Protein AF-A0A934BXV6-F1 (afdb_monomer)

Nearest PDB structures (foldseek):
  1or7-assembly3_A  TM=4.862E-01  e=5.075E-05  Escherichia coli
  6dvb-assembly1_F  TM=3.847E-01  e=1.844E-05  Mycobacterium tuberculosis H37Rv
  3hug-assembly6_K  TM=8.991E-01  e=4.196E-02  Mycobacterium tuberculosis H37Rv
  3hug-assembly6_A  TM=9.413E-01  e=1.006E-01  Mycobacterium tuberculosis H37Rv
  3hug-assembly1_C  TM=9.347E-01  e=1.155E-01  Mycobacterium tuberculosis H37Rv

pLDDT: mean 71.25, std 17.4, range [27.03, 94.31]

Sequence (533 aa):
MSEDLQLLRRYAARGPDAEAAFAALVHRHVDLVYAVARRTVGSPAQAEEVTQSVFLDLARQAGGLSPETPLVAWLHLVSRRTAVDAVRREKRRQARETAAAELAAGDERNESRAGWSAIEPLLDEAVESLPPADRTAILLRFFQNKSLREVGAALGTSDDAAQKRVSRALENLRTFLTRRGITVTAAGLAADLSAAALPTAPVALASGIAASVAATTATIGQAVAGAASATAAGLLPNSLAALAAAGVLGVAAYESNLWQLREAELDVTRRELAVRTAELHRLGTEQEAVATALRQARDRQATLTRLTGDDPAVAAAIEAWLQRRERLRQVVATRPEFDLPELAVLTEDDWFEAARELAHDDEAKLAEAMRTLQTKARNTLAGQVGRTLMRHVDAHGGALPATLADLARAAERGLTAELLGLFELRRQGSLHAFAADDWLLAEPVARAHRLGSRMYVARRGAGTEDLSEISDAEMRRAVRAFAAAHDGRLPVAAADLLDHLTTPPLPATREALLAKPAADFRPERLRPLLSGP

Radius of gyration: 39.85 Å; Cα contacts (8 Å, |Δi|>4): 481; chains: 1; bounding box: 115×77×95 Å

Solvent-accessible surface area (backbone atoms only — not comparable to full-atom values): 29990 Å² total; per-residue (Å²): 132,58,70,67,60,53,29,39,46,42,31,51,66,67,47,96,59,12,65,61,29,44,36,52,52,38,60,74,43,42,45,61,28,28,38,45,8,47,75,61,23,97,42,72,69,57,8,51,54,31,35,45,50,41,53,52,50,46,65,74,41,38,80,75,65,59,92,86,60,58,65,70,61,52,45,50,53,48,19,44,53,47,15,51,52,47,45,52,51,48,53,56,46,50,55,50,52,48,60,62,52,56,77,72,64,83,89,85,86,91,88,88,89,87,74,73,80,80,54,61,70,55,53,55,53,34,53,67,68,42,56,72,70,38,37,49,40,45,45,37,38,46,75,65,66,38,51,48,58,55,40,4,62,76,71,78,42,53,39,71,58,31,46,56,40,38,55,49,41,41,50,51,37,34,52,52,38,42,78,71,77,41,89,64,52,58,68,56,57,56,52,61,57,62,65,73,80,86,68,84,57,69,77,69,55,41,59,53,47,41,53,56,51,55,60,55,52,60,63,64,56,58,76,75,65,75,85,78,76,93,77,83,85,87,83,90,89,90,81,68,78,74,66,55,60,63,57,54,53,54,51,51,54,52,50,50,52,54,47,52,56,51,48,55,55,49,51,52,52,50,51,52,50,51,52,53,50,52,50,52,50,51,55,48,52,51,50,52,51,51,55,48,52,52,50,52,50,50,52,48,49,54,47,47,51,64,73,55,46,96,38,66,67,54,53,49,49,52,50,52,50,52,51,28,31,49,50,54,51,52,49,35,75,73,34,75,93,59,62,50,81,52,56,75,71,53,52,74,66,56,49,43,63,36,24,68,77,43,55,90,89,41,66,68,42,47,53,51,24,49,51,49,44,51,55,51,14,46,33,51,47,22,40,53,52,34,54,39,50,52,53,49,18,65,76,51,79,40,34,47,64,95,45,71,70,59,48,47,78,65,40,58,94,84,57,46,63,69,66,55,63,54,46,39,82,68,55,77,52,52,57,85,81,51,60,57,81,43,58,40,30,31,39,49,65,75,58,20,62,75,67,48,34,34,42,30,22,31,76,78,48,42,27,67,44,64,32,76,53,85,47,73,67,55,49,30,49,11,52,45,49,43,14,69,74,50,84,69,45,73,59,70,35,65,53,68,38,59,88,35,39,94,63,82,57,36,70,68,47,46,50,55,39,63,68,50,57,49,89,76,47,61,52,74,78,50,55,63,53,70,68,70,137

Secondary structure (DSSP, 8-state):
--HHHHHHHHHHTT-TTHHHHHHHHHHHHHHHHHHHHHHHSSSHHHHHHHHHHHHHHHHHHTTT--TTS-HHHHHHHHHHHHHHHHHHHHHHHHHHHHHHHTTS----------SSTTTHHHHHHHHHTS-HHHHHHHIIIIIS---HHHHHHHHTS-HHHHHHHHHHHHHHHHHHHHTTT----HHHHHHHHH--PPPPPPTHHHHHHHHHHHHHHHHHHHHHHTTS----------SSTTTHHHHHHHHHHHHHHHHHHHHHHHHHHHHHHHHHHHHHHHHHHHHHHHHHHHHHHHHHHHHHHHHHTT-HHHHHHHHHHHHHHHHHHHHHHH-GGG--GGGGG--HHHHHHHHTT--TT-HHHHHHHHHHHHHHHHHHHHHHHHHHHHHHHHHTTTBPPSSHHHHHHTPPTT--HHHHTT-EE---SBGGGS-TT-EEEE--HHHHHHHTEEEEEETTEEEEEESSS--HHHHHHHHHHHHHHTTTPPPSSGGGGGGG-SSPPPHHHHHHHHTS-GGG--GGGGGGGGS--

Structure (mmCIF, N/CA/C/O backbone):
data_AF-A0A934BXV6-F1
#
_entry.id   AF-A0A934BXV6-F1
#
loop_
_atom_site.group_PDB
_atom_site.id
_atom_site.type_symbol
_atom_site.label_atom_id
_atom_site.label_alt_id
_atom_site.label_comp_id
_atom_site.label_asym_id
_atom_site.label_entity_id
_atom_site.label_seq_id
_atom_site.pdbx_PDB_ins_code
_atom_site.Cartn_x
_atom_site.Cartn_y
_atom_site.Cartn_z
_atom_site.occupancy
_atom_site.B_iso_or_equiv
_atom_site.auth_seq_id
_atom_site.auth_comp_id
_atom_site.auth_asym_id
_atom_site.auth_atom_id
_atom_site.pdbx_PDB_model_num
ATOM 1 N N . MET A 1 1 ? -40.618 -10.038 43.760 1.00 50.47 1 MET A N 1
ATOM 2 C CA . MET A 1 1 ? -40.919 -10.998 42.671 1.00 50.47 1 MET A CA 1
ATOM 3 C C . MET A 1 1 ? -40.630 -10.305 41.354 1.00 50.47 1 MET A C 1
ATOM 5 O O . MET A 1 1 ? -41.255 -9.281 41.113 1.00 50.47 1 MET A O 1
ATOM 9 N N . SER A 1 2 ? -39.669 -10.785 40.560 1.00 69.94 2 SER A N 1
ATOM 10 C CA . SER A 1 2 ? -39.378 -10.177 39.255 1.00 69.94 2 SER A CA 1
ATOM 11 C C . SER A 1 2 ? -40.571 -10.333 38.306 1.00 69.94 2 SER A C 1
ATOM 13 O O . SER A 1 2 ? -41.308 -11.317 38.380 1.00 69.94 2 SER A O 1
ATOM 15 N N . GLU A 1 3 ? -40.762 -9.350 37.431 1.00 78.06 3 GLU A N 1
ATOM 16 C CA . GLU A 1 3 ? -41.798 -9.327 36.388 1.00 78.06 3 GLU A CA 1
ATOM 17 C C . GLU A 1 3 ? -41.774 -10.601 35.523 1.00 78.06 3 GLU A C 1
ATOM 19 O O . GLU A 1 3 ? -42.807 -11.214 35.268 1.00 78.06 3 GLU A O 1
ATOM 24 N N . ASP A 1 4 ? -40.579 -11.091 35.202 1.00 78.56 4 ASP A N 1
ATOM 25 C CA . ASP A 1 4 ? -40.370 -12.326 34.444 1.00 78.56 4 ASP A CA 1
ATOM 26 C C . ASP A 1 4 ? -40.894 -13.583 35.154 1.00 78.56 4 ASP A C 1
ATOM 28 O O . ASP A 1 4 ? -41.485 -14.464 34.532 1.00 78.56 4 ASP A O 1
ATOM 32 N N . LEU A 1 5 ? -40.738 -13.667 36.479 1.00 76.62 5 LEU A N 1
ATOM 33 C CA . LEU A 1 5 ? -41.302 -14.773 37.256 1.00 76.62 5 LEU A CA 1
ATOM 34 C C . LEU A 1 5 ? -42.831 -14.690 37.330 1.00 76.62 5 LEU A C 1
ATOM 36 O O . LEU A 1 5 ? -43.493 -15.722 37.428 1.00 76.62 5 LEU A O 1
ATOM 40 N N . GLN A 1 6 ? -43.410 -13.485 37.275 1.00 81.44 6 GLN A N 1
ATOM 41 C CA . GLN A 1 6 ? -44.864 -13.320 37.208 1.00 81.44 6 GLN A CA 1
ATOM 42 C C . GLN A 1 6 ? -45.413 -13.799 35.863 1.00 81.44 6 GLN A C 1
ATOM 44 O O . GLN A 1 6 ? -46.400 -14.533 35.845 1.00 81.44 6 GLN A O 1
ATOM 49 N N . LEU A 1 7 ? -44.750 -13.449 34.756 1.00 84.12 7 LEU A N 1
ATOM 50 C CA . LEU A 1 7 ? -45.104 -13.931 33.419 1.00 84.12 7 LEU A CA 1
ATOM 51 C C . LEU A 1 7 ? -44.966 -15.458 33.315 1.00 84.12 7 LEU A C 1
ATOM 53 O O . LEU A 1 7 ? -45.867 -16.125 32.810 1.00 84.12 7 LEU A O 1
ATOM 57 N N . LEU A 1 8 ? -43.904 -16.031 33.890 1.00 82.31 8 LEU A N 1
ATOM 58 C CA . LEU A 1 8 ? -43.680 -17.478 33.868 1.00 82.31 8 LEU A CA 1
ATOM 59 C C . LEU A 1 8 ? -44.722 -18.235 34.704 1.00 82.31 8 LEU A C 1
ATOM 61 O O . LEU A 1 8 ? -45.194 -19.292 34.293 1.00 82.31 8 LEU A O 1
ATOM 65 N N . ARG A 1 9 ? -45.140 -17.675 35.848 1.00 81.31 9 ARG A 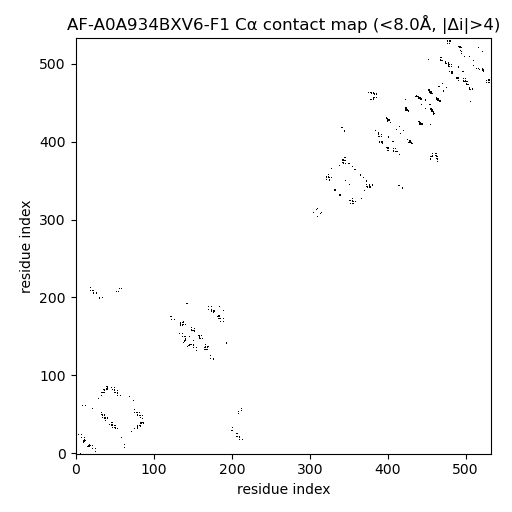N 1
ATOM 66 C CA . ARG A 1 9 ? -46.228 -18.236 36.666 1.00 81.31 9 ARG A CA 1
ATOM 67 C C . ARG A 1 9 ? -47.586 -18.145 35.980 1.00 81.31 9 ARG A C 1
ATOM 69 O O . ARG A 1 9 ? -48.362 -19.089 36.084 1.00 81.31 9 ARG A O 1
ATOM 76 N N . ARG A 1 10 ? -47.875 -17.044 35.278 1.00 82.69 10 ARG A N 1
ATOM 77 C CA . ARG A 1 10 ? -49.101 -16.915 34.470 1.00 82.69 10 ARG A CA 1
ATOM 78 C C . ARG A 1 10 ? -49.145 -17.963 33.362 1.00 82.69 10 ARG A C 1
ATOM 80 O O . ARG A 1 10 ? -50.188 -18.580 33.165 1.00 82.69 10 ARG A O 1
ATOM 87 N N . TYR A 1 11 ? -48.008 -18.226 32.718 1.00 81.19 11 TYR A N 1
ATOM 88 C CA . TYR A 1 11 ? -47.885 -19.328 31.768 1.00 81.19 11 TYR A CA 1
ATOM 89 C C . TYR A 1 11 ? -48.092 -20.702 32.437 1.00 81.19 11 TYR A C 1
ATOM 91 O O . TYR A 1 11 ? -48.901 -21.502 31.971 1.00 81.19 11 TYR A O 1
ATOM 99 N N . ALA A 1 12 ? -47.444 -20.960 33.579 1.00 82.81 12 ALA A N 1
ATOM 100 C CA . ALA A 1 12 ? -47.567 -22.226 34.310 1.00 82.81 12 ALA A CA 1
ATOM 101 C C . ALA A 1 12 ? -48.990 -22.504 34.837 1.00 82.81 12 ALA A C 1
ATOM 103 O O . ALA A 1 12 ? -49.395 -23.662 34.919 1.00 82.81 12 ALA A O 1
ATOM 104 N N . ALA A 1 13 ? -49.756 -21.456 35.159 1.00 80.31 13 ALA A N 1
ATOM 105 C CA . ALA A 1 13 ? -51.145 -21.551 35.609 1.00 80.31 13 ALA A CA 1
ATOM 106 C C . ALA A 1 13 ? -52.135 -21.950 34.496 1.00 80.31 13 ALA A C 1
ATOM 108 O O . ALA A 1 13 ? -53.289 -22.240 34.803 1.00 80.31 13 ALA A O 1
ATOM 109 N N . ARG A 1 14 ? -51.699 -21.976 33.223 1.00 77.75 14 ARG A N 1
ATOM 110 C CA . ARG A 1 14 ? -52.502 -22.363 32.044 1.00 77.75 14 ARG A CA 1
ATOM 111 C C . ARG A 1 14 ? -53.839 -21.610 31.912 1.00 77.75 14 ARG A C 1
ATOM 113 O O . ARG A 1 14 ? -54.841 -22.183 31.497 1.00 77.75 14 ARG A O 1
ATOM 120 N N . GLY A 1 15 ? -53.851 -20.328 32.280 1.00 73.62 15 GLY A N 1
ATOM 121 C CA . GLY A 1 15 ? -55.001 -19.438 32.085 1.00 73.62 15 GLY A CA 1
ATOM 122 C C . GLY A 1 15 ? -55.129 -18.917 30.642 1.00 73.62 15 GLY A C 1
ATOM 123 O O . GLY A 1 15 ? -54.240 -19.161 29.827 1.00 73.62 15 GLY A O 1
ATOM 124 N N . PRO A 1 16 ? -56.189 -18.150 30.324 1.00 72.06 16 PRO A N 1
ATOM 125 C CA . PRO A 1 16 ? -56.423 -17.601 28.980 1.00 72.06 16 PRO A CA 1
ATOM 126 C C . PRO A 1 16 ? -55.282 -16.701 28.470 1.00 72.06 16 PRO A C 1
ATOM 128 O O . PRO A 1 16 ? -55.032 -16.657 27.271 1.00 72.06 16 PRO A O 1
ATOM 131 N N . ASP A 1 17 ? -54.527 -16.064 29.372 1.00 78.62 17 ASP A N 1
ATOM 132 C CA . ASP A 1 17 ? -53.388 -15.197 29.029 1.00 78.62 17 ASP A CA 1
ATOM 133 C C . ASP A 1 17 ? -52.028 -15.925 29.050 1.00 78.62 17 ASP A C 1
ATOM 135 O O . ASP A 1 17 ? -50.975 -15.284 28.972 1.00 78.62 17 ASP A O 1
ATOM 139 N N . ALA A 1 18 ? -52.009 -17.255 29.205 1.00 73.69 18 ALA A N 1
ATOM 140 C CA . ALA A 1 18 ? -50.772 -18.023 29.353 1.00 73.69 18 ALA A CA 1
ATOM 141 C C . ALA A 1 18 ? -49.851 -17.870 28.132 1.00 73.69 18 ALA A C 1
ATOM 143 O O . ALA A 1 18 ? -48.663 -17.585 28.286 1.00 73.69 18 ALA A O 1
ATOM 144 N N . GLU A 1 19 ? -50.398 -18.001 26.923 1.00 75.06 19 GLU A N 1
ATOM 145 C CA . GLU A 1 19 ? -49.631 -17.898 25.675 1.00 75.06 19 GLU A CA 1
ATOM 146 C C . GLU A 1 19 ? -49.056 -16.491 25.473 1.00 75.06 19 GLU A C 1
ATOM 148 O O . GLU A 1 19 ? -47.878 -16.345 25.147 1.00 75.06 19 GLU A O 1
ATOM 153 N N . ALA A 1 20 ? -49.843 -15.451 25.767 1.00 77.88 20 ALA A N 1
ATOM 154 C CA . ALA A 1 20 ? -49.391 -14.063 25.705 1.00 77.88 20 ALA A CA 1
ATOM 155 C C . ALA A 1 20 ? -48.275 -13.775 26.726 1.00 77.88 20 ALA A C 1
ATOM 157 O O . ALA A 1 20 ? -47.288 -13.107 26.406 1.00 77.88 20 ALA A O 1
ATOM 158 N N . ALA A 1 21 ? -48.384 -14.324 27.941 1.00 80.69 21 ALA A N 1
ATOM 159 C CA . ALA A 1 21 ? -47.359 -14.184 28.972 1.00 80.69 21 ALA A CA 1
ATOM 160 C C . ALA A 1 21 ? -46.037 -14.867 28.580 1.00 80.69 21 ALA A C 1
ATOM 162 O O . ALA A 1 21 ? -44.959 -14.328 28.840 1.00 80.69 21 ALA A O 1
ATOM 163 N N . PHE A 1 22 ? -46.101 -16.022 27.915 1.00 81.06 22 PHE A N 1
ATOM 164 C CA . PHE A 1 22 ? -44.914 -16.715 27.417 1.00 81.06 22 PHE A CA 1
ATOM 165 C C . PHE A 1 22 ? -44.296 -16.020 26.200 1.00 81.06 22 PHE A C 1
ATOM 167 O O . PHE A 1 22 ? -43.079 -15.866 26.140 1.00 81.06 22 PHE A O 1
ATOM 174 N N . ALA A 1 23 ? -45.110 -15.525 25.266 1.00 78.06 23 ALA A N 1
ATOM 175 C CA . ALA A 1 23 ? -44.630 -14.759 24.117 1.00 78.06 23 ALA A CA 1
ATOM 176 C C . ALA A 1 23 ? -43.857 -13.497 24.544 1.00 78.06 23 ALA A C 1
ATOM 178 O O . ALA A 1 23 ? -42.816 -13.184 23.959 1.00 78.06 23 ALA A O 1
ATOM 179 N N . ALA A 1 24 ? -44.318 -12.819 25.602 1.00 81.50 24 ALA A N 1
ATOM 180 C CA . ALA A 1 24 ? -43.617 -11.686 26.202 1.00 81.50 24 ALA A CA 1
ATOM 181 C C . ALA A 1 24 ? -42.256 -12.088 26.805 1.00 81.50 24 ALA A C 1
ATOM 183 O O . ALA A 1 24 ? -41.269 -11.374 26.627 1.00 81.50 24 ALA A O 1
ATOM 184 N N . LEU A 1 25 ? -42.173 -13.252 27.464 1.00 84.19 25 LEU A N 1
ATOM 185 C CA . LEU A 1 25 ? -40.904 -13.792 27.971 1.00 84.19 25 LEU A CA 1
ATOM 186 C C . LEU A 1 25 ? -39.921 -14.123 26.849 1.00 84.19 25 LEU A C 1
ATOM 188 O O . LEU A 1 25 ? -38.737 -13.811 26.964 1.00 84.19 25 LEU A O 1
ATOM 192 N N . VAL A 1 26 ? -40.407 -14.736 25.768 1.00 82.50 26 VAL A N 1
ATOM 193 C CA . VAL A 1 26 ? -39.589 -15.050 24.593 1.00 82.50 26 VAL A CA 1
ATOM 194 C C . VAL A 1 26 ? -39.049 -13.761 23.980 1.00 82.50 26 VAL A C 1
ATOM 196 O O . VAL A 1 26 ? -37.840 -13.631 23.847 1.00 82.50 26 VAL A O 1
ATOM 199 N N . HIS A 1 27 ? -39.902 -12.773 23.695 1.00 81.94 27 HIS A N 1
ATOM 200 C CA . HIS A 1 27 ? -39.464 -11.495 23.117 1.00 81.94 27 HIS A CA 1
ATOM 201 C C . HIS A 1 27 ? -38.407 -10.785 23.964 1.00 81.94 27 HIS A C 1
ATOM 203 O O . HIS A 1 27 ? -37.473 -10.206 23.421 1.00 81.94 27 HIS A O 1
ATOM 209 N N . ARG A 1 28 ? -38.527 -10.847 25.293 1.00 84.00 28 ARG A N 1
ATOM 210 C CA . ARG A 1 28 ? -37.591 -10.177 26.201 1.00 84.00 28 ARG A CA 1
ATOM 211 C C . ARG A 1 28 ? -36.212 -10.838 26.248 1.00 84.00 28 ARG A C 1
ATOM 213 O O . ARG A 1 28 ? -35.227 -10.148 26.493 1.00 84.00 28 ARG A O 1
ATOM 220 N N . HIS A 1 29 ? -36.137 -12.157 26.054 1.00 81.56 29 HIS A N 1
ATOM 221 C CA . HIS A 1 29 ? -34.920 -12.935 26.325 1.00 81.56 29 HIS A CA 1
ATOM 222 C C . HIS A 1 29 ? -34.355 -13.686 25.116 1.00 81.56 29 HIS A C 1
ATOM 224 O O . HIS A 1 29 ? -33.301 -14.312 25.231 1.00 81.56 29 HIS A O 1
ATOM 230 N N . VAL A 1 30 ? -35.019 -13.640 23.959 1.00 80.75 30 VAL A N 1
ATOM 231 C CA . VAL A 1 30 ? -34.589 -14.348 22.742 1.00 80.75 30 VAL A CA 1
ATOM 232 C C . VAL A 1 30 ? -33.213 -13.900 22.264 1.00 80.75 30 VAL A C 1
ATOM 234 O O . VAL A 1 30 ? -32.390 -14.750 21.933 1.00 80.75 30 VAL A O 1
ATOM 237 N N . ASP A 1 31 ? -32.920 -12.601 22.332 1.00 73.75 31 ASP A N 1
ATOM 238 C CA . ASP A 1 31 ? -31.628 -12.051 21.919 1.00 73.75 31 ASP A CA 1
ATOM 239 C C . ASP A 1 31 ? -30.482 -12.594 22.776 1.00 73.75 31 ASP A C 1
ATOM 241 O O . ASP A 1 31 ? -29.429 -12.963 22.259 1.00 73.75 31 ASP A O 1
ATOM 245 N N . LEU A 1 32 ? -30.709 -12.710 24.088 1.00 76.38 32 LEU A N 1
ATOM 246 C CA . LEU A 1 32 ? -29.743 -13.270 25.029 1.00 76.38 32 LEU A CA 1
ATOM 247 C C . LEU A 1 32 ? -29.468 -14.745 24.721 1.00 76.38 32 LEU A C 1
ATOM 249 O O . LEU A 1 32 ? -28.314 -15.157 24.622 1.00 76.38 32 LEU A O 1
ATOM 253 N N . VAL A 1 33 ? -30.528 -15.540 24.581 1.00 77.50 33 VAL A N 1
ATOM 254 C CA . VAL A 1 33 ? -30.433 -16.983 24.327 1.00 77.50 33 VAL A CA 1
ATOM 255 C C . VAL A 1 33 ? -29.746 -17.249 22.985 1.00 77.50 33 VAL A C 1
ATOM 257 O O . VAL A 1 33 ? -28.828 -18.067 22.913 1.00 77.50 33 VAL A O 1
ATOM 260 N N . TYR A 1 34 ? -30.122 -16.505 21.944 1.00 72.44 34 TYR A N 1
ATOM 261 C CA . TYR A 1 34 ? -29.532 -16.623 20.616 1.00 72.44 34 TYR A CA 1
ATOM 262 C C . TYR A 1 34 ? -28.069 -16.183 20.586 1.00 72.44 34 TYR A C 1
ATOM 264 O O . TYR A 1 34 ? -27.241 -16.871 19.992 1.00 72.44 34 TYR A O 1
ATOM 272 N N . ALA A 1 35 ? -27.713 -15.089 21.266 1.00 67.81 35 ALA A N 1
ATOM 273 C CA . ALA A 1 35 ? -26.323 -14.652 21.370 1.00 67.81 35 ALA A CA 1
ATOM 274 C C . ALA A 1 35 ? -25.448 -15.700 22.076 1.00 67.81 35 ALA A C 1
ATOM 276 O O . ALA A 1 35 ? -24.327 -15.963 21.636 1.00 67.81 35 ALA A O 1
ATOM 277 N N . VAL A 1 36 ? -25.962 -16.342 23.132 1.00 71.12 36 VAL A N 1
ATOM 278 C CA . VAL A 1 36 ? -25.268 -17.447 23.812 1.00 71.12 36 VAL A CA 1
ATOM 279 C C . VAL A 1 36 ? -25.120 -18.649 22.880 1.00 71.12 36 VAL A C 1
ATOM 281 O O . VAL A 1 36 ? -24.028 -19.200 22.767 1.00 71.12 36 VAL A O 1
ATOM 284 N N . ALA A 1 37 ? -26.178 -19.025 22.160 1.00 74.25 37 ALA A N 1
ATOM 285 C CA . ALA A 1 37 ? -26.139 -20.137 21.219 1.00 74.25 37 ALA A CA 1
ATOM 286 C C . ALA A 1 37 ? -25.143 -19.889 20.075 1.00 74.25 37 ALA A C 1
ATOM 288 O O . ALA A 1 37 ? -24.281 -20.732 19.840 1.00 74.25 37 ALA A O 1
ATOM 289 N N . ARG A 1 38 ? -25.190 -18.717 19.421 1.00 77.25 38 ARG A N 1
ATOM 290 C CA . ARG A 1 38 ? -24.304 -18.318 18.306 1.00 77.25 38 ARG A CA 1
ATOM 291 C C . ARG A 1 38 ? -22.826 -18.291 18.664 1.00 77.25 38 ARG A C 1
ATOM 293 O O . ARG A 1 38 ? -21.999 -18.495 17.786 1.00 77.25 38 ARG A O 1
ATOM 300 N N . ARG A 1 39 ? -22.494 -18.011 19.925 1.00 62.62 39 ARG A N 1
ATOM 301 C CA . ARG A 1 39 ? -21.107 -18.031 20.411 1.00 62.62 39 ARG A CA 1
ATOM 302 C C . ARG A 1 39 ? -20.557 -19.445 20.544 1.00 62.62 39 ARG A C 1
ATOM 304 O O . ARG A 1 39 ? -19.353 -19.627 20.487 1.00 62.62 39 ARG A O 1
ATOM 311 N N . THR A 1 40 ? -21.428 -20.429 20.738 1.00 61.06 40 THR A N 1
ATOM 312 C CA . THR A 1 40 ? -21.030 -21.822 20.946 1.00 61.06 40 THR A CA 1
ATOM 313 C C . THR A 1 40 ? -21.187 -22.661 19.678 1.00 61.06 40 THR A C 1
ATOM 315 O O . THR A 1 40 ? -20.376 -23.549 19.439 1.00 61.06 40 THR A O 1
ATOM 318 N N . VAL A 1 41 ? -22.202 -22.402 18.849 1.00 67.44 41 VAL A N 1
ATOM 319 C CA . VAL A 1 41 ? -22.439 -23.136 17.596 1.00 67.44 41 VAL A CA 1
ATOM 320 C C . VAL A 1 41 ? -21.976 -22.326 16.385 1.00 67.44 41 VAL A C 1
ATOM 322 O O . VAL A 1 41 ? -22.286 -21.146 16.242 1.00 67.44 41 VAL A O 1
ATOM 325 N N . GLY A 1 42 ? -21.252 -22.974 15.472 1.00 56.34 42 GLY A N 1
ATOM 326 C CA . GLY A 1 42 ? -20.620 -22.299 14.333 1.00 56.34 42 GLY A CA 1
ATOM 327 C C . GLY A 1 42 ? -21.582 -21.807 13.245 1.00 56.34 42 GLY A C 1
ATOM 328 O O . GLY A 1 42 ? -21.184 -20.997 12.411 1.00 56.34 42 GLY A O 1
ATOM 329 N N . SER A 1 43 ? -22.848 -22.247 13.235 1.00 70.44 43 SER A N 1
ATOM 330 C CA . SER A 1 43 ? -23.816 -21.899 12.180 1.00 70.44 43 SER A CA 1
ATOM 331 C C . SER A 1 43 ? -25.050 -21.147 12.709 1.00 70.44 43 SER A C 1
ATOM 333 O O . SER A 1 43 ? -25.490 -21.406 13.831 1.00 70.44 43 SER A O 1
ATOM 335 N N . PRO A 1 44 ? -25.622 -20.196 11.938 1.00 71.81 44 PRO A N 1
ATOM 336 C CA . PRO A 1 44 ? -26.837 -19.486 12.343 1.00 71.81 44 PRO A CA 1
ATOM 337 C C . PRO A 1 44 ? -28.010 -20.440 12.580 1.00 71.81 44 PRO A C 1
ATOM 339 O O . PRO A 1 44 ? -28.635 -20.374 13.630 1.00 71.81 44 PRO A O 1
ATOM 342 N N . ALA A 1 45 ? -28.216 -21.403 11.678 1.00 70.19 45 ALA A N 1
ATOM 343 C CA . ALA A 1 45 ? -29.293 -22.388 11.772 1.00 70.19 45 ALA A CA 1
ATOM 344 C C . ALA A 1 45 ? -29.241 -23.216 13.071 1.00 70.19 45 ALA A C 1
ATOM 346 O O . ALA A 1 45 ? -30.257 -23.396 13.736 1.00 70.19 45 ALA A O 1
ATOM 347 N N . GLN A 1 46 ? -28.051 -23.657 13.496 1.00 69.38 46 GLN A N 1
ATOM 348 C CA . GLN A 1 46 ? -27.907 -24.380 14.766 1.00 69.38 46 GLN A CA 1
ATOM 349 C C . GLN A 1 46 ? -28.189 -23.488 15.976 1.00 69.38 46 GLN A C 1
ATOM 351 O O . GLN A 1 46 ? -28.670 -23.970 16.999 1.00 69.38 46 GLN A O 1
ATOM 356 N N . ALA A 1 47 ? -27.892 -22.191 15.889 1.00 73.94 47 ALA A N 1
ATOM 357 C CA . ALA A 1 47 ? -28.187 -21.276 16.983 1.00 73.94 47 ALA A CA 1
ATOM 358 C C . ALA A 1 47 ? -29.687 -21.015 17.104 1.00 73.94 47 ALA A C 1
ATOM 360 O O . ALA A 1 47 ? -30.196 -20.928 18.221 1.00 73.94 47 ALA A O 1
ATOM 361 N N . GLU A 1 48 ? -30.397 -20.940 15.980 1.00 76.12 48 GLU A N 1
ATOM 362 C CA . GLU A 1 48 ? -31.857 -20.866 15.952 1.00 76.12 48 GLU A CA 1
ATOM 363 C C . GLU A 1 48 ? -32.484 -22.118 16.582 1.00 76.12 48 GLU A C 1
ATOM 365 O O . GLU A 1 48 ? -33.328 -21.997 17.471 1.00 76.12 48 GLU A O 1
ATOM 370 N N . GLU A 1 49 ? -32.005 -23.311 16.220 1.00 76.75 49 GLU A N 1
ATOM 371 C CA . GLU A 1 49 ? -32.473 -24.593 16.770 1.00 76.75 49 GLU A CA 1
ATOM 372 C C . GLU A 1 49 ? -32.216 -24.716 18.284 1.00 76.75 49 GLU A C 1
ATOM 374 O O . GLU A 1 49 ? -33.085 -25.136 19.058 1.00 76.75 49 GLU A O 1
ATOM 379 N N . VAL A 1 50 ? -31.030 -24.306 18.741 1.00 76.19 50 VAL A N 1
ATOM 380 C CA . VAL A 1 50 ? -30.692 -24.258 20.170 1.00 76.19 50 VAL A CA 1
ATOM 381 C C . VAL A 1 50 ? -31.597 -23.272 20.900 1.00 76.19 50 VAL A C 1
ATOM 383 O O . VAL A 1 50 ? -32.104 -23.591 21.973 1.00 76.19 50 VAL A O 1
ATOM 386 N N . THR A 1 51 ? -31.838 -22.099 20.316 1.00 79.12 51 THR A N 1
ATOM 387 C CA . THR A 1 51 ? -32.690 -21.067 20.918 1.00 79.12 51 THR A CA 1
ATOM 388 C C . THR A 1 51 ? -34.128 -21.554 21.059 1.00 79.12 51 THR A C 1
ATOM 390 O O . THR A 1 51 ? -34.711 -21.436 22.136 1.00 79.12 51 THR A O 1
ATOM 393 N N . GLN A 1 52 ? -34.671 -22.202 20.025 1.00 75.75 52 GLN A N 1
ATOM 394 C CA . GLN A 1 52 ? -35.974 -22.869 20.085 1.00 75.75 52 GLN A CA 1
ATOM 395 C C . GLN A 1 52 ? -36.018 -23.932 21.192 1.00 75.75 52 GLN A C 1
ATOM 397 O O . GLN A 1 52 ? -36.946 -23.946 22.000 1.00 75.75 52 GLN A O 1
ATOM 402 N N . SER A 1 53 ? -34.991 -24.779 21.280 1.00 73.12 53 SER A N 1
ATOM 403 C CA . SER A 1 53 ? -34.910 -25.852 22.279 1.00 73.12 53 SER A CA 1
ATOM 404 C C . SER A 1 53 ? -34.910 -25.323 23.718 1.00 73.12 53 SER A C 1
ATOM 406 O O . SER A 1 53 ? -35.602 -25.866 24.575 1.00 73.12 53 SER A O 1
ATOM 408 N N . VAL A 1 54 ? -34.193 -24.228 23.987 1.00 78.19 54 VAL A N 1
ATOM 409 C CA . VAL A 1 54 ? -34.121 -23.603 25.320 1.00 78.19 54 VAL A CA 1
ATOM 410 C C . VAL A 1 54 ? -35.480 -23.076 25.772 1.00 78.19 54 VAL A C 1
ATOM 412 O O . VAL A 1 54 ? -35.874 -23.290 26.919 1.00 78.19 54 VAL A O 1
ATOM 415 N N . PHE A 1 55 ? -36.219 -22.405 24.886 1.00 81.88 55 PHE A N 1
ATOM 416 C CA . PHE A 1 55 ? -37.555 -21.917 25.225 1.00 81.88 55 PHE A CA 1
ATOM 417 C C . PHE A 1 55 ? -38.580 -23.053 25.325 1.00 81.88 55 PHE A C 1
ATOM 419 O O . PHE A 1 55 ? -39.457 -22.997 26.185 1.00 81.88 55 PHE A O 1
ATOM 426 N N . LEU A 1 56 ? -38.443 -24.129 24.546 1.00 74.75 56 LEU A N 1
ATOM 427 C CA . LEU A 1 56 ? -39.253 -25.339 24.729 1.00 74.75 56 LEU A CA 1
ATOM 428 C C . LEU A 1 56 ? -38.999 -25.998 26.094 1.00 74.75 56 LEU A C 1
ATOM 430 O O . LEU A 1 56 ? -39.938 -26.435 26.760 1.00 74.75 56 LEU A O 1
ATOM 434 N N . ASP A 1 57 ? -37.749 -26.031 26.549 1.00 71.38 57 ASP A N 1
ATOM 435 C CA . ASP A 1 57 ? -37.410 -26.543 27.876 1.00 71.38 57 ASP A CA 1
ATOM 436 C C . ASP A 1 57 ? -37.907 -25.615 28.992 1.00 71.38 57 ASP A C 1
ATOM 438 O O . ASP A 1 57 ? -38.393 -26.102 30.016 1.00 71.38 57 ASP A O 1
ATOM 442 N N . LEU A 1 58 ? -37.891 -24.292 28.774 1.00 80.44 58 LEU A N 1
ATOM 443 C CA . LEU A 1 58 ? -38.509 -23.328 29.688 1.00 80.44 58 LEU A CA 1
ATOM 444 C C . LEU A 1 58 ? -40.011 -23.591 29.823 1.00 80.44 58 LEU A C 1
ATOM 446 O O . LEU A 1 58 ? -40.533 -23.636 30.936 1.00 80.44 58 LEU A O 1
ATOM 450 N N . ALA A 1 59 ? -40.695 -23.793 28.697 1.00 74.25 59 ALA A N 1
ATOM 451 C CA . ALA A 1 59 ? -42.119 -24.085 28.661 1.00 74.25 59 ALA A CA 1
ATOM 452 C C . ALA A 1 59 ? -42.457 -25.364 29.450 1.00 74.25 59 ALA A C 1
ATOM 454 O O . ALA A 1 59 ? -43.397 -25.390 30.245 1.00 74.25 59 ALA A O 1
ATOM 455 N N . ARG A 1 60 ? -41.644 -26.417 29.304 1.00 72.69 60 ARG A N 1
ATOM 456 C CA . ARG A 1 60 ? -41.817 -27.685 30.035 1.00 72.69 60 ARG A CA 1
ATOM 457 C C . ARG A 1 60 ? -41.568 -27.553 31.537 1.00 72.69 60 ARG A C 1
ATOM 459 O O . ARG A 1 60 ? -42.234 -28.224 32.321 1.00 72.69 60 ARG A O 1
ATOM 466 N N . GLN A 1 61 ? -40.617 -26.714 31.944 1.00 70.94 61 GLN A N 1
ATOM 467 C CA . GLN A 1 61 ? -40.178 -26.586 33.340 1.00 70.94 61 GLN A CA 1
ATOM 468 C C . GLN A 1 61 ? -40.814 -25.406 34.090 1.00 70.94 61 GLN A C 1
ATOM 470 O O . GLN A 1 61 ? -40.533 -25.211 35.273 1.00 70.94 61 GLN A O 1
ATOM 475 N N . ALA A 1 62 ? -41.710 -24.654 33.445 1.00 73.94 62 ALA A N 1
ATOM 476 C CA . ALA A 1 62 ? -42.319 -23.441 33.989 1.00 73.94 62 ALA A CA 1
ATOM 477 C C . ALA A 1 62 ? -42.979 -23.623 35.372 1.00 73.94 62 ALA A C 1
ATOM 479 O O . ALA A 1 62 ? -42.961 -22.700 36.183 1.00 73.94 62 ALA A O 1
ATOM 480 N N . GLY A 1 63 ? -43.528 -24.810 35.666 1.00 69.75 63 GLY A N 1
ATOM 481 C CA . GLY A 1 63 ? -44.154 -25.128 36.957 1.00 69.75 63 GLY A CA 1
ATOM 482 C C . GLY A 1 63 ? -43.196 -25.583 38.070 1.00 69.75 63 GLY A C 1
ATOM 483 O O . GLY A 1 63 ? -43.609 -25.640 39.223 1.00 69.75 63 GLY A O 1
ATOM 484 N N . GLY A 1 64 ? -41.940 -25.915 37.747 1.00 62.12 64 GLY A N 1
ATOM 485 C CA . GLY A 1 64 ? -40.958 -26.479 38.688 1.00 62.12 64 GLY A CA 1
ATOM 486 C C . GLY A 1 64 ? -39.816 -25.535 39.079 1.00 62.12 64 GLY A C 1
ATOM 487 O O . GLY A 1 64 ? -38.952 -25.911 39.869 1.00 62.12 64 GLY A O 1
ATOM 488 N N . LEU A 1 65 ? -39.780 -24.320 38.525 1.00 69.31 65 LEU A N 1
ATOM 489 C CA . LEU A 1 65 ? -38.708 -23.354 38.766 1.00 69.31 65 LEU A CA 1
ATOM 490 C C . LEU A 1 65 ? -38.872 -22.647 40.121 1.00 69.31 65 LEU A C 1
ATOM 492 O O . LEU A 1 65 ? -39.900 -22.025 40.397 1.00 69.31 65 LEU A O 1
ATOM 496 N N . SER A 1 66 ? -37.835 -22.731 40.966 1.00 61.94 66 SER A N 1
ATOM 497 C CA . SER A 1 66 ? -37.830 -22.110 42.297 1.00 61.94 66 SER A CA 1
ATOM 498 C C . SER A 1 66 ? -37.945 -20.577 42.202 1.00 61.94 66 SER A C 1
ATOM 500 O O . SER A 1 66 ? -37.243 -19.968 41.388 1.00 61.94 66 SER A O 1
ATOM 502 N N . PRO A 1 67 ? -38.752 -19.920 43.062 1.00 59.06 67 PRO A N 1
ATOM 503 C CA . PRO A 1 67 ? -38.931 -18.463 43.070 1.00 59.06 67 PRO A CA 1
ATOM 504 C C . PRO A 1 67 ? -37.651 -17.647 43.296 1.00 59.06 67 PRO A C 1
ATOM 506 O O . PRO A 1 67 ? -37.637 -16.452 43.008 1.00 59.06 67 PRO A O 1
ATOM 509 N N . GLU A 1 68 ? -36.603 -18.271 43.836 1.00 57.44 68 GLU A N 1
ATOM 510 C CA . GLU A 1 68 ? -35.314 -17.635 44.127 1.00 57.44 68 GLU A CA 1
ATOM 511 C C . GLU A 1 68 ? -34.347 -17.667 42.932 1.00 57.44 68 GLU A C 1
ATOM 513 O O . GLU A 1 68 ? -33.308 -17.012 42.960 1.00 57.44 68 GLU A O 1
ATOM 518 N N . THR A 1 69 ? -34.677 -18.402 41.861 1.00 60.03 69 THR A N 1
ATOM 519 C CA . THR A 1 69 ? -33.806 -18.534 40.684 1.00 60.03 69 THR A CA 1
ATOM 520 C C . THR A 1 69 ? -34.053 -17.386 39.698 1.00 60.03 69 THR A C 1
ATOM 522 O O . THR A 1 69 ? -35.165 -17.256 39.181 1.00 60.03 69 THR A O 1
ATOM 525 N N . PRO A 1 70 ? -33.043 -16.558 39.366 1.00 70.06 70 PRO A N 1
ATOM 526 C CA . PRO A 1 70 ? -33.190 -15.540 38.331 1.00 70.06 70 PRO A CA 1
ATOM 527 C C . PRO A 1 70 ? -33.400 -16.202 36.962 1.00 70.06 70 PRO A C 1
ATOM 529 O O . PRO A 1 70 ? -32.525 -16.928 36.488 1.00 70.06 70 PRO A O 1
ATOM 532 N N . LEU A 1 71 ? -34.531 -15.929 36.302 1.00 73.12 71 LEU A N 1
ATOM 533 C CA . LEU A 1 71 ? -34.885 -16.544 35.012 1.00 73.12 71 LEU A CA 1
ATOM 534 C C . LEU A 1 71 ? -33.796 -16.349 33.946 1.00 73.12 71 LEU A C 1
ATOM 536 O O . LEU A 1 71 ? -33.445 -17.281 33.234 1.00 73.12 71 LEU A O 1
ATOM 540 N N . VAL A 1 72 ? -33.203 -15.157 33.898 1.00 69.88 72 VAL A N 1
ATOM 541 C CA . VAL A 1 72 ? -32.083 -14.819 33.007 1.00 69.88 72 VAL A CA 1
ATOM 542 C C . VAL A 1 72 ? -30.871 -15.732 33.235 1.00 69.88 72 VAL A C 1
ATOM 544 O O . VAL A 1 72 ? -30.244 -16.185 32.279 1.00 69.88 72 VAL A O 1
ATOM 547 N N . ALA A 1 73 ? -30.548 -16.041 34.495 1.00 60.25 73 ALA A N 1
ATOM 548 C CA . ALA A 1 73 ? -29.426 -16.916 34.835 1.00 60.25 73 ALA A CA 1
ATOM 549 C C . ALA A 1 73 ? -29.706 -18.369 34.428 1.00 60.25 73 ALA A C 1
ATOM 551 O O . ALA A 1 73 ? -28.817 -19.052 33.918 1.00 60.25 73 ALA A O 1
ATOM 552 N N . TRP A 1 74 ? -30.951 -18.818 34.605 1.00 76.69 74 TRP A N 1
ATOM 553 C CA . TRP A 1 74 ? -31.395 -20.127 34.139 1.00 76.69 74 TRP A CA 1
ATOM 554 C C . TRP A 1 74 ? -31.338 -20.224 32.608 1.00 76.69 74 TRP A C 1
ATOM 556 O O . TRP A 1 74 ? -30.732 -21.155 32.081 1.00 76.69 74 TRP A O 1
ATOM 566 N N . LEU A 1 75 ? -31.864 -19.222 31.894 1.00 74.44 75 LEU A N 1
ATOM 567 C CA . LEU A 1 75 ? -31.857 -19.173 30.431 1.00 74.44 75 LEU A CA 1
ATOM 568 C C . LEU A 1 75 ? -30.439 -19.197 29.875 1.00 74.44 75 LEU A C 1
ATOM 570 O O . LEU A 1 75 ? -30.153 -19.996 28.991 1.00 74.44 75 LEU A O 1
ATOM 574 N N . HIS A 1 76 ? -29.525 -18.402 30.426 1.00 65.25 76 HIS A N 1
ATOM 575 C CA . HIS A 1 76 ? -28.126 -18.411 30.006 1.00 65.25 76 HIS A CA 1
ATOM 576 C C . HIS A 1 76 ? -27.461 -19.787 30.214 1.00 65.25 76 HIS A C 1
ATOM 578 O O . HIS A 1 76 ? -26.776 -20.291 29.321 1.00 65.25 76 HIS A O 1
ATOM 584 N N . LEU A 1 77 ? -27.675 -20.420 31.375 1.00 58.50 77 LEU A N 1
ATOM 585 C CA . LEU A 1 77 ? -27.099 -21.730 31.696 1.00 58.50 77 LEU A CA 1
ATOM 586 C C . LEU A 1 77 ? -27.617 -22.829 30.758 1.00 58.50 77 LEU A C 1
ATOM 588 O O . LEU A 1 77 ? -26.826 -23.612 30.226 1.00 58.50 77 LEU A O 1
ATOM 592 N N . VAL A 1 78 ? -28.933 -22.875 30.548 1.00 66.94 78 VAL A N 1
ATOM 593 C CA . VAL A 1 78 ? -29.575 -23.857 29.668 1.00 66.94 78 VAL A CA 1
ATOM 594 C C . VAL A 1 78 ? -29.186 -23.603 28.214 1.00 66.94 78 VAL A C 1
ATOM 596 O O . VAL A 1 78 ? -28.839 -24.551 27.521 1.00 66.94 78 VAL A O 1
ATOM 599 N N . SER A 1 79 ? -29.094 -22.342 27.780 1.00 69.25 79 SER A N 1
ATOM 600 C CA . SER A 1 79 ? -28.622 -21.979 26.434 1.00 69.25 79 SER A CA 1
ATOM 601 C C . SER A 1 79 ? -27.225 -22.496 26.146 1.00 69.25 79 SER A C 1
ATOM 603 O O . SER A 1 79 ? -27.023 -23.174 25.141 1.00 69.25 79 SER A O 1
ATOM 605 N N . ARG A 1 80 ? -26.264 -22.251 27.047 1.00 67.12 80 ARG A N 1
ATOM 606 C CA . ARG A 1 80 ? -24.891 -22.740 26.872 1.00 67.12 80 ARG A CA 1
ATOM 607 C C . ARG A 1 80 ? -24.845 -24.267 26.851 1.00 67.12 80 ARG A C 1
ATOM 609 O O . ARG A 1 80 ? -24.201 -24.841 25.980 1.00 67.12 80 ARG A O 1
ATOM 616 N N . ARG A 1 81 ? -25.543 -24.938 27.773 1.00 56.06 81 ARG A N 1
ATOM 617 C CA . ARG A 1 81 ? -25.580 -26.409 27.825 1.00 56.06 81 ARG A CA 1
ATOM 618 C C . ARG A 1 81 ? -26.164 -27.006 26.542 1.00 56.06 81 ARG A C 1
ATOM 620 O O . ARG A 1 81 ? -25.548 -27.886 25.948 1.00 56.06 81 ARG A O 1
ATOM 627 N N . THR A 1 82 ? -27.308 -26.496 26.094 1.00 63.97 82 THR A N 1
ATOM 628 C CA . THR A 1 82 ? -27.994 -26.970 24.887 1.00 63.97 82 THR A CA 1
ATOM 629 C C . THR A 1 82 ? -27.169 -26.701 23.628 1.00 63.97 82 THR A C 1
ATOM 631 O O . THR A 1 82 ? -27.107 -27.564 22.751 1.00 63.97 82 THR A O 1
ATOM 634 N N . ALA A 1 83 ? -26.464 -25.566 23.566 1.00 65.56 83 ALA A N 1
ATOM 635 C CA . ALA A 1 83 ? -25.538 -25.244 22.485 1.00 65.56 83 ALA A CA 1
ATOM 636 C C . ALA A 1 83 ? -24.335 -26.200 22.439 1.00 65.56 83 ALA A C 1
ATOM 638 O O . ALA A 1 83 ? -24.025 -26.758 21.388 1.00 65.56 83 ALA A O 1
ATOM 639 N N . VAL A 1 84 ? -23.697 -26.462 23.584 1.00 55.50 84 VAL A N 1
ATOM 640 C CA . VAL A 1 84 ? -22.581 -27.418 23.690 1.00 55.50 84 VAL A CA 1
ATOM 641 C C . VAL A 1 84 ? -23.028 -28.827 23.295 1.00 55.50 84 VAL A C 1
ATOM 643 O O . VAL A 1 84 ? -22.328 -29.524 22.556 1.00 55.50 84 VAL A O 1
ATOM 646 N N . ASP A 1 85 ? -24.210 -29.256 23.737 1.00 55.12 85 ASP A N 1
ATOM 647 C CA . ASP A 1 85 ? -24.753 -30.560 23.368 1.00 55.12 85 ASP A CA 1
ATOM 648 C C . ASP A 1 85 ? -25.076 -30.646 21.866 1.00 55.12 85 ASP A C 1
ATOM 650 O O . ASP A 1 85 ? -24.869 -31.705 21.267 1.00 55.12 85 ASP A O 1
ATOM 654 N N . ALA A 1 86 ? -25.500 -29.545 21.233 1.00 65.56 86 ALA A N 1
ATOM 655 C CA . ALA A 1 86 ? -25.678 -29.455 19.783 1.00 65.56 86 ALA A CA 1
ATOM 656 C C . ALA A 1 86 ? -24.345 -29.594 19.027 1.00 65.56 86 ALA A C 1
ATOM 658 O O . ALA A 1 86 ? -24.247 -30.438 18.136 1.00 65.56 86 ALA A O 1
ATOM 659 N N . VAL A 1 87 ? -23.287 -28.884 19.443 1.00 64.94 87 VAL A N 1
ATOM 660 C CA . VAL A 1 87 ? -21.934 -29.040 18.866 1.00 64.94 87 VAL A CA 1
ATOM 661 C C . VAL A 1 87 ? -21.434 -30.476 19.005 1.00 64.94 87 VAL A C 1
ATOM 663 O O . VAL A 1 87 ? -20.879 -31.045 18.067 1.00 64.94 87 VAL A O 1
ATOM 666 N N . ARG A 1 88 ? -21.645 -31.105 20.166 1.00 57.66 88 ARG A N 1
ATOM 667 C CA . ARG A 1 88 ? -21.255 -32.503 20.401 1.00 57.66 88 ARG A CA 1
ATOM 668 C C . ARG A 1 88 ? -22.031 -33.474 19.511 1.00 57.66 88 ARG A C 1
ATOM 670 O O . ARG A 1 88 ? -21.444 -34.434 19.013 1.00 57.66 88 ARG A O 1
ATOM 677 N N . ARG A 1 89 ? -23.339 -33.264 19.322 1.00 62.94 89 ARG A N 1
ATOM 678 C CA . ARG A 1 89 ? -24.169 -34.069 18.407 1.00 62.94 89 ARG A CA 1
ATOM 679 C C . ARG A 1 89 ? -23.680 -33.940 16.970 1.00 62.94 89 ARG A C 1
ATOM 681 O O . ARG A 1 89 ? -23.530 -34.965 16.311 1.00 62.94 89 ARG A O 1
ATOM 688 N N . GLU A 1 90 ? -23.369 -32.722 16.545 1.00 65.69 90 GLU A N 1
ATOM 689 C CA . GLU A 1 90 ? -22.868 -32.424 15.208 1.00 65.69 90 GLU A CA 1
ATOM 690 C C . GLU A 1 90 ? -21.489 -33.041 14.962 1.00 65.69 90 GLU A C 1
ATOM 692 O O . GLU A 1 90 ? -21.307 -33.748 13.979 1.00 65.69 90 GLU A O 1
ATOM 697 N N . LYS A 1 91 ? -20.545 -32.905 15.900 1.00 61.41 91 LYS A N 1
ATOM 698 C CA . LYS A 1 91 ? -19.236 -33.575 15.807 1.00 61.41 91 LYS A CA 1
ATOM 699 C C . LYS A 1 91 ? -19.370 -35.097 15.723 1.00 61.41 91 LYS A C 1
ATOM 701 O O . LYS A 1 91 ? -18.672 -35.732 14.944 1.00 61.41 91 LYS A O 1
ATOM 706 N N . ARG A 1 92 ? -20.296 -35.702 16.480 1.00 61.56 92 ARG A N 1
ATOM 707 C CA . ARG A 1 92 ? -20.597 -37.143 16.367 1.00 61.56 92 ARG A CA 1
ATOM 708 C C . ARG A 1 92 ? -21.281 -37.513 15.052 1.00 61.56 92 ARG A C 1
ATOM 710 O O . ARG A 1 92 ? -21.209 -38.672 14.659 1.00 61.56 92 ARG A O 1
ATOM 717 N N . ARG A 1 93 ? -22.031 -36.599 14.435 1.00 65.69 93 ARG A N 1
ATOM 718 C CA . ARG A 1 93 ? -22.662 -36.797 13.125 1.00 65.69 93 ARG A CA 1
ATOM 719 C C . ARG A 1 93 ? -21.596 -36.761 12.035 1.00 65.69 93 ARG A C 1
ATOM 721 O O . ARG A 1 93 ? -21.456 -37.744 11.324 1.00 65.69 93 ARG A O 1
ATOM 728 N N . GLN A 1 94 ? -20.759 -35.730 12.038 1.00 64.25 94 GLN A N 1
ATOM 729 C CA . GLN A 1 94 ? -19.622 -35.583 11.132 1.00 64.25 94 GLN A CA 1
ATOM 730 C C . GLN A 1 94 ? -18.636 -36.746 11.256 1.00 64.25 94 GLN A C 1
ATOM 732 O O . GLN A 1 94 ? -18.266 -37.308 10.243 1.00 64.25 94 GLN A O 1
ATOM 737 N N . ALA A 1 95 ? -18.296 -37.194 12.471 1.00 57.03 95 ALA A N 1
ATOM 738 C CA . ALA A 1 95 ? -17.435 -38.366 12.670 1.00 57.03 95 ALA A CA 1
ATOM 739 C C . ALA A 1 95 ? -18.038 -39.672 12.112 1.00 57.03 95 ALA A C 1
ATOM 741 O O . ALA A 1 95 ? -17.308 -40.567 11.697 1.00 57.03 95 ALA A O 1
ATOM 742 N N . ARG A 1 96 ? -19.373 -39.800 12.102 1.00 57.94 96 ARG A N 1
ATOM 743 C CA . ARG A 1 96 ? -20.077 -40.938 11.487 1.00 57.94 96 ARG A CA 1
ATOM 744 C C . ARG A 1 96 ? -20.144 -40.808 9.966 1.00 57.94 96 ARG A C 1
ATOM 746 O O . ARG A 1 96 ? -20.054 -41.817 9.280 1.00 57.94 96 ARG A O 1
ATOM 753 N N . GLU A 1 97 ? -20.271 -39.588 9.455 1.00 58.19 97 GLU A N 1
ATOM 754 C CA . GLU A 1 97 ? -20.253 -39.273 8.023 1.00 58.19 97 GLU A CA 1
ATOM 755 C C . GLU A 1 97 ? -18.844 -39.445 7.427 1.00 58.19 97 GLU A C 1
ATOM 757 O O . GLU A 1 97 ? -18.711 -40.027 6.356 1.00 58.19 97 GLU A O 1
ATOM 762 N N . THR A 1 98 ? -17.783 -39.056 8.144 1.00 53.34 98 THR A N 1
ATOM 763 C CA . THR A 1 98 ? -16.388 -39.306 7.748 1.00 53.34 98 THR A CA 1
ATOM 764 C C . THR A 1 98 ? -16.021 -40.779 7.866 1.00 53.34 98 THR A C 1
ATOM 766 O O . THR A 1 98 ? -15.433 -41.304 6.937 1.00 53.34 98 THR A O 1
ATOM 769 N N . ALA A 1 99 ? -16.446 -41.492 8.916 1.00 51.00 99 ALA A N 1
ATOM 770 C CA . ALA A 1 99 ? -16.240 -42.943 9.005 1.00 51.00 99 ALA A CA 1
ATOM 771 C C . ALA A 1 99 ? -17.007 -43.727 7.917 1.00 51.00 99 ALA A C 1
ATOM 773 O O . ALA A 1 99 ? -16.565 -44.792 7.492 1.00 51.00 99 ALA A O 1
ATOM 774 N N . ALA A 1 100 ? -18.144 -43.205 7.441 1.00 49.06 100 ALA A N 1
ATOM 775 C CA . ALA A 1 100 ? -18.866 -43.757 6.294 1.00 49.06 100 ALA A CA 1
ATOM 776 C C . ALA A 1 100 ? -18.195 -43.411 4.949 1.00 49.06 100 ALA A C 1
ATOM 778 O O . ALA A 1 100 ? -18.256 -44.211 4.019 1.00 49.06 100 ALA A O 1
ATOM 779 N N . ALA A 1 101 ? -17.533 -42.252 4.850 1.00 47.16 101 ALA A N 1
ATOM 780 C CA . ALA A 1 101 ? -16.765 -41.833 3.677 1.00 47.16 101 ALA A CA 1
ATOM 781 C C . ALA A 1 101 ? -15.378 -42.511 3.583 1.00 47.16 101 ALA A C 1
ATOM 783 O O . ALA A 1 101 ? -14.910 -42.802 2.486 1.00 47.16 101 ALA A O 1
ATOM 784 N N . GLU A 1 102 ? -14.744 -42.829 4.714 1.00 45.06 102 GLU A N 1
ATOM 785 C CA . GLU A 1 102 ? -13.440 -43.509 4.813 1.00 45.06 102 GLU A CA 1
ATOM 786 C C . GLU A 1 102 ? -13.502 -45.008 4.463 1.00 45.06 102 GLU A C 1
ATOM 788 O O . GLU A 1 102 ? -12.472 -45.626 4.210 1.00 45.06 102 GLU A O 1
ATOM 793 N N . LEU A 1 103 ? -14.699 -45.595 4.338 1.00 47.44 103 LEU A N 1
ATOM 794 C CA . LEU A 1 103 ? -14.874 -46.939 3.771 1.00 47.44 103 LEU A CA 1
ATOM 795 C C . LEU A 1 103 ? -14.748 -46.971 2.229 1.00 47.44 103 LEU A C 1
ATOM 797 O O . LEU A 1 103 ? -14.871 -48.044 1.640 1.00 47.44 103 LEU A O 1
ATOM 801 N N . ALA A 1 104 ? -14.518 -45.821 1.573 1.00 44.12 104 ALA A N 1
ATOM 802 C CA . ALA A 1 104 ? -14.523 -45.685 0.112 1.00 44.12 104 ALA A CA 1
ATOM 803 C C . ALA A 1 104 ? -13.181 -45.286 -0.546 1.00 44.12 104 ALA A C 1
ATOM 805 O O . ALA A 1 104 ? -13.097 -45.373 -1.769 1.00 44.12 104 ALA A O 1
ATOM 806 N N . ALA A 1 105 ? -12.126 -44.899 0.182 1.00 32.44 105 ALA A N 1
ATOM 807 C CA . ALA A 1 105 ? -10.790 -44.694 -0.407 1.00 32.44 105 ALA A CA 1
ATOM 808 C C . ALA A 1 105 ? -9.695 -44.601 0.671 1.00 32.44 105 ALA A C 1
ATOM 810 O O . ALA A 1 105 ? -9.857 -43.877 1.650 1.00 32.44 105 ALA A O 1
ATOM 811 N N . GLY A 1 106 ? -8.587 -45.324 0.476 1.00 29.97 106 GLY A N 1
ATOM 812 C CA . GLY A 1 106 ? -7.434 -45.354 1.382 1.00 29.97 106 GLY A CA 1
ATOM 813 C C . GLY A 1 106 ? -6.281 -44.417 0.985 1.00 29.97 106 GLY A C 1
ATOM 814 O O . GLY A 1 106 ? -6.074 -44.195 -0.205 1.00 29.97 106 GLY A O 1
ATOM 815 N N . ASP A 1 107 ? -5.557 -43.972 2.030 1.00 30.52 107 ASP A N 1
ATOM 816 C CA . ASP A 1 107 ? -4.139 -43.535 2.142 1.00 30.52 107 ASP A CA 1
ATOM 817 C C . ASP A 1 107 ? -3.642 -42.340 1.278 1.00 30.52 107 ASP A C 1
ATOM 819 O O . ASP A 1 107 ? -3.874 -42.294 0.079 1.00 30.52 107 ASP A O 1
ATOM 823 N N . GLU A 1 108 ? -2.950 -41.286 1.761 1.00 30.56 108 GLU A N 1
ATOM 824 C CA . GLU A 1 108 ? -2.102 -41.032 2.950 1.00 30.56 108 GLU A CA 1
ATOM 825 C C . GLU A 1 108 ? -2.116 -39.526 3.399 1.00 30.56 108 GLU A C 1
ATOM 827 O O . GLU A 1 108 ? -2.612 -38.644 2.701 1.00 30.56 108 GLU A O 1
ATOM 832 N N . ARG A 1 109 ? -1.569 -39.260 4.604 1.00 31.03 109 ARG A N 1
ATOM 833 C CA . ARG A 1 109 ? -1.714 -38.126 5.576 1.00 31.03 109 ARG A CA 1
ATOM 834 C C . ARG A 1 109 ? -0.959 -36.812 5.230 1.00 31.03 109 ARG A C 1
ATOM 836 O O . ARG A 1 109 ? 0.112 -36.874 4.645 1.00 31.03 109 ARG A O 1
ATOM 843 N N . ASN A 1 110 ? -1.526 -35.603 5.430 1.00 30.92 110 ASN A N 1
ATOM 844 C CA . ASN A 1 110 ? -1.532 -34.651 6.592 1.00 30.92 110 ASN A CA 1
ATOM 845 C C . ASN A 1 110 ? -0.137 -34.288 7.178 1.00 30.92 110 ASN A C 1
ATOM 847 O O . ASN A 1 110 ? 0.646 -35.189 7.432 1.00 30.92 110 ASN A O 1
ATOM 851 N N . GLU A 1 111 ? 0.282 -33.021 7.364 1.00 27.36 111 GLU A N 1
ATOM 852 C CA . GLU A 1 111 ? -0.110 -32.031 8.405 1.00 27.36 111 GLU A CA 1
ATOM 853 C C . GLU A 1 111 ? 0.304 -30.593 7.975 1.00 27.36 111 GLU A C 1
ATOM 855 O O . GLU A 1 111 ? 1.371 -30.398 7.401 1.00 27.36 111 GLU A O 1
ATOM 860 N N . SER A 1 112 ? -0.451 -29.510 8.212 1.00 27.03 112 SER A N 1
ATOM 861 C CA . SER A 1 112 ? -0.381 -28.713 9.453 1.00 27.03 112 SER A CA 1
ATOM 862 C C . SER A 1 112 ? -1.414 -27.569 9.432 1.00 27.03 112 SER A C 1
ATOM 864 O O . SER A 1 112 ? -1.312 -26.647 8.621 1.00 27.03 112 SER A O 1
ATOM 866 N N . ARG A 1 113 ? -2.376 -27.561 10.364 1.00 28.83 113 ARG A N 1
ATOM 867 C CA . ARG A 1 113 ? -3.128 -26.352 10.760 1.00 28.83 113 ARG A CA 1
ATOM 868 C C . ARG A 1 113 ? -3.621 -26.503 12.201 1.00 28.83 113 ARG A C 1
ATOM 870 O O . ARG A 1 113 ? -4.771 -26.848 12.442 1.00 28.83 113 ARG A O 1
ATOM 877 N N . ALA A 1 114 ? -2.736 -26.250 13.162 1.00 35.59 114 ALA A N 1
ATOM 878 C CA . ALA A 1 114 ? -3.087 -26.153 14.575 1.00 35.59 114 ALA A CA 1
ATOM 879 C C . ALA A 1 114 ? -2.712 -24.762 15.096 1.00 35.59 114 ALA A C 1
ATOM 881 O O . ALA A 1 114 ? -1.552 -24.457 15.348 1.00 35.59 114 ALA A O 1
ATOM 882 N N . GLY A 1 115 ? -3.726 -23.914 15.234 1.00 35.50 115 GLY A N 1
ATOM 883 C CA . GLY A 1 115 ? -3.653 -22.605 15.866 1.00 35.50 115 GLY A CA 1
ATOM 884 C C . GLY A 1 115 ? -5.068 -22.196 16.260 1.00 35.50 115 GLY A C 1
ATOM 885 O O . GLY A 1 115 ? -5.974 -22.239 15.433 1.00 35.50 115 GLY A O 1
ATOM 886 N N . TRP A 1 116 ? -5.270 -21.871 17.536 1.00 38.22 116 TRP A N 1
ATOM 887 C CA . TRP A 1 116 ? -6.520 -21.391 18.150 1.00 38.22 116 TRP A CA 1
ATOM 888 C C . TRP A 1 116 ? -7.673 -22.399 18.379 1.00 38.22 116 TRP A C 1
ATOM 890 O O . TRP A 1 116 ? -8.222 -22.428 19.477 1.00 38.22 116 TRP A O 1
ATOM 900 N N . SER A 1 117 ? -7.992 -23.311 17.450 1.00 43.41 117 SER A N 1
ATOM 901 C CA . SER A 1 117 ? -9.123 -24.267 17.608 1.00 43.41 117 SER A CA 1
ATOM 902 C C . SER A 1 117 ? -8.924 -25.362 18.680 1.00 43.41 117 SER A C 1
ATOM 904 O O . SER A 1 117 ? -9.874 -26.072 19.018 1.00 43.41 117 SER A O 1
ATOM 906 N N . ALA A 1 118 ? -7.709 -25.532 19.209 1.00 45.88 118 ALA A N 1
ATOM 907 C CA . ALA A 1 118 ? -7.390 -26.527 20.241 1.00 45.88 118 ALA A CA 1
ATOM 908 C C . ALA A 1 118 ? -7.514 -25.985 21.682 1.00 45.88 118 ALA A C 1
ATOM 910 O O . ALA A 1 118 ? -7.482 -26.761 22.634 1.00 45.88 118 ALA A O 1
ATOM 911 N N . ILE A 1 119 ? -7.653 -24.664 21.848 1.00 43.91 119 ILE A N 1
ATOM 912 C CA . ILE A 1 119 ? -7.628 -23.980 23.155 1.00 43.91 119 ILE A CA 1
ATOM 913 C C . ILE A 1 119 ? -9.050 -23.773 23.713 1.00 43.91 119 ILE A C 1
ATOM 915 O O . ILE A 1 119 ? -9.254 -23.788 24.925 1.00 43.91 119 ILE A O 1
ATOM 919 N N . GLU A 1 120 ? -10.052 -23.665 22.839 1.00 48.88 120 GLU A N 1
ATOM 920 C CA . GLU A 1 120 ? -11.457 -23.392 23.183 1.00 48.88 120 GLU A CA 1
ATOM 921 C C . GLU A 1 120 ? -12.125 -24.457 24.090 1.00 48.88 120 GLU A C 1
ATOM 923 O O . GLU A 1 120 ? -12.752 -24.076 25.079 1.00 48.88 120 GLU A O 1
ATOM 928 N N . PRO A 1 121 ? -11.931 -25.781 23.885 1.00 50.59 121 PRO A N 1
ATOM 929 C CA . PRO A 1 121 ? -12.516 -26.800 24.768 1.00 50.59 121 PRO A CA 1
ATOM 930 C C . PRO A 1 121 ? -11.925 -26.786 26.186 1.00 50.59 121 PRO A C 1
ATOM 932 O O . PRO A 1 121 ? -12.577 -27.186 27.148 1.00 50.59 121 PRO A O 1
ATOM 935 N N . LEU A 1 122 ? -10.679 -26.326 26.324 1.00 47.44 122 LEU A N 1
ATOM 936 C CA . LEU A 1 122 ? -9.923 -26.367 27.575 1.00 47.44 122 LEU A CA 1
ATOM 937 C C . LEU A 1 122 ? -10.264 -25.197 28.505 1.00 47.44 122 LEU A C 1
ATOM 939 O O . LEU A 1 122 ? -10.092 -25.315 29.719 1.00 47.44 122 LEU A O 1
ATOM 943 N N . LEU A 1 123 ? -10.780 -24.095 27.955 1.00 52.19 123 LEU A N 1
ATOM 944 C CA . LEU A 1 123 ? -11.246 -22.933 28.712 1.00 52.19 123 LEU A CA 1
ATOM 945 C C . LEU A 1 123 ? -12.551 -23.236 29.468 1.00 52.19 123 LEU A C 1
ATOM 947 O O . LEU A 1 123 ? -12.710 -22.859 30.629 1.00 52.19 123 LEU A O 1
ATOM 951 N N . ASP A 1 124 ? -13.455 -23.977 28.827 1.00 51.09 124 ASP A N 1
ATOM 952 C CA . ASP A 1 124 ? -14.739 -24.383 29.396 1.00 51.09 124 ASP A CA 1
ATOM 953 C C . ASP A 1 124 ? -14.568 -25.401 30.528 1.00 51.09 124 ASP A C 1
ATOM 955 O O . ASP A 1 124 ? -15.173 -25.247 31.591 1.00 51.09 124 ASP A O 1
ATOM 959 N N . GLU A 1 125 ? -13.679 -26.384 30.356 1.00 53.88 125 GLU A N 1
ATOM 960 C CA . GLU A 1 125 ? -13.299 -27.302 31.436 1.00 53.88 125 GLU A CA 1
ATOM 961 C C . GLU A 1 125 ? -12.611 -26.565 32.597 1.00 53.88 125 GLU A C 1
ATOM 963 O O . GLU A 1 125 ? -12.832 -26.899 33.764 1.00 53.88 125 GLU A O 1
ATOM 968 N N . ALA A 1 126 ? -11.809 -25.534 32.304 1.00 58.31 126 ALA A N 1
ATOM 969 C CA . ALA A 1 126 ? -11.140 -24.735 33.326 1.00 58.31 126 ALA A CA 1
ATOM 970 C C . ALA A 1 126 ? -12.155 -23.975 34.191 1.00 58.31 126 ALA A C 1
ATOM 972 O O . ALA A 1 126 ? -12.085 -24.035 35.420 1.00 58.31 126 ALA A O 1
ATOM 973 N N . VAL A 1 127 ? -13.135 -23.308 33.574 1.00 59.88 127 VAL A N 1
ATOM 974 C CA . VAL A 1 127 ? -14.194 -22.566 34.282 1.00 59.88 127 VAL A CA 1
ATOM 975 C C . VAL A 1 127 ? -15.158 -23.512 35.003 1.00 59.88 127 VAL A C 1
ATOM 977 O O . VAL A 1 127 ? -15.609 -23.206 36.111 1.00 59.88 127 VAL A O 1
ATOM 980 N N . GLU A 1 128 ? -15.436 -24.690 34.439 1.00 61.94 128 GLU A N 1
ATOM 981 C CA . GLU A 1 128 ? -16.251 -25.720 35.091 1.00 61.94 128 GLU A CA 1
ATOM 982 C C . GLU A 1 128 ? -15.544 -26.414 36.262 1.00 61.94 128 GLU A C 1
ATOM 984 O O . GLU A 1 128 ? -16.223 -26.891 37.174 1.00 61.94 128 GLU A O 1
ATOM 989 N N . SER A 1 129 ? -14.211 -26.397 36.302 1.00 66.62 129 SER A N 1
ATOM 990 C CA . SER A 1 129 ? -13.431 -26.881 37.447 1.00 66.62 129 SER A CA 1
ATOM 991 C C . SER A 1 129 ? -13.433 -25.924 38.649 1.00 66.62 129 SER A C 1
ATOM 993 O O . SER A 1 129 ? -13.059 -26.321 39.754 1.00 66.62 129 SER A O 1
ATOM 995 N N . LEU A 1 130 ? -13.878 -24.671 38.472 1.00 73.06 130 LEU A N 1
ATOM 996 C CA . LEU A 1 130 ? -13.930 -23.692 39.559 1.00 73.06 130 LEU A CA 1
ATOM 997 C C . LEU A 1 130 ? -15.094 -23.965 40.529 1.00 73.06 130 LEU A C 1
ATOM 999 O O . LEU A 1 130 ? -16.207 -24.283 40.085 1.00 73.06 130 LEU A O 1
ATOM 1003 N N . PRO A 1 131 ? -14.905 -23.723 41.841 1.00 74.50 131 PRO A N 1
ATOM 1004 C CA . PRO A 1 131 ? -15.995 -23.729 42.813 1.00 74.50 131 PRO A CA 1
ATOM 1005 C C . PRO A 1 131 ? -17.146 -22.785 42.408 1.00 74.50 131 PRO A C 1
ATOM 1007 O O . PRO A 1 131 ? -16.881 -21.720 41.842 1.00 74.50 131 PRO A O 1
ATOM 1010 N N . PRO A 1 132 ? -18.419 -23.104 42.725 1.00 67.12 132 PRO A N 1
ATOM 1011 C CA . PRO A 1 132 ? -19.582 -22.338 42.254 1.00 67.12 132 PRO A CA 1
ATOM 1012 C C . PRO A 1 132 ? -19.523 -20.829 42.546 1.00 67.12 132 PRO A C 1
ATOM 1014 O O . PRO A 1 132 ? -19.865 -20.015 41.687 1.00 67.12 132 PRO A O 1
ATOM 1017 N N . ALA A 1 133 ? -19.030 -20.436 43.724 1.00 65.56 133 ALA A N 1
ATOM 1018 C CA . ALA A 1 133 ? -18.889 -19.031 44.114 1.00 65.56 133 ALA A CA 1
ATOM 1019 C C . ALA A 1 133 ? -17.767 -18.294 43.354 1.00 65.56 133 ALA A C 1
ATOM 1021 O O . ALA A 1 133 ? -17.919 -17.125 43.003 1.00 65.56 133 ALA A O 1
ATOM 1022 N N . ASP A 1 134 ? -16.660 -18.979 43.062 1.00 71.50 134 ASP A N 1
ATOM 1023 C CA . ASP A 1 134 ? -15.515 -18.429 42.328 1.00 71.50 134 ASP A CA 1
ATOM 1024 C C . ASP A 1 134 ? -15.849 -18.302 40.828 1.00 71.50 134 ASP A C 1
ATOM 1026 O O . ASP A 1 134 ? -15.551 -17.288 40.197 1.00 71.50 134 ASP A O 1
ATOM 1030 N N . ARG A 1 135 ? -16.584 -19.278 40.281 1.00 71.06 135 ARG A N 1
ATOM 1031 C CA . ARG A 1 135 ? -17.148 -19.234 38.924 1.00 71.06 135 ARG A CA 1
ATOM 1032 C C . ARG A 1 135 ? -18.114 -18.066 38.754 1.00 71.06 135 ARG A C 1
ATOM 1034 O O . ARG A 1 135 ? -18.015 -17.315 37.790 1.00 71.06 135 ARG A O 1
ATOM 1041 N N . THR A 1 136 ? -19.016 -17.883 39.716 1.00 64.06 136 THR A N 1
ATOM 1042 C CA . THR A 1 136 ? -19.982 -16.776 39.706 1.00 64.06 136 THR A CA 1
ATOM 1043 C C . THR A 1 136 ? -19.269 -15.422 39.765 1.00 64.06 136 THR A C 1
ATOM 1045 O O . THR A 1 136 ? -19.649 -14.505 39.044 1.00 64.06 136 THR A O 1
ATOM 1048 N N . ALA A 1 137 ? -18.186 -15.300 40.542 1.00 69.31 137 ALA A N 1
ATOM 1049 C CA . ALA A 1 137 ? -17.382 -14.078 40.602 1.00 69.31 137 ALA A CA 1
ATOM 1050 C C . ALA A 1 137 ? -16.727 -13.724 39.251 1.00 69.31 137 ALA A C 1
ATOM 1052 O O . ALA A 1 137 ? -16.789 -12.569 38.833 1.00 69.31 137 ALA A O 1
ATOM 1053 N N . ILE A 1 138 ? -16.153 -14.709 38.547 1.00 66.69 138 ILE A N 1
ATOM 1054 C CA . ILE A 1 138 ? -15.570 -14.526 37.203 1.00 66.69 138 ILE A CA 1
ATOM 1055 C C . ILE A 1 138 ? -16.639 -14.126 36.182 1.00 66.69 138 ILE A C 1
ATOM 1057 O O . ILE A 1 138 ? -16.439 -13.183 35.415 1.00 66.69 138 ILE A O 1
ATOM 1061 N N . LEU A 1 139 ? -17.794 -14.795 36.209 1.00 59.66 139 LEU A N 1
ATOM 1062 C CA . LEU A 1 139 ? -18.907 -14.511 35.303 1.00 59.66 139 LEU A CA 1
ATOM 1063 C C . LEU A 1 139 ? -19.468 -13.097 35.509 1.00 59.66 139 LEU A C 1
ATOM 1065 O O . LEU A 1 139 ? -19.647 -12.353 34.549 1.00 59.66 139 LEU A O 1
ATOM 1069 N N . LEU A 1 140 ? -19.695 -12.682 36.756 1.00 60.47 140 LEU A N 1
ATOM 1070 C CA . LEU A 1 140 ? -20.184 -11.334 37.051 1.00 60.47 140 LEU A CA 1
ATOM 1071 C C . LEU A 1 140 ? -19.157 -10.260 36.661 1.00 60.47 140 LEU A C 1
ATOM 1073 O O . LEU A 1 140 ? -19.527 -9.249 36.065 1.00 60.47 140 LEU A O 1
ATOM 1077 N N . ARG A 1 141 ? -17.871 -10.480 36.967 1.00 61.09 141 ARG A N 1
ATOM 1078 C CA . ARG A 1 141 ? -16.814 -9.492 36.728 1.00 61.09 141 ARG A CA 1
ATOM 1079 C C . ARG A 1 141 ? -16.529 -9.276 35.245 1.00 61.09 141 ARG A C 1
ATOM 1081 O O . ARG A 1 141 ? -16.441 -8.129 34.822 1.00 61.09 141 ARG A O 1
ATOM 1088 N N . PHE A 1 142 ? -16.361 -10.358 34.486 1.00 51.00 142 PHE A N 1
ATOM 1089 C CA . PHE A 1 142 ? -15.834 -10.293 33.119 1.00 51.00 142 PHE A CA 1
ATOM 1090 C C . PHE A 1 142 ? -16.905 -10.466 32.040 1.00 51.00 142 PHE A C 1
ATOM 1092 O O . PHE A 1 142 ? -16.785 -9.863 30.983 1.00 51.00 142 PHE A O 1
ATOM 1099 N N . PHE A 1 143 ? -17.990 -11.203 32.306 1.00 49.31 143 PHE A N 1
ATOM 1100 C CA . PHE A 1 143 ? -19.047 -11.431 31.308 1.00 49.31 143 PHE A CA 1
ATOM 1101 C C . PHE A 1 143 ? -20.247 -10.488 31.462 1.00 49.31 143 PHE A C 1
ATOM 1103 O O . PHE A 1 143 ? -20.973 -10.265 30.500 1.00 49.31 143 PHE A O 1
ATOM 1110 N N . GLN A 1 144 ? -20.455 -9.915 32.652 1.00 44.91 144 GLN A N 1
ATOM 1111 C CA . GLN A 1 144 ? -21.476 -8.882 32.900 1.00 44.91 144 GLN A CA 1
ATOM 1112 C C . GLN A 1 144 ? -20.874 -7.489 33.145 1.00 44.91 144 GLN A C 1
ATOM 1114 O O . GLN A 1 144 ? -21.609 -6.567 33.486 1.00 44.91 144 GLN A O 1
ATOM 1119 N N . ASN A 1 145 ? -19.549 -7.343 33.004 1.00 49.28 145 ASN A N 1
ATOM 1120 C CA . ASN A 1 145 ? -18.787 -6.108 33.224 1.00 49.28 145 ASN A CA 1
ATOM 1121 C C . ASN A 1 145 ? -19.084 -5.396 34.562 1.00 49.28 145 ASN A C 1
ATOM 1123 O O . ASN A 1 145 ? -19.026 -4.170 34.656 1.00 49.28 145 ASN A O 1
ATOM 1127 N N . LYS A 1 146 ? -19.422 -6.153 35.614 1.00 55.38 146 LYS A N 1
ATOM 1128 C CA . LYS A 1 146 ? -19.733 -5.574 36.926 1.00 55.38 146 LYS A CA 1
ATOM 1129 C C . LYS A 1 146 ? -18.466 -5.112 37.636 1.00 55.38 146 LYS A C 1
ATOM 1131 O O . LYS A 1 146 ? -17.404 -5.733 37.525 1.00 55.38 146 LYS A O 1
ATOM 1136 N N . SER A 1 147 ? -18.577 -4.031 38.399 1.00 66.88 147 SER A N 1
ATOM 1137 C CA . SER A 1 147 ? -17.526 -3.581 39.314 1.00 66.88 147 SER A CA 1
ATOM 1138 C C . SER A 1 147 ? -17.336 -4.582 40.460 1.00 66.88 147 SER A C 1
ATOM 1140 O O . SER A 1 147 ? -18.247 -5.335 40.805 1.00 66.88 147 SER A O 1
ATOM 1142 N N . LEU A 1 148 ? -16.155 -4.602 41.085 1.00 67.50 148 LEU A N 1
ATOM 1143 C CA . LEU A 1 148 ? -15.870 -5.508 42.210 1.00 67.50 148 LEU A CA 1
ATOM 1144 C C . LEU A 1 148 ? -16.844 -5.300 43.385 1.00 67.50 148 LEU A C 1
ATOM 1146 O O . LEU A 1 148 ? -17.296 -6.273 43.992 1.00 67.50 148 LEU A O 1
ATOM 1150 N N . ARG A 1 149 ? -17.299 -4.059 43.588 1.00 67.25 149 ARG A N 1
ATOM 1151 C CA . ARG A 1 149 ? -18.356 -3.699 44.536 1.00 67.25 149 ARG A CA 1
ATOM 1152 C C . ARG A 1 149 ? -19.692 -4.381 44.223 1.00 67.25 149 ARG A C 1
ATOM 1154 O O . ARG A 1 149 ? -20.337 -4.907 45.126 1.00 67.25 149 ARG A O 1
ATOM 1161 N N . GLU A 1 150 ? -20.107 -4.401 42.958 1.00 57.16 150 GLU A N 1
ATOM 1162 C CA . GLU A 1 150 ? -21.343 -5.065 42.516 1.00 57.16 150 GLU A CA 1
ATOM 1163 C C . GLU A 1 150 ? -21.223 -6.594 42.540 1.00 57.16 150 GLU A C 1
ATOM 1165 O O . GLU A 1 150 ? -22.198 -7.286 42.832 1.00 57.16 150 GLU A O 1
ATOM 1170 N N . VAL A 1 151 ? -20.025 -7.131 42.285 1.00 64.62 151 VAL A N 1
ATOM 1171 C CA . VAL A 1 151 ? -19.721 -8.561 42.452 1.00 64.62 151 VAL A CA 1
ATOM 1172 C C . VAL A 1 151 ? -19.813 -8.953 43.929 1.00 64.62 151 VAL A C 1
ATOM 1174 O O . VAL A 1 151 ? -20.420 -9.972 44.252 1.00 64.62 151 VAL A O 1
ATOM 1177 N N . GLY A 1 152 ? -19.271 -8.134 44.835 1.00 65.44 152 GLY A N 1
ATOM 1178 C CA . GLY A 1 152 ? -19.396 -8.323 46.281 1.00 65.44 152 GLY A CA 1
ATOM 1179 C C . GLY A 1 152 ? -20.852 -8.305 46.737 1.00 65.44 152 GLY A C 1
ATOM 1180 O O . GLY A 1 152 ? -21.297 -9.249 47.387 1.00 65.44 152 GLY A O 1
ATOM 1181 N N . ALA A 1 153 ? -21.625 -7.305 46.305 1.00 69.94 153 ALA A N 1
ATOM 1182 C CA . ALA A 1 153 ? -23.051 -7.209 46.614 1.00 69.94 153 ALA A CA 1
ATOM 1183 C C . ALA A 1 153 ? -23.850 -8.430 46.118 1.00 69.94 153 ALA A C 1
ATOM 1185 O O . ALA A 1 153 ? -24.679 -8.960 46.852 1.00 69.94 153 ALA A O 1
ATOM 1186 N N . ALA A 1 154 ? -23.565 -8.921 44.908 1.00 63.91 154 ALA A N 1
ATOM 1187 C CA . ALA A 1 154 ? -24.231 -10.094 44.338 1.00 63.91 154 ALA A CA 1
ATOM 1188 C C . ALA A 1 154 ? -23.849 -11.420 45.023 1.00 63.91 154 ALA A C 1
ATOM 1190 O O . ALA A 1 154 ? -24.629 -12.368 44.993 1.00 63.91 154 ALA A O 1
ATOM 1191 N N . LEU A 1 155 ? -22.661 -11.498 45.632 1.00 73.25 155 LEU A N 1
ATOM 1192 C CA . LEU A 1 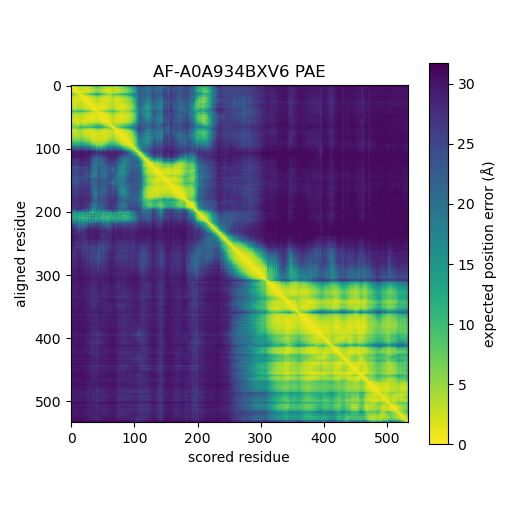155 ? -22.171 -12.680 46.350 1.00 73.25 155 LEU A CA 1
ATOM 1193 C C . LEU A 1 155 ? -22.372 -12.597 47.871 1.00 73.25 155 LEU A C 1
ATOM 1195 O O . LEU A 1 155 ? -21.958 -13.513 48.582 1.00 73.25 155 LEU A O 1
ATOM 1199 N N . GLY A 1 156 ? -22.960 -11.509 48.379 1.00 74.56 156 GLY A N 1
ATOM 1200 C CA . GLY A 1 156 ? -23.114 -11.267 49.815 1.00 74.56 156 GLY A CA 1
ATOM 1201 C C . GLY A 1 156 ? -21.785 -11.063 50.555 1.00 74.56 156 GLY A C 1
ATOM 1202 O O . GLY A 1 156 ? -21.675 -11.415 51.726 1.00 74.56 156 GLY A O 1
ATOM 1203 N N . THR A 1 157 ? -20.752 -10.537 49.886 1.00 82.81 157 THR A N 1
ATOM 1204 C CA . THR A 1 157 ? -19.411 -10.311 50.458 1.00 82.81 157 THR A CA 1
ATOM 1205 C C . THR A 1 157 ? -18.928 -8.869 50.283 1.00 82.81 157 THR A C 1
ATOM 1207 O O . THR A 1 157 ? -19.471 -8.116 49.479 1.00 82.81 157 THR A O 1
ATOM 1210 N N . SER A 1 158 ? -17.877 -8.469 51.008 1.00 80.69 158 SER A N 1
ATOM 1211 C CA . SER A 1 158 ? -17.246 -7.154 50.815 1.00 80.69 158 SER A CA 1
ATOM 1212 C C . SER A 1 158 ? -16.540 -7.041 49.455 1.00 80.69 158 SER A C 1
ATOM 1214 O O . SER A 1 158 ? -16.207 -8.049 48.828 1.00 80.69 158 SER A O 1
ATOM 1216 N N . ASP A 1 159 ? -16.292 -5.806 49.015 1.00 77.81 159 ASP A N 1
ATOM 1217 C CA . ASP A 1 159 ? -15.575 -5.488 47.770 1.00 77.81 159 ASP A CA 1
ATOM 1218 C C . ASP A 1 159 ? -14.159 -6.103 47.748 1.00 77.81 159 ASP A C 1
ATOM 1220 O O . ASP A 1 159 ? -13.805 -6.853 46.841 1.00 77.81 159 ASP A O 1
ATOM 1224 N N . ASP A 1 160 ? -13.395 -5.928 48.833 1.00 66.44 160 ASP A N 1
ATOM 1225 C CA . ASP A 1 160 ? -12.059 -6.526 48.991 1.00 66.44 160 ASP A CA 1
ATOM 1226 C C . ASP A 1 160 ? -12.097 -8.071 48.960 1.00 66.44 160 ASP A C 1
ATOM 1228 O O . ASP A 1 160 ? -11.233 -8.726 48.368 1.00 66.44 160 ASP A O 1
ATOM 1232 N N . ALA A 1 161 ? -13.145 -8.682 49.528 1.00 67.81 161 ALA A N 1
ATOM 1233 C CA . ALA A 1 161 ? -13.345 -10.128 49.451 1.00 67.81 161 ALA A CA 1
ATOM 1234 C C . ALA A 1 161 ? -13.699 -10.592 48.027 1.00 67.81 161 ALA A C 1
ATOM 1236 O O . ALA A 1 161 ? -13.253 -11.663 47.607 1.00 67.81 161 ALA A O 1
ATOM 1237 N N . ALA A 1 162 ? -14.454 -9.795 47.266 1.00 70.38 162 ALA A N 1
ATOM 1238 C CA . ALA A 1 162 ? -14.752 -10.055 45.861 1.00 70.38 162 ALA A CA 1
ATOM 1239 C C . ALA A 1 162 ? -13.499 -9.922 44.981 1.00 70.38 162 ALA A C 1
ATOM 1241 O O . ALA A 1 162 ? -13.255 -10.793 44.147 1.00 70.38 162 ALA A O 1
ATOM 1242 N N . GLN A 1 163 ? -12.654 -8.914 45.219 1.00 74.06 163 GLN A N 1
ATOM 1243 C CA . GLN A 1 163 ? -11.371 -8.742 44.532 1.00 74.06 163 GLN A CA 1
ATOM 1244 C C . GLN A 1 163 ? -10.445 -9.939 44.748 1.00 74.06 163 GLN A C 1
ATOM 1246 O O . GLN A 1 163 ? -9.982 -10.550 43.783 1.00 74.06 163 GLN A O 1
ATOM 1251 N N . LYS A 1 164 ? -10.224 -10.333 46.008 1.00 73.44 164 LYS A N 1
ATOM 1252 C CA . LYS A 1 164 ? -9.402 -11.506 46.348 1.00 73.44 164 LYS A CA 1
ATOM 1253 C C . LYS A 1 164 ? -9.959 -12.788 45.729 1.00 73.44 164 LYS A C 1
ATOM 1255 O O . LYS A 1 164 ? -9.193 -13.636 45.272 1.00 73.44 164 LYS A O 1
ATOM 1260 N N . ARG A 1 165 ? -11.289 -12.924 45.677 1.00 80.19 165 ARG A N 1
ATOM 1261 C CA . ARG A 1 165 ? -11.973 -14.069 45.062 1.00 80.19 165 ARG A CA 1
ATOM 1262 C C . ARG A 1 165 ? -11.773 -14.120 43.544 1.00 80.19 165 ARG A C 1
ATOM 1264 O O . ARG A 1 165 ? -11.440 -15.182 43.027 1.00 80.19 165 ARG A O 1
ATOM 1271 N N . VAL A 1 166 ? -11.919 -12.994 42.848 1.00 68.88 166 VAL A N 1
ATOM 1272 C CA . VAL A 1 166 ? -11.696 -12.887 41.397 1.00 68.88 166 VAL A CA 1
ATOM 1273 C C . VAL A 1 166 ? -10.240 -13.196 41.042 1.00 68.88 166 VAL A C 1
ATOM 1275 O O . VAL A 1 166 ? -9.992 -14.012 40.156 1.00 68.88 166 VAL A O 1
ATOM 1278 N N . SER A 1 167 ? -9.277 -12.621 41.767 1.00 71.44 167 SER A N 1
ATOM 1279 C CA . SER A 1 167 ? -7.851 -12.883 41.538 1.00 71.44 167 SER A CA 1
ATOM 1280 C C . SER A 1 167 ? -7.492 -14.356 41.753 1.00 71.44 167 SER A C 1
ATOM 1282 O O . SER A 1 167 ? -6.793 -14.948 40.935 1.00 71.44 167 SER A O 1
ATOM 1284 N N . ARG A 1 168 ? -8.023 -14.984 42.812 1.00 76.19 168 ARG A N 1
ATOM 1285 C CA . ARG A 1 168 ? -7.827 -16.419 43.073 1.00 76.19 168 ARG A CA 1
ATOM 1286 C C . ARG A 1 168 ? -8.433 -17.295 41.976 1.00 76.19 168 ARG A C 1
ATOM 1288 O O . ARG A 1 168 ? -7.819 -18.276 41.567 1.00 76.19 168 ARG A O 1
ATOM 1295 N N . ALA A 1 169 ? -9.623 -16.953 41.491 1.00 72.38 169 ALA A N 1
ATOM 1296 C CA . ALA A 1 169 ? -10.283 -17.701 40.430 1.00 72.38 169 ALA A CA 1
ATOM 1297 C C . ALA A 1 169 ? -9.510 -17.623 39.098 1.00 72.38 169 ALA A C 1
ATOM 1299 O O . ALA A 1 169 ? -9.350 -18.646 38.437 1.00 72.38 169 ALA A O 1
ATOM 1300 N N . LEU A 1 170 ? -8.948 -16.459 38.745 1.00 70.31 170 LEU A N 1
ATOM 1301 C CA . LEU A 1 170 ? -8.067 -16.307 37.577 1.00 70.31 170 LEU A CA 1
ATOM 1302 C C . LEU A 1 170 ? -6.776 -17.126 37.702 1.00 70.31 170 LEU A C 1
ATOM 1304 O O . LEU A 1 170 ? -6.339 -17.743 36.732 1.00 70.31 170 LEU A O 1
ATOM 1308 N N . GLU A 1 171 ? -6.188 -17.183 38.895 1.00 72.44 171 GLU A N 1
ATOM 1309 C CA . GLU A 1 171 ? -4.968 -17.957 39.139 1.00 72.44 171 GLU A CA 1
ATOM 1310 C C . GLU A 1 171 ? -5.210 -19.476 39.073 1.00 72.44 171 GLU A C 1
ATOM 1312 O O . GLU A 1 171 ? -4.383 -20.235 38.555 1.00 72.44 171 GLU A O 1
ATOM 1317 N N . ASN A 1 172 ? -6.389 -19.927 39.509 1.00 71.62 172 ASN A N 1
ATOM 1318 C CA . ASN A 1 172 ? -6.823 -21.315 39.353 1.00 71.62 172 ASN A CA 1
ATOM 1319 C C . ASN A 1 172 ? -7.027 -21.687 37.875 1.00 71.62 172 ASN A C 1
ATOM 1321 O O . ASN A 1 172 ? -6.578 -22.753 37.450 1.00 71.62 172 ASN A O 1
ATOM 1325 N N . LEU A 1 173 ? -7.627 -20.795 37.076 1.00 64.50 173 LEU A N 1
ATOM 1326 C CA . LEU A 1 173 ? -7.758 -20.976 35.624 1.00 64.50 173 LEU A CA 1
ATOM 1327 C C . LEU A 1 173 ? -6.385 -21.043 34.944 1.00 64.50 173 LEU A C 1
ATOM 1329 O O . LEU A 1 173 ? -6.126 -21.944 34.146 1.00 64.50 173 LEU A O 1
ATOM 1333 N N . ARG A 1 174 ? -5.467 -20.147 35.319 1.00 70.44 174 ARG A N 1
ATOM 1334 C CA . ARG A 1 174 ? -4.087 -20.132 34.820 1.00 70.44 174 ARG A CA 1
ATOM 1335 C C . ARG A 1 174 ? -3.359 -21.443 35.118 1.00 70.44 174 ARG A C 1
ATOM 1337 O O . ARG A 1 174 ? -2.718 -22.020 34.239 1.00 70.44 174 ARG A O 1
ATOM 1344 N N . THR A 1 175 ? -3.476 -21.936 36.350 1.00 69.25 175 THR A N 1
ATOM 1345 C CA . THR A 1 175 ? -2.859 -23.196 36.789 1.00 69.25 175 THR A CA 1
ATOM 1346 C C . THR A 1 175 ? -3.434 -24.394 36.030 1.00 69.25 175 THR A C 1
ATOM 1348 O O . THR A 1 175 ? -2.685 -25.286 35.629 1.00 69.25 175 THR A O 1
ATOM 1351 N N . PHE A 1 176 ? -4.747 -24.405 35.785 1.00 68.19 176 PHE A N 1
ATOM 1352 C CA . PHE A 1 176 ? -5.421 -25.450 35.015 1.00 68.19 176 PHE A CA 1
ATOM 1353 C C . PHE A 1 176 ? -4.926 -25.519 33.563 1.00 68.19 176 PHE A C 1
ATOM 1355 O O . PHE A 1 176 ? -4.651 -26.613 33.065 1.00 68.19 176 PHE A O 1
ATOM 1362 N N . LEU A 1 177 ? -4.761 -24.363 32.912 1.00 61.31 177 LEU A N 1
ATOM 1363 C CA . LEU A 1 177 ? -4.252 -24.255 31.540 1.00 61.31 177 LEU A CA 1
ATOM 1364 C C . LEU A 1 177 ? -2.759 -24.618 31.454 1.00 61.31 177 LEU A C 1
ATOM 1366 O O . LEU A 1 177 ? -2.352 -25.368 30.566 1.00 61.31 177 LEU A O 1
ATOM 1370 N N . THR A 1 178 ? -1.963 -24.198 32.444 1.00 66.94 178 THR A N 1
ATOM 1371 C CA . THR A 1 178 ? -0.520 -24.500 32.508 1.00 66.94 178 THR A CA 1
ATOM 1372 C C . T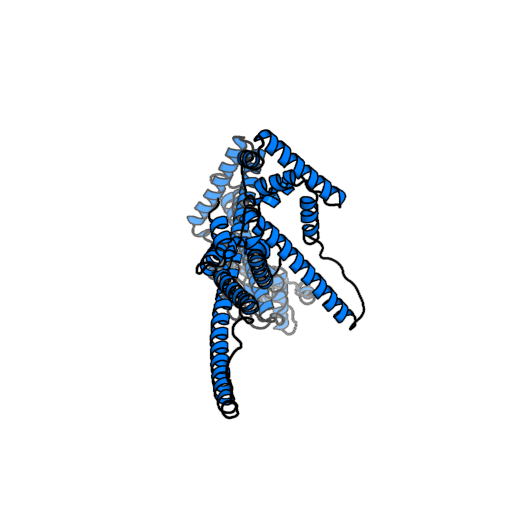HR A 1 178 ? -0.261 -26.007 32.622 1.00 66.94 178 THR A C 1
ATOM 1374 O O . THR A 1 178 ? 0.615 -26.539 31.946 1.00 66.94 178 THR A O 1
ATOM 1377 N N . ARG A 1 179 ? -1.061 -26.733 33.419 1.00 63.28 179 ARG A N 1
ATOM 1378 C CA . ARG A 1 179 ? -0.960 -28.202 33.563 1.00 63.28 179 ARG A CA 1
ATOM 1379 C C . ARG A 1 179 ? -1.272 -28.980 32.281 1.00 63.28 179 ARG A C 1
ATOM 1381 O O . ARG A 1 179 ? -0.942 -30.156 32.201 1.00 63.28 179 ARG A O 1
ATOM 1388 N N . ARG A 1 180 ? -1.907 -28.339 31.298 1.00 57.69 180 ARG A N 1
ATOM 1389 C CA . ARG A 1 180 ? -2.267 -28.917 29.996 1.00 57.69 180 ARG A CA 1
ATOM 1390 C C . ARG A 1 180 ? -1.398 -28.380 28.851 1.00 57.69 180 ARG A C 1
ATOM 1392 O O . ARG A 1 180 ? -1.750 -28.545 27.691 1.00 57.69 180 ARG A O 1
ATOM 1399 N N . GLY A 1 181 ? -0.262 -27.756 29.180 1.00 44.06 181 GLY A N 1
ATOM 1400 C CA . GLY A 1 181 ? 0.735 -27.307 28.205 1.00 44.06 181 GLY A CA 1
ATOM 1401 C C . GLY A 1 181 ? 0.476 -25.926 27.599 1.00 44.06 181 GLY A C 1
ATOM 1402 O O . GLY A 1 181 ? 1.160 -25.560 26.649 1.00 44.06 181 GLY A O 1
ATOM 1403 N N . ILE A 1 182 ? -0.474 -25.147 28.134 1.00 56.06 182 ILE A N 1
ATOM 1404 C CA . ILE A 1 182 ? -0.810 -23.808 27.627 1.00 56.06 182 ILE A CA 1
ATOM 1405 C C . ILE A 1 182 ? -0.299 -22.747 28.608 1.00 56.06 182 ILE A C 1
ATOM 1407 O O . ILE A 1 182 ? -0.797 -22.619 29.728 1.00 56.06 182 ILE A O 1
ATOM 1411 N N . THR A 1 183 ? 0.695 -21.965 28.190 1.00 51.00 183 THR A N 1
ATOM 1412 C CA . THR A 1 183 ? 1.272 -20.874 28.984 1.00 51.00 183 THR A CA 1
ATOM 1413 C C . THR A 1 183 ? 0.525 -19.563 28.725 1.00 51.00 183 THR A C 1
ATOM 1415 O O . THR A 1 183 ? 0.719 -18.903 27.710 1.00 51.00 183 THR A O 1
ATOM 1418 N N . VAL A 1 184 ? -0.334 -19.159 29.665 1.00 54.78 184 VAL A N 1
ATOM 1419 C CA . VAL A 1 184 ? -1.048 -17.867 29.635 1.00 54.78 184 VAL A CA 1
ATOM 1420 C C . VAL A 1 184 ? -0.796 -17.128 30.948 1.00 54.78 184 VAL A C 1
ATOM 1422 O O . VAL A 1 184 ? -0.689 -17.751 32.007 1.00 54.78 184 VAL A O 1
ATOM 1425 N N . THR A 1 185 ? -0.681 -15.800 30.910 1.00 50.03 185 THR A N 1
ATOM 1426 C CA . THR A 1 185 ? -0.607 -14.971 32.123 1.00 50.03 185 THR A CA 1
ATOM 1427 C C . THR A 1 185 ? -2.017 -14.661 32.635 1.00 50.03 185 THR A C 1
ATOM 1429 O O . THR A 1 185 ? -2.949 -14.509 31.847 1.00 50.03 185 THR A O 1
ATOM 1432 N N . ALA A 1 186 ? -2.206 -14.531 33.954 1.00 47.97 186 ALA A N 1
ATOM 1433 C CA . ALA A 1 186 ? -3.522 -14.198 34.521 1.00 47.97 186 ALA A CA 1
ATOM 1434 C C . ALA A 1 186 ? -4.078 -12.861 33.979 1.00 47.97 186 ALA A C 1
ATOM 1436 O O . ALA A 1 186 ? -5.286 -12.710 33.814 1.00 47.97 186 ALA A O 1
ATOM 1437 N N . ALA A 1 187 ? -3.188 -11.916 33.651 1.00 47.06 187 ALA A N 1
ATOM 1438 C CA . ALA A 1 187 ? -3.537 -10.643 33.026 1.00 47.06 187 ALA A CA 1
ATOM 1439 C C . ALA A 1 187 ? -3.972 -10.794 31.555 1.00 47.06 187 ALA A C 1
ATOM 1441 O O . ALA A 1 187 ? -4.935 -10.149 31.150 1.00 47.06 187 ALA A O 1
ATOM 1442 N N . GLY A 1 188 ? -3.319 -11.669 30.776 1.00 46.16 188 GLY A N 1
ATOM 1443 C CA . GLY A 1 188 ? -3.704 -11.959 29.388 1.00 46.16 188 GLY A CA 1
ATOM 1444 C C . GLY A 1 188 ? -5.080 -12.619 29.295 1.00 46.16 188 GLY A C 1
ATOM 1445 O O . GLY A 1 188 ? -5.925 -12.182 28.523 1.00 46.16 188 GLY A O 1
ATOM 1446 N N . LEU A 1 189 ? -5.360 -13.573 30.189 1.00 51.44 189 LEU A N 1
ATOM 1447 C CA . LEU A 1 189 ? -6.670 -14.223 30.272 1.00 51.44 189 LEU A CA 1
ATOM 1448 C C . LEU A 1 189 ? -7.801 -13.234 30.622 1.00 51.44 189 LEU A C 1
ATOM 1450 O O . LEU A 1 189 ? -8.902 -13.332 30.089 1.00 51.44 189 LEU A O 1
ATOM 1454 N N . ALA A 1 190 ? -7.538 -12.262 31.501 1.00 45.91 190 ALA A N 1
ATOM 1455 C CA . ALA A 1 190 ? -8.510 -11.226 31.856 1.00 45.91 190 ALA A CA 1
ATOM 1456 C C . ALA A 1 190 ? -8.777 -10.233 30.704 1.00 45.91 190 ALA A C 1
ATOM 1458 O O . ALA A 1 190 ? -9.899 -9.735 30.570 1.00 45.91 190 ALA A O 1
ATOM 1459 N N . ALA A 1 191 ? -7.765 -9.957 29.876 1.00 45.28 191 ALA A N 1
ATOM 1460 C CA . ALA A 1 191 ? -7.882 -9.087 28.708 1.00 45.28 191 ALA A CA 1
ATOM 1461 C C . ALA A 1 191 ? -8.701 -9.747 27.586 1.00 45.28 191 ALA A C 1
ATOM 1463 O O . ALA A 1 191 ? -9.642 -9.131 27.086 1.00 45.28 191 ALA A O 1
ATOM 1464 N N . ASP A 1 192 ? -8.422 -11.015 27.272 1.00 48.72 192 ASP A N 1
ATOM 1465 C CA . ASP A 1 192 ? -9.133 -11.764 26.226 1.00 48.72 192 ASP A CA 1
ATOM 1466 C C . ASP A 1 192 ? -10.619 -11.966 26.568 1.00 48.72 192 ASP A C 1
ATOM 1468 O O . ASP A 1 192 ? -11.493 -11.809 25.715 1.00 48.72 192 ASP A O 1
ATOM 1472 N N . LEU A 1 193 ? -10.937 -12.223 27.843 1.00 50.78 193 LEU A N 1
ATOM 1473 C CA . LEU A 1 193 ? -12.322 -12.343 28.320 1.00 50.78 193 LEU A CA 1
ATOM 1474 C C . LEU A 1 193 ? -13.106 -11.021 28.262 1.00 50.78 193 LEU A C 1
ATOM 1476 O O . LEU A 1 193 ? -14.331 -11.045 28.166 1.00 50.78 193 LEU A O 1
ATOM 1480 N N . SER A 1 194 ? -12.418 -9.878 28.300 1.00 43.41 194 SER A N 1
ATOM 1481 C CA . SER A 1 194 ? -13.047 -8.551 28.254 1.00 43.41 194 SER A CA 1
ATOM 1482 C C . SER A 1 194 ? -13.319 -8.060 26.821 1.00 43.41 194 SER A C 1
ATOM 1484 O O . SER A 1 194 ? -14.071 -7.105 26.644 1.00 43.41 194 SER A O 1
ATOM 1486 N N . ALA A 1 195 ? -12.734 -8.695 25.795 1.00 38.97 195 ALA A N 1
ATOM 1487 C CA . ALA A 1 195 ? -12.751 -8.225 24.404 1.00 38.97 195 ALA A CA 1
ATOM 1488 C C . ALA A 1 195 ? -13.886 -8.801 23.518 1.00 38.97 195 ALA A C 1
ATOM 1490 O O . ALA A 1 195 ? -14.044 -8.386 22.371 1.00 38.97 195 ALA A O 1
ATOM 1491 N N . ALA A 1 196 ? -14.710 -9.733 24.013 1.00 44.19 196 ALA A N 1
ATOM 1492 C CA . ALA A 1 196 ? -15.743 -10.409 23.214 1.00 44.19 196 ALA A CA 1
ATOM 1493 C C . ALA A 1 196 ? -17.068 -9.607 23.094 1.00 44.19 196 ALA A C 1
ATOM 1495 O O . ALA A 1 196 ? -18.016 -9.815 23.863 1.00 44.19 196 ALA A O 1
ATOM 1496 N N . ALA A 1 197 ? -17.163 -8.717 22.096 1.00 31.98 197 ALA A N 1
ATOM 1497 C CA . ALA A 1 197 ? -18.362 -7.930 21.759 1.00 31.98 197 ALA A CA 1
ATOM 1498 C C . ALA A 1 197 ? -19.585 -8.792 21.324 1.00 31.98 197 ALA A C 1
ATOM 1500 O O . ALA A 1 197 ? -19.452 -9.925 20.856 1.00 31.98 197 ALA A O 1
ATOM 1501 N N . LEU A 1 198 ? -20.808 -8.295 21.556 1.00 40.19 198 LEU A N 1
ATOM 1502 C CA . LEU A 1 198 ? -22.094 -9.017 21.440 1.00 40.19 198 LEU A CA 1
ATOM 1503 C C . LEU A 1 198 ? -22.763 -8.828 20.055 1.00 40.19 198 LEU A C 1
ATOM 1505 O O . LEU A 1 198 ? -22.978 -7.683 19.669 1.00 40.19 198 LEU A O 1
ATOM 1509 N N . PRO A 1 199 ? -23.163 -9.896 19.334 1.00 39.59 199 PRO A N 1
ATOM 1510 C CA . PRO A 1 199 ? -24.061 -9.800 18.174 1.00 39.59 199 PRO A CA 1
ATOM 1511 C C . PRO A 1 199 ? -25.554 -9.904 18.565 1.00 39.59 199 PRO A C 1
ATOM 1513 O O . PRO A 1 199 ? -25.901 -10.625 19.500 1.00 39.59 199 PRO A O 1
ATOM 1516 N N . THR A 1 200 ? -26.435 -9.211 17.833 1.00 35.66 200 THR A N 1
ATOM 1517 C CA . THR A 1 200 ? -27.908 -9.186 18.007 1.00 35.66 200 THR A CA 1
ATOM 1518 C C . THR A 1 200 ? -28.629 -10.275 17.191 1.00 35.66 200 THR A C 1
ATOM 1520 O O . THR A 1 200 ? -28.120 -10.724 16.162 1.00 35.66 200 THR A O 1
ATOM 1523 N N . ALA A 1 201 ? -29.805 -10.736 17.648 1.00 39.25 201 ALA A N 1
ATOM 1524 C CA . ALA A 1 201 ? -30.555 -11.827 17.011 1.00 39.25 201 ALA A CA 1
ATOM 1525 C C . ALA A 1 201 ? -31.518 -11.359 15.893 1.00 39.25 201 ALA A C 1
ATOM 1527 O O . ALA A 1 201 ? -31.950 -10.205 15.893 1.00 39.25 201 ALA A O 1
ATOM 1528 N N . PRO A 1 202 ? -31.892 -12.239 14.937 1.00 49.22 202 PRO A N 1
ATOM 1529 C CA . PRO A 1 202 ? -32.893 -11.940 13.912 1.00 49.22 202 PRO A CA 1
ATOM 1530 C C . PRO A 1 202 ? -34.316 -11.825 14.486 1.00 49.22 202 PRO A C 1
ATOM 1532 O O . PRO A 1 202 ? -34.800 -12.724 15.172 1.00 49.22 202 PRO A O 1
ATOM 1535 N N . VAL A 1 203 ? -35.035 -10.762 14.111 1.00 49.06 203 VAL A N 1
ATOM 1536 C CA . VAL A 1 203 ? -36.373 -10.396 14.631 1.00 49.06 203 VAL A CA 1
ATOM 1537 C C . VAL A 1 203 ? -37.443 -11.492 14.440 1.00 49.06 203 VAL A C 1
ATOM 1539 O O . VAL A 1 203 ? -38.346 -11.628 15.263 1.00 49.06 203 VAL A O 1
ATOM 1542 N N . ALA A 1 204 ? -37.340 -12.319 13.393 1.00 54.00 204 ALA A N 1
ATOM 1543 C CA . ALA A 1 204 ? -38.309 -13.384 13.093 1.00 54.00 204 ALA A CA 1
ATOM 1544 C C . ALA A 1 204 ? -38.221 -14.607 14.031 1.00 54.00 204 ALA A C 1
ATOM 1546 O O . ALA A 1 204 ? -39.137 -15.430 14.073 1.00 54.00 204 ALA A O 1
ATOM 1547 N N . LEU A 1 205 ? -37.138 -14.738 14.802 1.00 48.06 205 LEU A N 1
ATOM 1548 C CA . LEU A 1 205 ? -36.935 -15.879 15.694 1.00 48.06 205 LEU A CA 1
ATOM 1549 C C . LEU A 1 205 ? -37.899 -15.847 16.892 1.00 48.06 205 LEU A C 1
ATOM 1551 O O . LEU A 1 205 ? -38.403 -16.884 17.325 1.00 48.06 205 LEU A O 1
ATOM 1555 N N . ALA A 1 206 ? -38.201 -14.647 17.396 1.00 43.97 206 ALA A N 1
ATOM 1556 C CA . ALA A 1 206 ? -39.063 -14.435 18.557 1.00 43.97 206 ALA A CA 1
ATOM 1557 C C . ALA A 1 206 ? -40.515 -14.878 18.304 1.00 43.97 206 ALA A C 1
ATOM 1559 O O . ALA A 1 206 ? -41.138 -15.517 19.155 1.00 43.97 206 ALA A O 1
ATOM 1560 N N . SER A 1 207 ? -41.052 -14.561 17.121 1.00 56.03 207 SER A N 1
ATOM 1561 C CA . SER A 1 207 ? -42.424 -14.895 16.727 1.00 56.03 207 SER A CA 1
ATOM 1562 C C . SER A 1 207 ? -42.591 -16.381 16.393 1.00 56.03 207 SER A C 1
ATOM 1564 O O . SER A 1 207 ? -43.594 -16.981 16.781 1.00 56.03 207 SER A O 1
ATOM 1566 N N . GLY A 1 208 ? -41.591 -17.007 15.760 1.00 57.44 208 GLY A N 1
ATOM 1567 C CA . GLY A 1 208 ? -41.609 -18.442 15.449 1.00 57.44 208 GLY A CA 1
ATOM 1568 C C . GLY A 1 208 ? -41.580 -19.346 16.689 1.00 57.44 208 GLY A C 1
ATOM 1569 O O . GLY A 1 208 ? -42.264 -20.369 16.729 1.00 57.44 208 GLY A O 1
ATOM 1570 N N . ILE A 1 209 ? -40.843 -18.951 17.732 1.00 49.69 209 ILE A N 1
ATOM 1571 C CA . ILE A 1 209 ? -40.770 -19.693 19.004 1.00 49.69 209 ILE A CA 1
ATOM 1572 C C . ILE A 1 209 ? -42.089 -19.612 19.781 1.00 49.69 209 ILE A C 1
ATOM 1574 O O . ILE A 1 209 ? -42.546 -20.615 20.327 1.00 49.69 209 ILE A O 1
ATOM 1578 N N . ALA A 1 210 ? -42.729 -18.441 19.819 1.00 49.97 210 ALA A N 1
ATOM 1579 C CA . ALA A 1 210 ? -44.016 -18.283 20.496 1.00 49.97 210 ALA A CA 1
ATOM 1580 C C . ALA A 1 210 ? -45.116 -19.152 19.847 1.00 49.97 210 ALA A C 1
ATOM 1582 O O . ALA A 1 210 ? -45.901 -19.785 20.554 1.00 49.97 210 ALA A O 1
ATOM 1583 N N . ALA A 1 211 ? -45.126 -19.247 18.513 1.00 51.72 211 ALA A N 1
ATOM 1584 C CA . ALA A 1 211 ? -46.098 -20.045 17.765 1.00 51.72 211 ALA A CA 1
ATOM 1585 C C . ALA A 1 211 ? -45.909 -21.568 17.935 1.00 51.72 211 ALA A C 1
ATOM 1587 O O . ALA A 1 211 ? -46.891 -22.301 18.061 1.00 51.72 211 ALA A O 1
ATOM 1588 N N . SER A 1 212 ? -44.666 -22.065 17.982 1.00 48.41 212 SER A N 1
ATOM 1589 C CA . SER A 1 212 ? -44.391 -23.505 18.140 1.00 48.41 212 SER A CA 1
ATOM 1590 C C . SER A 1 212 ? -44.738 -24.032 19.540 1.00 48.41 212 SER A C 1
ATOM 1592 O O . SER A 1 212 ? -45.188 -25.173 19.690 1.00 48.41 212 SER A O 1
ATOM 1594 N N . VAL A 1 213 ? -44.612 -23.192 20.571 1.00 47.84 213 VAL A N 1
ATOM 1595 C CA . VAL A 1 213 ? -45.010 -23.533 21.945 1.00 47.84 213 VAL A CA 1
ATOM 1596 C C . VAL A 1 213 ? -46.533 -23.593 22.094 1.00 47.84 213 VAL A C 1
ATOM 1598 O O . VAL A 1 213 ? -47.022 -24.560 22.679 1.00 47.84 213 VAL A O 1
ATOM 1601 N N . ALA A 1 214 ? -47.279 -22.651 21.502 1.00 48.84 214 ALA A N 1
ATOM 1602 C CA . ALA A 1 214 ? -48.749 -22.668 21.488 1.00 48.84 214 ALA A CA 1
ATOM 1603 C C . ALA A 1 214 ? -49.313 -23.946 20.825 1.00 48.84 214 ALA A C 1
ATOM 1605 O O . ALA A 1 214 ? -50.239 -24.583 21.336 1.00 48.84 214 ALA A O 1
ATOM 1606 N N . ALA A 1 215 ? -48.678 -24.409 19.741 1.00 46.50 215 ALA A N 1
ATOM 1607 C CA . ALA A 1 215 ? -49.033 -25.665 19.076 1.00 46.50 215 ALA A CA 1
ATOM 1608 C C . ALA A 1 215 ? -48.743 -26.922 19.931 1.00 46.50 215 ALA A C 1
ATOM 1610 O O . ALA A 1 215 ? -49.439 -27.933 19.816 1.00 46.50 215 ALA A O 1
ATOM 1611 N N . THR A 1 216 ? -47.748 -26.865 20.826 1.00 42.22 216 THR A N 1
ATOM 1612 C CA . THR A 1 216 ? -47.367 -27.989 21.704 1.00 42.22 216 THR A CA 1
ATOM 1613 C C . THR A 1 216 ? -48.265 -28.085 22.950 1.00 42.22 216 THR A C 1
ATOM 1615 O O . THR A 1 216 ? -48.473 -29.170 23.493 1.00 42.22 216 THR A O 1
ATOM 1618 N N . THR A 1 217 ? -48.864 -26.979 23.403 1.00 41.09 217 THR A N 1
ATOM 1619 C CA . THR A 1 217 ? -49.854 -26.974 24.498 1.00 41.09 217 THR A CA 1
ATOM 1620 C C . THR A 1 217 ? -51.234 -27.474 24.067 1.00 41.09 217 THR A C 1
ATOM 1622 O O . THR A 1 217 ? -51.926 -28.104 24.872 1.00 41.09 217 THR A O 1
ATOM 1625 N N . ALA A 1 218 ? -51.605 -27.298 22.795 1.00 40.53 218 ALA A N 1
ATOM 1626 C CA . ALA A 1 218 ? -52.856 -27.817 22.238 1.00 40.53 218 ALA A CA 1
ATOM 1627 C C . ALA A 1 218 ? -52.915 -29.361 22.211 1.00 40.53 218 ALA A C 1
ATOM 1629 O O . ALA A 1 218 ? -53.983 -29.942 22.404 1.00 40.53 218 ALA A O 1
ATOM 1630 N N . THR A 1 219 ? -51.775 -30.044 22.051 1.00 39.75 219 THR A N 1
ATOM 1631 C CA . THR A 1 219 ? -51.713 -31.519 21.998 1.00 39.75 219 THR A CA 1
ATOM 1632 C C . THR A 1 219 ? -51.693 -32.184 23.379 1.00 39.75 219 THR A C 1
ATOM 1634 O O . THR A 1 219 ? -52.187 -33.299 23.524 1.00 39.75 219 THR A O 1
ATOM 1637 N N . ILE A 1 220 ? -51.221 -31.497 24.426 1.00 36.66 220 ILE A N 1
ATOM 1638 C CA . ILE A 1 220 ? -51.238 -32.020 25.808 1.00 36.66 220 ILE A CA 1
ATOM 163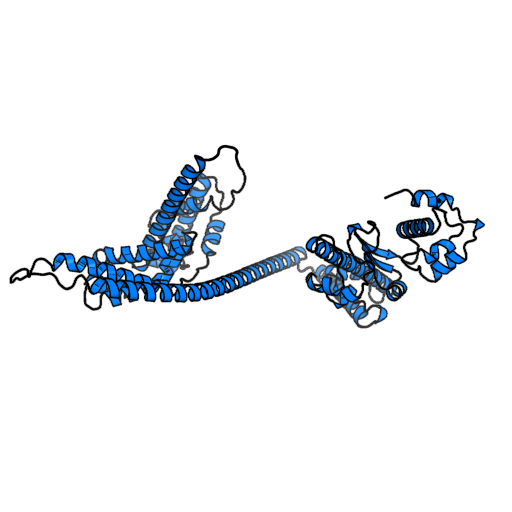9 C C . ILE A 1 220 ? -52.608 -31.792 26.481 1.00 36.66 220 ILE A C 1
ATOM 1641 O O . ILE A 1 220 ? -53.011 -32.573 27.343 1.00 36.66 220 ILE A O 1
ATOM 1645 N N . GLY A 1 221 ? -53.362 -30.764 26.072 1.00 36.12 221 GLY A N 1
ATOM 1646 C CA . GLY A 1 221 ? -54.702 -30.474 26.605 1.00 36.12 221 GLY A CA 1
ATOM 1647 C C . GLY A 1 221 ? -55.794 -31.463 26.176 1.00 36.12 221 GLY A C 1
ATOM 1648 O O . GLY A 1 221 ? -56.737 -31.700 26.929 1.00 36.12 221 GLY A O 1
ATOM 1649 N N . GLN A 1 222 ? -55.660 -32.096 25.006 1.00 37.47 222 GLN A N 1
ATOM 1650 C CA . GLN A 1 222 ? -56.686 -33.015 24.493 1.00 37.47 222 GLN A CA 1
ATOM 1651 C C . GLN A 1 222 ? -56.603 -34.441 25.063 1.00 37.47 222 GLN A C 1
ATOM 1653 O O . GLN A 1 222 ? -57.575 -35.186 24.968 1.00 37.47 222 GLN A O 1
ATOM 1658 N N . ALA A 1 223 ? -55.510 -34.815 25.736 1.00 38.00 223 ALA A N 1
ATOM 1659 C CA . ALA A 1 223 ? -55.381 -36.145 26.341 1.00 38.00 223 ALA A CA 1
ATOM 1660 C C . ALA A 1 223 ? -56.132 -36.304 27.682 1.00 38.00 223 ALA A C 1
ATOM 1662 O O . ALA A 1 223 ? -56.319 -37.429 28.137 1.00 38.00 223 ALA A O 1
ATOM 1663 N N . VAL A 1 224 ? -56.594 -35.213 28.313 1.00 37.06 224 VAL A N 1
ATOM 1664 C CA . VAL A 1 224 ? -57.311 -35.270 29.610 1.00 37.06 224 VAL A CA 1
ATOM 1665 C C . VAL A 1 224 ? -58.811 -34.947 29.481 1.00 37.06 224 VAL A C 1
ATOM 1667 O O . VAL A 1 224 ? -59.583 -35.263 30.380 1.00 37.06 224 VAL A O 1
ATOM 1670 N N . ALA A 1 225 ? -59.275 -34.413 28.345 1.00 38.31 225 ALA A N 1
ATOM 1671 C CA . ALA A 1 225 ? -60.691 -34.067 28.142 1.00 38.31 225 ALA A CA 1
ATOM 1672 C C . ALA A 1 225 ? -61.523 -35.143 27.408 1.00 38.31 225 ALA A C 1
ATOM 1674 O O . ALA A 1 225 ? -62.748 -35.051 27.369 1.00 38.31 225 ALA A O 1
ATOM 1675 N N . GLY A 1 226 ? -60.892 -36.180 26.844 1.00 36.41 226 GLY A N 1
ATOM 1676 C CA . GLY A 1 226 ? -61.568 -37.186 26.009 1.00 36.41 226 GLY A CA 1
ATOM 1677 C C . GLY A 1 226 ? -62.315 -38.306 26.748 1.00 36.41 226 GLY A C 1
ATOM 1678 O O . GLY A 1 226 ? -62.903 -39.160 26.092 1.00 36.41 226 GLY A O 1
ATOM 1679 N N . ALA A 1 227 ? -62.306 -38.340 28.086 1.00 37.56 227 ALA A N 1
ATOM 1680 C CA . ALA A 1 227 ? -62.904 -39.441 28.852 1.00 37.56 227 ALA A CA 1
ATOM 1681 C C . ALA A 1 227 ? -64.335 -39.178 29.374 1.00 37.56 227 ALA A C 1
ATOM 1683 O O . ALA A 1 227 ? -64.890 -40.051 30.035 1.00 37.56 227 ALA A O 1
ATOM 1684 N N . ALA A 1 228 ? -64.953 -38.018 29.106 1.00 37.41 228 ALA A N 1
ATOM 1685 C CA . ALA A 1 228 ? -66.165 -37.609 29.836 1.00 37.41 228 ALA A CA 1
ATOM 1686 C C . ALA A 1 228 ? -67.478 -37.458 29.038 1.00 37.41 228 ALA A C 1
ATOM 1688 O O . ALA A 1 228 ? -68.490 -37.128 29.649 1.00 37.41 228 ALA A O 1
ATOM 1689 N N . SER A 1 229 ? -67.556 -37.721 27.730 1.00 38.59 229 SER A N 1
ATOM 1690 C CA . SER A 1 229 ? -68.848 -37.553 27.023 1.00 38.59 229 SER A CA 1
ATOM 1691 C C . SER A 1 229 ? -69.069 -38.475 25.823 1.00 38.59 229 SER A C 1
ATOM 1693 O O . SER A 1 229 ? -69.591 -38.065 24.792 1.00 38.59 229 SER A O 1
ATOM 1695 N N . ALA A 1 230 ? -68.753 -39.761 25.973 1.00 37.38 230 ALA A N 1
ATOM 1696 C CA . ALA A 1 230 ? -69.257 -40.797 25.073 1.00 37.38 230 ALA A CA 1
ATOM 1697 C C . ALA A 1 230 ? -70.533 -41.433 25.649 1.00 37.38 230 ALA A C 1
ATOM 1699 O O . ALA A 1 230 ? -70.509 -42.562 26.127 1.00 37.38 230 ALA A O 1
ATOM 1700 N N . THR A 1 231 ? -71.663 -40.722 25.591 1.00 45.44 231 THR A N 1
ATOM 1701 C CA . THR A 1 231 ? -72.971 -41.390 25.507 1.00 45.44 231 THR A CA 1
ATOM 1702 C C . THR A 1 231 ? -73.881 -40.674 24.513 1.00 45.44 231 THR A C 1
ATOM 1704 O O . THR A 1 231 ? -74.145 -39.485 24.644 1.00 45.44 231 THR A O 1
ATOM 1707 N N . ALA A 1 232 ? -74.373 -41.481 23.567 1.00 31.02 232 ALA A N 1
ATOM 1708 C CA . ALA A 1 232 ? -75.632 -41.382 22.823 1.00 31.02 232 ALA A CA 1
ATOM 1709 C C . ALA A 1 232 ? -75.540 -41.112 21.306 1.00 31.02 232 ALA A C 1
ATOM 1711 O O . ALA A 1 232 ? -75.314 -39.994 20.865 1.00 31.02 232 ALA A O 1
ATOM 1712 N N . ALA A 1 233 ? -75.865 -42.191 20.571 1.00 33.97 233 ALA A N 1
ATOM 1713 C CA . ALA A 1 233 ? -76.452 -42.280 19.226 1.00 33.97 233 ALA A CA 1
ATOM 1714 C C . ALA A 1 233 ? -75.621 -41.702 18.058 1.00 33.97 233 ALA A C 1
ATOM 1716 O O . ALA A 1 233 ? -75.340 -40.520 17.998 1.00 33.97 233 ALA A O 1
ATOM 1717 N N . GLY A 1 234 ? -75.184 -42.462 17.054 1.00 37.06 234 GLY A N 1
ATOM 1718 C CA . GLY A 1 234 ? -75.834 -43.597 16.404 1.00 37.06 234 GLY A CA 1
ATOM 1719 C C . GLY A 1 234 ? -76.224 -43.192 14.974 1.00 37.06 234 GLY A C 1
ATOM 1720 O O . GLY A 1 234 ? -76.947 -42.219 14.810 1.00 37.06 234 GLY A O 1
ATOM 1721 N N . LEU A 1 235 ? -75.792 -44.005 13.994 1.00 36.34 235 LEU A N 1
ATOM 1722 C CA . LEU A 1 235 ? -76.178 -44.056 12.564 1.00 36.34 235 LEU A CA 1
ATOM 1723 C C . LEU A 1 235 ? -75.260 -43.363 11.518 1.00 36.34 235 LEU A C 1
ATOM 1725 O O . LEU A 1 235 ? -75.517 -42.255 11.076 1.00 36.34 235 LEU A O 1
ATOM 1729 N N . LEU A 1 236 ? -74.214 -44.112 11.117 1.00 39.19 236 LEU A N 1
ATOM 1730 C CA . LEU A 1 236 ? -73.983 -44.756 9.794 1.00 39.19 236 LEU A CA 1
ATOM 1731 C C . LEU A 1 236 ? -73.856 -43.920 8.478 1.00 39.19 236 LEU A C 1
ATOM 1733 O O . LEU A 1 236 ? -74.341 -42.801 8.389 1.00 39.19 236 LEU A O 1
ATOM 1737 N N . PRO A 1 237 ? -73.141 -44.452 7.450 1.00 49.56 237 PRO A N 1
ATOM 1738 C CA . PRO A 1 237 ? -72.032 -43.769 6.769 1.00 49.56 237 PRO A CA 1
ATOM 1739 C C . PRO A 1 237 ? -72.167 -43.719 5.220 1.00 49.56 237 PRO A C 1
ATOM 1741 O O . PRO A 1 237 ? -73.148 -44.191 4.656 1.00 49.56 237 PRO A O 1
ATOM 1744 N N . ASN A 1 238 ? -71.119 -43.224 4.538 1.00 38.97 238 ASN A N 1
ATOM 1745 C CA . ASN A 1 238 ? -70.777 -43.445 3.110 1.00 38.97 238 ASN A CA 1
ATOM 1746 C C . ASN A 1 238 ? -71.176 -42.426 2.016 1.00 38.97 238 ASN A C 1
ATOM 1748 O O . ASN A 1 238 ? -71.512 -42.839 0.909 1.00 38.97 238 ASN A O 1
ATOM 1752 N N . SER A 1 239 ? -70.994 -41.111 2.197 1.00 36.66 239 SER A N 1
ATOM 1753 C CA . SER A 1 239 ? -70.986 -40.207 1.015 1.00 36.66 239 SER A CA 1
ATOM 1754 C C . SER A 1 239 ? -70.044 -38.994 1.032 1.00 36.66 239 SER A C 1
ATOM 1756 O O . SER A 1 239 ? -70.000 -38.260 0.049 1.00 36.66 239 SER A O 1
ATOM 1758 N N . LEU A 1 240 ? -69.204 -38.799 2.055 1.00 35.25 240 LEU A N 1
ATOM 1759 C CA . LEU A 1 240 ? -68.320 -37.615 2.128 1.00 35.25 240 LEU A CA 1
ATOM 1760 C C . LEU A 1 240 ? -66.864 -37.838 1.677 1.00 35.25 240 LEU A C 1
ATOM 1762 O O . LEU A 1 240 ? -66.130 -36.870 1.491 1.00 35.25 240 LEU A O 1
ATOM 1766 N N . ALA A 1 241 ? -66.435 -39.080 1.437 1.00 34.81 241 ALA A N 1
ATOM 1767 C CA . ALA A 1 241 ? -65.031 -39.370 1.118 1.00 34.81 241 ALA A CA 1
ATOM 1768 C C . ALA A 1 241 ? -64.601 -38.947 -0.305 1.00 34.81 241 ALA A C 1
ATOM 1770 O O . ALA A 1 241 ? -63.414 -38.758 -0.550 1.00 34.81 241 ALA A O 1
ATOM 1771 N N . ALA A 1 242 ? -65.541 -38.763 -1.241 1.00 33.22 242 ALA A N 1
ATOM 1772 C CA . ALA A 1 242 ? -65.212 -38.490 -2.645 1.00 33.22 242 ALA A CA 1
ATOM 1773 C C . ALA A 1 242 ? -65.053 -36.992 -2.984 1.00 33.22 242 ALA A C 1
ATOM 1775 O O . ALA A 1 242 ? -64.342 -36.658 -3.927 1.00 33.22 242 ALA A O 1
ATOM 1776 N N . LEU A 1 243 ? -65.653 -36.078 -2.211 1.00 33.00 243 LEU A N 1
ATOM 1777 C CA . LEU A 1 243 ? -65.564 -34.626 -2.459 1.00 33.00 243 LEU A CA 1
ATOM 1778 C C . LEU A 1 243 ? -64.426 -33.933 -1.687 1.00 33.00 243 LEU A C 1
ATOM 1780 O O . LEU A 1 243 ? -64.009 -32.842 -2.068 1.00 33.00 243 LEU A O 1
ATOM 1784 N N . ALA A 1 244 ? -63.857 -34.579 -0.665 1.00 35.50 244 ALA A N 1
ATOM 1785 C CA . ALA A 1 244 ? -62.704 -34.051 0.068 1.00 35.50 244 ALA A CA 1
ATOM 1786 C C . ALA A 1 244 ? -61.370 -34.212 -0.694 1.00 35.50 244 ALA A C 1
ATOM 1788 O O . ALA A 1 244 ? -60.450 -33.427 -0.493 1.00 35.50 244 ALA A O 1
ATOM 1789 N N . ALA A 1 245 ? -61.255 -35.182 -1.609 1.00 33.38 245 ALA A N 1
ATOM 1790 C CA . ALA A 1 245 ? -59.985 -35.481 -2.278 1.00 33.38 245 ALA A CA 1
ATOM 1791 C C . ALA A 1 245 ? -59.608 -34.483 -3.396 1.00 33.38 245 ALA A C 1
ATOM 1793 O O . ALA A 1 245 ? -58.425 -34.251 -3.632 1.00 33.38 245 ALA A O 1
ATOM 1794 N N . ALA A 1 246 ? -60.584 -33.846 -4.057 1.00 32.91 246 ALA A N 1
ATOM 1795 C CA . ALA A 1 246 ? -60.319 -32.908 -5.158 1.00 32.91 246 ALA A CA 1
ATOM 1796 C C . ALA A 1 246 ? -60.024 -31.470 -4.681 1.00 32.91 246 ALA A C 1
ATOM 1798 O O . ALA A 1 246 ? -59.171 -30.793 -5.252 1.00 32.91 246 ALA A O 1
ATOM 1799 N N . GLY A 1 247 ? -60.673 -31.013 -3.602 1.00 35.41 247 GLY A N 1
ATOM 1800 C CA . GLY A 1 247 ? -60.413 -29.692 -3.010 1.00 35.41 247 GLY A CA 1
ATOM 1801 C C . GLY A 1 247 ? -59.068 -29.609 -2.282 1.00 35.41 247 GLY A C 1
ATOM 1802 O O . GLY A 1 247 ? -58.386 -28.591 -2.361 1.00 35.41 247 GLY A O 1
ATOM 1803 N N . VAL A 1 248 ? -58.641 -30.702 -1.640 1.00 38.12 248 VAL A N 1
ATOM 1804 C CA . VAL A 1 248 ? -57.374 -30.763 -0.893 1.00 38.12 248 VAL A CA 1
ATOM 1805 C C . VAL A 1 248 ? -56.155 -30.754 -1.825 1.00 38.12 248 VAL A C 1
ATOM 1807 O O . VAL A 1 248 ? -55.155 -30.125 -1.496 1.00 38.12 248 VAL A O 1
ATOM 1810 N N . LEU A 1 249 ? -56.236 -31.354 -3.021 1.00 35.31 249 LEU A N 1
ATOM 1811 C CA . LEU A 1 249 ? -55.131 -31.333 -3.993 1.00 35.31 249 LEU A CA 1
ATOM 1812 C C . LEU A 1 249 ? -54.994 -29.984 -4.724 1.00 35.31 249 LEU A C 1
ATOM 1814 O O . LEU A 1 249 ? -53.876 -29.548 -4.987 1.00 35.31 249 LEU A O 1
ATOM 1818 N N . GLY A 1 250 ? -56.105 -29.297 -5.013 1.00 34.31 250 GLY A N 1
ATOM 1819 C CA . GLY A 1 250 ? -56.089 -27.978 -5.661 1.00 34.31 250 GLY A CA 1
ATOM 1820 C C . GLY A 1 250 ? -55.593 -26.852 -4.747 1.00 34.31 250 GLY A C 1
ATOM 1821 O O . GLY A 1 250 ? -54.810 -26.008 -5.182 1.00 34.31 250 GLY A O 1
ATOM 1822 N N . VAL A 1 251 ? -55.988 -26.869 -3.468 1.00 43.06 251 VAL A N 1
ATOM 1823 C CA . VAL A 1 251 ? -55.481 -25.918 -2.463 1.00 43.06 251 VAL A CA 1
ATOM 1824 C C . VAL A 1 251 ? -54.012 -26.201 -2.148 1.00 43.06 251 VAL A C 1
ATOM 1826 O O . VAL A 1 251 ? -53.224 -25.265 -2.137 1.00 43.06 251 VAL A O 1
ATOM 1829 N N . ALA A 1 252 ? -53.602 -27.469 -2.022 1.00 47.22 252 ALA A N 1
ATOM 1830 C CA . ALA A 1 252 ? -52.198 -27.817 -1.793 1.00 47.22 252 ALA A CA 1
ATOM 1831 C C . ALA A 1 252 ? -51.275 -27.396 -2.953 1.00 47.22 252 ALA A C 1
ATOM 1833 O O . ALA A 1 252 ? -50.174 -26.912 -2.706 1.00 47.22 252 ALA A O 1
ATOM 1834 N N . ALA A 1 253 ? -51.721 -27.522 -4.209 1.00 45.28 253 ALA A N 1
ATOM 1835 C CA . ALA A 1 253 ? -50.939 -27.102 -5.376 1.00 45.28 253 ALA A CA 1
ATOM 1836 C C . ALA A 1 253 ? -50.853 -25.567 -5.522 1.00 45.28 253 ALA A C 1
ATOM 1838 O O . ALA A 1 253 ? -49.807 -25.026 -5.892 1.00 45.28 253 ALA A O 1
ATOM 1839 N N . TYR A 1 254 ? -51.935 -24.847 -5.203 1.00 47.38 254 TYR A N 1
ATOM 1840 C CA . TYR A 1 254 ? -51.951 -23.382 -5.212 1.00 47.38 254 TYR A CA 1
ATOM 1841 C C . TYR A 1 254 ? -51.130 -22.797 -4.053 1.00 47.38 254 TYR A C 1
ATOM 1843 O O . TYR A 1 254 ? -50.335 -21.878 -4.261 1.00 47.38 254 TYR A O 1
ATOM 1851 N N . GLU A 1 255 ? -51.244 -23.379 -2.857 1.00 46.28 255 GLU A N 1
ATOM 1852 C CA . GLU A 1 255 ? -50.414 -23.025 -1.708 1.00 46.28 255 GLU A CA 1
ATOM 1853 C C . GLU A 1 255 ? -48.943 -23.361 -1.953 1.00 46.28 255 GLU A C 1
ATOM 1855 O O . GLU A 1 255 ? -48.098 -22.528 -1.641 1.00 46.28 255 GLU A O 1
ATOM 1860 N N . SER A 1 256 ? -48.613 -24.488 -2.602 1.00 53.91 256 SER A N 1
ATOM 1861 C CA . SER A 1 256 ? -47.217 -24.811 -2.930 1.00 53.91 256 SER A CA 1
ATOM 1862 C C . SER A 1 256 ? -46.596 -23.821 -3.914 1.00 53.91 256 SER A C 1
ATOM 1864 O O . SER A 1 256 ? -45.441 -23.440 -3.749 1.00 53.91 256 SER A O 1
ATOM 1866 N N . ASN A 1 257 ? -47.357 -23.356 -4.912 1.00 55.59 257 ASN A N 1
ATOM 1867 C CA . ASN A 1 257 ? -46.859 -22.382 -5.885 1.00 55.59 257 ASN A CA 1
ATOM 1868 C C . ASN A 1 257 ? -46.681 -20.987 -5.257 1.00 55.59 257 ASN A C 1
ATOM 1870 O O . ASN A 1 257 ? -45.688 -20.307 -5.505 1.00 55.59 257 ASN A O 1
ATOM 1874 N N . LEU A 1 258 ? -47.605 -20.572 -4.384 1.00 58.06 258 LEU A N 1
ATOM 1875 C CA . LEU A 1 258 ? -47.468 -19.340 -3.600 1.00 58.06 258 LEU A CA 1
ATOM 1876 C C . LEU A 1 258 ? -46.306 -19.406 -2.604 1.00 58.06 258 LEU A C 1
ATOM 1878 O O . LEU A 1 258 ? -45.653 -18.392 -2.361 1.00 58.06 258 LEU A O 1
ATOM 1882 N N . TRP A 1 259 ? -46.040 -20.584 -2.041 1.00 60.72 259 TRP A N 1
ATOM 1883 C CA . TRP A 1 259 ? -44.903 -20.816 -1.158 1.00 60.72 259 TRP A CA 1
ATOM 1884 C C . TRP A 1 259 ? -43.582 -20.698 -1.924 1.00 60.72 259 TRP A C 1
ATOM 1886 O O . TRP A 1 259 ? -42.707 -19.956 -1.493 1.00 60.72 259 TRP A O 1
ATOM 1896 N N . GLN A 1 260 ? -43.487 -21.301 -3.115 1.00 66.56 260 GLN A N 1
ATOM 1897 C CA . GLN A 1 260 ? -42.310 -21.169 -3.981 1.00 66.56 260 GLN A CA 1
ATOM 1898 C C . GLN A 1 260 ? -42.057 -19.726 -4.431 1.00 66.56 260 GLN A C 1
ATOM 1900 O O . GLN A 1 260 ? -40.915 -19.270 -4.419 1.00 66.56 260 GLN A O 1
ATOM 1905 N N . LEU A 1 261 ? -43.108 -18.979 -4.786 1.00 70.19 261 LEU A N 1
ATOM 1906 C CA . LEU A 1 261 ? -42.971 -17.570 -5.166 1.00 70.19 261 LEU A CA 1
ATOM 1907 C C . LEU A 1 261 ? -42.511 -16.698 -3.985 1.00 70.19 261 LEU A C 1
ATOM 1909 O O . LEU A 1 261 ? -41.639 -15.849 -4.158 1.00 70.19 261 LEU A O 1
ATOM 1913 N N . ARG A 1 262 ? -43.036 -16.938 -2.776 1.00 69.31 262 ARG A N 1
ATOM 1914 C CA . ARG A 1 262 ? -42.603 -16.230 -1.558 1.00 69.31 262 ARG A CA 1
ATOM 1915 C C . ARG A 1 262 ? -41.180 -16.588 -1.149 1.00 69.31 262 ARG A C 1
ATOM 1917 O O . ARG A 1 262 ? -40.456 -15.728 -0.658 1.00 69.31 262 ARG A O 1
ATOM 1924 N N . GLU A 1 263 ? -40.772 -17.834 -1.339 1.00 73.25 263 GLU A N 1
ATOM 1925 C CA . GLU A 1 263 ? -39.427 -18.276 -0.985 1.00 73.25 263 GLU A CA 1
ATOM 1926 C C . GLU A 1 263 ? -38.378 -17.724 -1.952 1.00 73.25 263 GLU A C 1
ATOM 1928 O O . GLU A 1 263 ? -37.325 -17.270 -1.511 1.00 73.25 263 GLU A O 1
ATOM 1933 N N . ALA A 1 264 ? -38.712 -17.612 -3.242 1.00 74.81 264 ALA A N 1
ATOM 1934 C CA . ALA A 1 264 ? -37.873 -16.921 -4.216 1.00 74.81 264 ALA A CA 1
ATOM 1935 C C . ALA A 1 264 ? -37.668 -15.433 -3.859 1.00 74.81 264 ALA A C 1
ATOM 1937 O O . ALA A 1 264 ? -36.550 -14.924 -3.946 1.00 74.81 264 ALA A O 1
ATOM 1938 N N . GLU A 1 265 ? -38.718 -14.735 -3.414 1.00 78.75 265 GLU A N 1
ATOM 1939 C CA . GLU A 1 265 ? -38.639 -13.327 -2.991 1.00 78.75 265 GLU A CA 1
ATOM 1940 C C . GLU A 1 265 ? -37.825 -13.154 -1.691 1.00 78.75 265 GLU A C 1
ATOM 1942 O O . GLU A 1 265 ? -36.973 -12.260 -1.570 1.00 78.75 265 GLU A O 1
ATOM 1947 N N . LEU A 1 266 ? -38.012 -14.069 -0.734 1.00 80.56 266 LEU A N 1
ATOM 1948 C CA . LEU A 1 266 ? -37.231 -14.125 0.502 1.00 80.56 266 LEU A CA 1
ATOM 1949 C C . LEU A 1 266 ? -35.756 -14.431 0.242 1.00 80.56 266 LEU A C 1
ATOM 1951 O O . LEU A 1 266 ? -34.895 -13.844 0.896 1.00 80.56 266 LEU A O 1
ATOM 1955 N N . ASP A 1 267 ? -35.441 -15.296 -0.717 1.00 81.38 267 ASP A N 1
ATOM 1956 C CA . ASP A 1 267 ? -34.065 -15.628 -1.075 1.00 81.38 267 ASP A CA 1
ATOM 1957 C C . ASP A 1 267 ? -33.337 -14.454 -1.724 1.00 81.38 267 ASP A C 1
ATOM 1959 O O . ASP A 1 267 ? -32.160 -14.227 -1.434 1.00 81.38 267 ASP A O 1
ATOM 1963 N N . VAL A 1 268 ? -34.027 -13.657 -2.545 1.00 81.88 268 VAL A N 1
ATOM 1964 C CA . VAL A 1 268 ? -33.466 -12.410 -3.085 1.00 81.88 268 VAL A CA 1
ATOM 1965 C C . VAL A 1 268 ? -33.156 -11.433 -1.950 1.00 81.88 268 VAL A C 1
ATOM 1967 O O . VAL A 1 268 ? -32.037 -10.922 -1.870 1.00 81.88 268 VAL A O 1
ATOM 1970 N N . THR A 1 269 ? -34.084 -11.253 -1.009 1.00 81.19 269 THR A N 1
ATOM 1971 C CA . THR A 1 269 ? -33.887 -10.325 0.118 1.00 81.19 269 THR A CA 1
ATOM 1972 C C . THR A 1 269 ? -32.796 -10.821 1.074 1.00 81.19 269 THR A C 1
ATOM 1974 O O . THR A 1 269 ? -31.977 -10.037 1.553 1.00 81.19 269 THR A O 1
ATOM 1977 N N . ARG A 1 270 ? -32.709 -12.136 1.313 1.00 84.62 270 ARG A N 1
ATOM 1978 C CA . ARG A 1 270 ? -31.639 -12.769 2.103 1.00 84.62 270 ARG A CA 1
ATOM 1979 C C . ARG A 1 270 ? -30.272 -12.591 1.458 1.00 84.62 270 ARG A C 1
ATOM 1981 O O . ARG A 1 270 ? -29.312 -12.318 2.173 1.00 84.62 270 ARG A O 1
ATOM 1988 N N . ARG A 1 271 ? -30.170 -12.719 0.132 1.00 83.94 271 ARG A N 1
ATOM 1989 C CA . ARG A 1 271 ? -28.923 -12.454 -0.602 1.00 83.94 271 ARG A CA 1
ATOM 1990 C C . ARG A 1 271 ? -28.523 -10.988 -0.485 1.00 83.94 271 ARG A C 1
ATOM 1992 O O . ARG A 1 271 ? -27.360 -10.709 -0.213 1.00 83.94 271 ARG A O 1
ATOM 1999 N N . GLU A 1 272 ? -29.472 -10.064 -0.612 1.00 86.19 272 GLU A N 1
ATOM 2000 C CA . GLU A 1 272 ? -29.207 -8.631 -0.453 1.00 86.19 272 GLU A CA 1
ATOM 2001 C C . GLU A 1 272 ? -28.737 -8.287 0.974 1.00 86.19 272 GLU A C 1
ATOM 2003 O O . GLU A 1 272 ? -27.746 -7.577 1.154 1.00 86.19 272 GLU A O 1
ATOM 2008 N N . LEU A 1 273 ? -29.377 -8.859 2.000 1.00 86.06 273 LEU A N 1
ATOM 2009 C CA . LEU A 1 273 ? -28.948 -8.747 3.399 1.00 86.06 273 LEU A CA 1
ATOM 2010 C C . LEU A 1 273 ? -27.567 -9.371 3.637 1.00 86.06 273 LEU A C 1
ATOM 2012 O O . LEU A 1 273 ? -26.739 -8.772 4.319 1.00 86.06 273 LEU A O 1
ATOM 2016 N N . ALA A 1 274 ? -27.282 -10.538 3.057 1.00 87.38 274 ALA A N 1
ATOM 2017 C CA . ALA A 1 274 ? -25.981 -11.193 3.173 1.00 87.38 274 ALA A CA 1
ATOM 2018 C C . ALA A 1 274 ? -24.860 -10.332 2.568 1.00 87.38 274 ALA A C 1
ATOM 2020 O O . ALA A 1 274 ? -23.815 -10.160 3.191 1.00 87.38 274 ALA A O 1
ATOM 2021 N N . VAL A 1 275 ? -25.100 -9.714 1.408 1.00 89.62 275 VAL A N 1
ATOM 2022 C CA . VAL A 1 275 ? -24.143 -8.789 0.781 1.00 89.62 275 VAL A CA 1
ATOM 2023 C C . VAL A 1 275 ? -23.929 -7.549 1.654 1.00 89.62 275 VAL A C 1
ATOM 2025 O O . VAL A 1 275 ? -22.785 -7.219 1.959 1.00 89.62 275 VAL A O 1
ATOM 2028 N N . ARG A 1 276 ? -25.003 -6.911 2.141 1.00 85.56 276 ARG A N 1
ATOM 2029 C CA . ARG A 1 276 ? -24.897 -5.736 3.030 1.00 85.56 276 ARG A CA 1
ATOM 2030 C C . ARG A 1 276 ? -24.192 -6.050 4.347 1.00 85.56 276 ARG A C 1
ATOM 2032 O O . ARG A 1 276 ? -23.395 -5.254 4.830 1.00 85.56 276 ARG A O 1
ATOM 2039 N N . THR A 1 277 ? -24.465 -7.208 4.942 1.00 83.88 277 THR A N 1
ATOM 2040 C CA . THR A 1 277 ? -23.808 -7.627 6.191 1.00 83.88 277 THR A CA 1
ATOM 2041 C C . THR A 1 277 ? -22.325 -7.919 5.973 1.00 83.88 277 THR A C 1
ATOM 2043 O O . THR A 1 277 ? -21.505 -7.502 6.787 1.00 83.88 277 THR A O 1
ATOM 2046 N N . ALA A 1 278 ? -21.954 -8.549 4.854 1.00 84.62 278 ALA A N 1
ATOM 2047 C CA . ALA A 1 278 ? -20.556 -8.746 4.483 1.00 84.62 278 ALA A CA 1
ATOM 2048 C C . ALA A 1 278 ? -19.828 -7.408 4.261 1.00 84.62 278 ALA A C 1
ATOM 2050 O O . ALA A 1 278 ? -18.688 -7.249 4.696 1.00 84.62 278 ALA A O 1
ATOM 2051 N N . GLU A 1 279 ? -20.495 -6.430 3.646 1.00 85.25 279 GLU A N 1
ATOM 2052 C CA . GLU A 1 279 ? -19.964 -5.077 3.464 1.00 85.25 279 GLU A CA 1
ATOM 2053 C C . GLU A 1 279 ? -19.765 -4.349 4.803 1.00 85.25 279 GLU A C 1
ATOM 2055 O O . GLU A 1 279 ? -18.696 -3.791 5.044 1.00 85.25 279 GLU A O 1
ATOM 2060 N N . LEU A 1 280 ? -20.729 -4.432 5.727 1.00 82.12 280 LEU A N 1
ATOM 2061 C CA . LEU A 1 280 ? -20.590 -3.878 7.079 1.00 82.12 280 LEU A CA 1
ATOM 2062 C C . LEU A 1 280 ? -19.454 -4.539 7.868 1.00 82.12 280 LEU A C 1
ATOM 2064 O O . LEU A 1 280 ? -18.694 -3.847 8.544 1.00 82.12 280 LEU A O 1
ATOM 2068 N N . HIS A 1 281 ? -19.301 -5.860 7.762 1.00 82.12 281 HIS A N 1
ATOM 2069 C CA . HIS A 1 281 ? -18.181 -6.565 8.382 1.00 82.12 281 HIS A CA 1
ATOM 2070 C C . HIS A 1 281 ? -16.844 -6.117 7.800 1.00 82.12 281 HIS A C 1
ATOM 2072 O O . HIS A 1 281 ? -15.916 -5.845 8.559 1.00 82.12 281 HIS A O 1
ATOM 2078 N N . ARG A 1 282 ? -16.755 -5.973 6.475 1.00 84.88 282 ARG A N 1
ATOM 2079 C CA . ARG A 1 282 ? -15.560 -5.447 5.816 1.00 84.88 282 ARG A CA 1
ATOM 2080 C C . ARG A 1 282 ? -15.217 -4.050 6.334 1.00 84.88 282 ARG A C 1
ATOM 2082 O O . ARG A 1 282 ? -14.085 -3.834 6.762 1.00 84.88 282 ARG A O 1
ATOM 2089 N N . LEU A 1 283 ? -16.186 -3.137 6.377 1.00 83.94 283 LEU A N 1
ATOM 2090 C CA . LEU A 1 283 ? -15.984 -1.785 6.906 1.00 83.94 283 LEU A CA 1
ATOM 2091 C C . LEU A 1 283 ? -15.552 -1.801 8.381 1.00 83.94 283 LEU A C 1
ATOM 2093 O O . LEU A 1 283 ? -14.651 -1.055 8.756 1.00 83.94 283 LEU A O 1
ATOM 2097 N N . GLY A 1 284 ? -16.127 -2.684 9.203 1.00 82.81 284 GLY A N 1
ATOM 2098 C CA . GLY A 1 284 ? -15.711 -2.880 10.594 1.00 82.81 284 GLY A CA 1
ATOM 2099 C C . GLY A 1 284 ? -14.257 -3.345 10.714 1.00 82.81 284 GLY A C 1
ATOM 2100 O O . GLY A 1 284 ? -13.480 -2.750 11.459 1.00 82.81 284 GLY A O 1
ATOM 2101 N N . THR A 1 285 ? -13.849 -4.341 9.921 1.00 83.56 285 THR A N 1
ATOM 2102 C CA . THR A 1 285 ? -12.455 -4.820 9.909 1.00 83.56 285 THR A CA 1
ATOM 2103 C C . THR A 1 285 ? -11.474 -3.757 9.416 1.00 83.56 285 THR A C 1
ATOM 2105 O O . THR A 1 285 ? -10.382 -3.623 9.968 1.00 83.56 285 THR A O 1
ATOM 2108 N N . GLU A 1 286 ? -11.862 -2.950 8.423 1.00 77.56 286 GLU A N 1
ATOM 2109 C CA . GLU A 1 286 ? -11.056 -1.825 7.944 1.00 77.56 286 GLU A CA 1
ATOM 2110 C C . GLU A 1 286 ? -10.918 -0.747 9.036 1.00 77.56 286 GLU A C 1
ATOM 2112 O O . GLU A 1 286 ? -9.815 -0.252 9.270 1.00 77.56 286 GLU A O 1
ATOM 2117 N N . GLN A 1 287 ? -11.987 -0.434 9.778 1.00 84.38 287 GLN A N 1
ATOM 2118 C CA . GLN A 1 287 ? -11.930 0.499 10.910 1.00 84.38 287 GLN A CA 1
ATOM 2119 C C . GLN A 1 287 ? -11.053 -0.011 12.060 1.00 84.38 287 GLN A C 1
ATOM 2121 O O . GLN A 1 287 ? -10.262 0.757 12.610 1.00 84.38 287 GLN A O 1
ATOM 2126 N N . GLU A 1 288 ? -11.143 -1.292 12.417 1.00 82.81 288 GLU A N 1
ATOM 2127 C CA . GLU A 1 288 ? -10.296 -1.895 13.453 1.00 82.81 288 GLU A CA 1
ATOM 2128 C C . GLU A 1 288 ? -8.820 -1.927 13.045 1.00 82.81 288 GLU A C 1
ATOM 2130 O O . GLU A 1 288 ? -7.939 -1.645 13.869 1.00 82.81 288 GLU A O 1
ATOM 2135 N N . ALA A 1 289 ? -8.537 -2.207 11.769 1.00 77.62 289 ALA A N 1
ATOM 2136 C CA . ALA A 1 289 ? -7.192 -2.140 11.213 1.00 77.62 289 ALA A CA 1
ATOM 2137 C C . ALA A 1 289 ? -6.634 -0.710 11.285 1.00 77.62 289 ALA A C 1
ATOM 2139 O O . ALA A 1 289 ? -5.517 -0.510 11.766 1.00 77.62 289 ALA A O 1
ATOM 2140 N N . VAL A 1 290 ? -7.430 0.297 10.907 1.00 81.50 290 VAL A N 1
ATOM 2141 C CA . VAL A 1 290 ? -7.056 1.717 11.013 1.00 81.50 290 VAL A CA 1
ATOM 2142 C C . VAL A 1 290 ? -6.844 2.132 12.473 1.00 81.50 290 VAL A C 1
ATOM 2144 O O . VAL A 1 290 ? -5.842 2.771 12.793 1.00 81.50 290 VAL A O 1
ATOM 2147 N N . ALA A 1 291 ? -7.727 1.734 13.391 1.00 77.75 291 ALA A N 1
ATOM 2148 C CA . ALA A 1 291 ? -7.587 2.026 14.818 1.00 77.75 291 ALA A CA 1
ATOM 2149 C C . ALA A 1 291 ? -6.320 1.392 15.413 1.00 77.75 291 ALA A C 1
ATOM 2151 O O . ALA A 1 291 ? -5.642 1.991 16.251 1.00 77.75 291 ALA A O 1
ATOM 2152 N N . THR A 1 292 ? -5.971 0.189 14.960 1.00 83.62 292 THR A N 1
ATOM 2153 C CA . THR A 1 292 ? -4.749 -0.507 15.3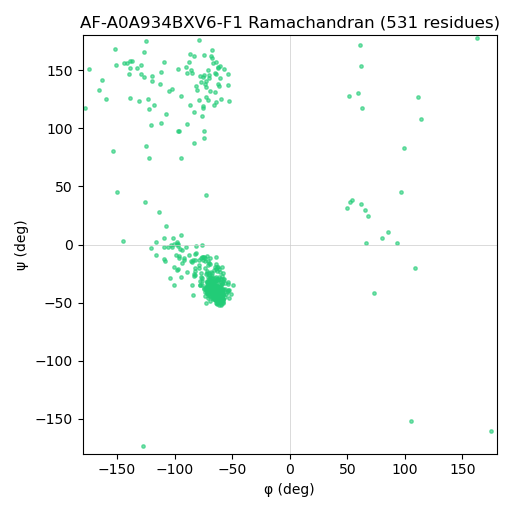72 1.00 83.62 292 THR A CA 1
ATOM 2154 C C . THR A 1 292 ? -3.506 0.171 14.809 1.00 83.62 292 THR A C 1
ATOM 2156 O O . THR A 1 292 ? -2.561 0.403 15.562 1.00 83.62 292 THR A O 1
ATOM 2159 N N . ALA A 1 293 ? -3.527 0.586 13.541 1.00 75.38 293 ALA A N 1
ATOM 2160 C CA . ALA A 1 293 ? -2.454 1.372 12.942 1.00 75.38 293 ALA A CA 1
ATOM 2161 C C . ALA A 1 293 ? -2.244 2.709 13.677 1.00 75.38 293 ALA A C 1
ATOM 2163 O O . ALA A 1 293 ? -1.107 3.082 13.960 1.00 75.38 293 ALA A O 1
ATOM 2164 N N . LEU A 1 294 ? -3.324 3.392 14.072 1.00 79.50 294 LEU A N 1
ATOM 2165 C CA . LEU A 1 294 ? -3.263 4.628 14.861 1.00 79.50 294 LEU A CA 1
ATOM 2166 C C . LEU A 1 294 ? -2.676 4.409 16.262 1.00 79.50 294 LEU A C 1
ATOM 2168 O O . LEU A 1 294 ? -1.878 5.227 16.718 1.00 79.50 294 LEU A O 1
ATOM 2172 N N . ARG A 1 295 ? -3.037 3.315 16.949 1.00 81.00 295 ARG A N 1
ATOM 2173 C CA . ARG A 1 295 ? -2.427 2.949 18.242 1.00 81.00 295 ARG A CA 1
ATOM 2174 C C . ARG A 1 295 ? -0.930 2.700 18.093 1.00 81.00 295 ARG A C 1
ATOM 2176 O O . ARG A 1 295 ? -0.148 3.305 18.812 1.00 81.00 295 ARG A O 1
ATOM 2183 N N . GLN A 1 296 ? -0.534 1.908 17.099 1.00 81.06 296 GLN A N 1
ATOM 2184 C CA . GLN A 1 296 ? 0.877 1.653 16.813 1.00 81.06 296 GLN A CA 1
ATOM 2185 C C . GLN A 1 296 ? 1.640 2.935 16.461 1.00 81.06 296 GLN A C 1
ATOM 2187 O O . GLN A 1 296 ? 2.773 3.108 16.899 1.00 81.06 296 GLN A O 1
ATOM 2192 N N . ALA A 1 297 ? 1.034 3.849 15.699 1.00 69.88 297 ALA A N 1
ATOM 2193 C CA . ALA A 1 297 ? 1.635 5.142 15.387 1.00 69.88 297 ALA A CA 1
ATOM 2194 C C . ALA A 1 297 ? 1.833 5.997 16.650 1.00 69.88 297 ALA A C 1
ATOM 2196 O O . ALA A 1 297 ? 2.911 6.559 16.833 1.00 69.88 297 ALA A O 1
ATOM 2197 N N . ARG A 1 298 ? 0.845 6.037 17.557 1.00 73.62 298 ARG A N 1
ATOM 2198 C CA . ARG A 1 298 ? 0.964 6.725 18.857 1.00 73.62 298 ARG A CA 1
ATOM 2199 C C . ARG A 1 298 ? 2.021 6.097 19.758 1.00 73.62 298 ARG A C 1
ATOM 2201 O O . ARG A 1 298 ? 2.787 6.830 20.372 1.00 73.62 298 ARG A O 1
ATOM 2208 N N . ASP A 1 299 ? 2.104 4.772 19.808 1.00 76.81 299 ASP A N 1
ATOM 2209 C CA . ASP A 1 299 ? 3.119 4.075 20.603 1.00 76.81 299 ASP A CA 1
ATOM 2210 C C . ASP A 1 299 ? 4.527 4.322 20.049 1.00 76.81 299 ASP A C 1
ATOM 2212 O O . ASP A 1 299 ? 5.460 4.575 20.816 1.00 76.81 299 ASP A O 1
ATOM 2216 N N . ARG A 1 300 ? 4.686 4.332 18.717 1.00 71.25 300 ARG A N 1
ATOM 2217 C CA . ARG A 1 300 ? 5.942 4.736 18.065 1.00 71.25 300 ARG A CA 1
ATOM 2218 C C . ARG A 1 300 ? 6.282 6.183 18.379 1.00 71.25 300 ARG A C 1
ATOM 2220 O O . ARG A 1 300 ? 7.417 6.446 18.749 1.00 71.25 300 ARG A O 1
ATOM 2227 N N . GLN A 1 301 ? 5.315 7.095 18.299 1.00 72.31 301 GLN A N 1
ATOM 2228 C CA . GLN A 1 301 ? 5.516 8.497 18.650 1.00 72.31 301 GLN A CA 1
ATOM 2229 C C . GLN A 1 301 ? 5.950 8.649 20.114 1.00 72.31 301 GLN A C 1
ATOM 2231 O O . GLN A 1 301 ? 6.958 9.289 20.370 1.00 72.31 301 GLN A O 1
ATOM 2236 N N . ALA A 1 302 ? 5.275 7.998 21.065 1.00 70.88 302 ALA A N 1
ATOM 2237 C CA . ALA A 1 302 ? 5.652 8.031 22.479 1.00 70.88 302 ALA A CA 1
ATOM 2238 C C . ALA A 1 302 ? 7.035 7.410 22.739 1.00 70.88 302 ALA A C 1
ATOM 2240 O O . ALA A 1 302 ? 7.784 7.890 23.588 1.00 70.88 302 ALA A O 1
ATOM 2241 N N . THR A 1 303 ? 7.388 6.351 22.008 1.00 72.38 303 THR A N 1
ATOM 2242 C CA . THR A 1 303 ? 8.718 5.730 22.072 1.00 72.38 303 THR A CA 1
ATOM 2243 C C . THR A 1 303 ? 9.783 6.671 21.524 1.00 72.38 303 THR A C 1
ATOM 2245 O O . THR A 1 303 ? 10.805 6.854 22.174 1.00 72.38 303 THR A O 1
ATOM 2248 N N . LEU A 1 304 ? 9.525 7.320 20.385 1.00 63.78 304 LEU A N 1
ATOM 2249 C CA . LEU A 1 304 ? 10.403 8.343 19.824 1.00 63.78 304 LEU A CA 1
ATOM 2250 C C . LEU A 1 304 ? 10.591 9.490 20.816 1.00 63.78 304 LEU A C 1
ATOM 2252 O O . LEU A 1 304 ? 11.730 9.786 21.135 1.00 63.78 304 LEU A O 1
ATOM 2256 N N . THR A 1 305 ? 9.521 10.031 21.407 1.00 66.44 305 THR A N 1
ATOM 2257 C CA . THR A 1 305 ? 9.608 11.083 22.436 1.00 66.44 305 THR A CA 1
ATOM 2258 C C . THR A 1 305 ? 10.436 10.648 23.651 1.00 66.44 305 THR A C 1
ATOM 2260 O O . THR A 1 305 ? 11.216 11.433 24.181 1.00 66.44 305 THR A O 1
ATOM 2263 N N . ARG A 1 306 ? 10.324 9.385 24.088 1.00 68.25 306 ARG A N 1
ATOM 2264 C CA . ARG A 1 306 ? 11.159 8.841 25.177 1.00 68.25 306 ARG A CA 1
ATOM 2265 C C . ARG A 1 306 ? 12.626 8.673 24.782 1.00 68.25 306 ARG A C 1
ATOM 2267 O O . ARG A 1 306 ? 13.488 8.856 25.633 1.00 68.25 306 ARG A O 1
ATOM 2274 N N . LEU A 1 307 ? 12.902 8.283 23.537 1.00 61.94 307 LEU A N 1
ATOM 2275 C CA . LEU A 1 307 ? 14.255 8.048 23.024 1.00 61.94 307 LEU A CA 1
ATOM 2276 C C . LEU A 1 307 ? 14.985 9.348 22.680 1.00 61.94 307 LEU A C 1
ATOM 2278 O O . LEU A 1 307 ? 16.194 9.427 22.872 1.00 61.94 307 LEU A O 1
ATOM 2282 N N . THR A 1 308 ? 14.270 10.356 22.183 1.00 61.84 308 THR A N 1
ATOM 2283 C CA . THR A 1 308 ? 14.829 11.680 21.889 1.00 61.84 308 THR A CA 1
ATOM 2284 C C . THR A 1 308 ? 14.983 12.531 23.147 1.00 61.84 308 THR A C 1
ATOM 2286 O O . THR A 1 308 ? 15.772 13.470 23.133 1.00 61.84 308 THR A O 1
ATOM 2289 N N . GLY A 1 309 ? 14.251 12.202 24.222 1.00 56.91 309 GLY A N 1
ATOM 2290 C CA . GLY A 1 309 ? 14.140 13.027 25.425 1.00 56.91 309 GLY A CA 1
ATOM 2291 C C . GLY A 1 309 ? 13.528 14.403 25.133 1.00 56.91 309 GLY A C 1
ATOM 2292 O O . GLY A 1 309 ? 13.389 14.803 23.977 1.00 56.91 309 GLY A O 1
ATOM 2293 N N . ASP A 1 310 ? 13.219 15.169 26.180 1.00 62.12 310 ASP A N 1
ATOM 2294 C CA . ASP A 1 310 ? 13.029 16.627 26.072 1.00 62.12 310 ASP A CA 1
ATOM 2295 C C . ASP A 1 310 ? 14.396 17.320 25.875 1.00 62.12 310 ASP A C 1
ATOM 2297 O O . ASP A 1 310 ? 14.699 18.313 26.533 1.00 62.12 310 ASP A O 1
ATOM 2301 N N . ASP A 1 311 ? 15.277 16.761 25.034 1.00 67.44 311 ASP A N 1
ATOM 2302 C CA . ASP A 1 311 ? 16.546 17.396 24.704 1.00 67.44 311 ASP A CA 1
ATOM 2303 C C . ASP A 1 311 ? 16.261 18.532 23.709 1.00 67.44 311 ASP A C 1
ATOM 2305 O O . ASP A 1 311 ? 15.903 18.272 22.550 1.00 67.44 311 ASP A O 1
ATOM 2309 N N . PRO A 1 312 ? 16.407 19.803 24.125 1.00 71.38 312 PRO A N 1
ATOM 2310 C CA . PRO A 1 312 ? 16.136 20.939 23.257 1.00 71.38 312 PRO A CA 1
ATOM 2311 C C . PRO A 1 312 ? 17.029 20.946 22.010 1.00 71.38 312 PRO A C 1
ATOM 2313 O O . PRO A 1 312 ? 16.622 21.499 20.991 1.00 71.38 312 PRO A O 1
ATOM 2316 N N . ALA A 1 313 ? 18.206 20.307 22.038 1.00 72.81 313 ALA A N 1
ATOM 2317 C CA . ALA A 1 313 ? 19.066 20.186 20.864 1.00 72.81 313 ALA A CA 1
ATOM 2318 C C . ALA A 1 313 ? 18.479 19.227 19.816 1.00 72.81 313 ALA A C 1
ATOM 2320 O O . ALA A 1 313 ? 18.533 19.515 18.619 1.00 72.81 313 ALA A O 1
ATOM 2321 N N . VAL A 1 314 ? 17.875 18.114 20.247 1.00 68.81 314 VAL A N 1
ATOM 2322 C CA . VAL A 1 314 ? 17.217 17.156 19.345 1.00 68.81 314 VAL A CA 1
ATOM 2323 C C . VAL A 1 314 ? 15.923 17.748 18.790 1.00 68.81 314 VAL A C 1
ATOM 2325 O O . VAL A 1 314 ? 15.677 17.652 17.588 1.00 68.81 314 VAL A O 1
ATOM 2328 N N . ALA A 1 315 ? 15.135 18.428 19.626 1.00 67.31 315 ALA A N 1
ATOM 2329 C CA . ALA A 1 315 ? 13.940 19.145 19.183 1.00 67.31 315 ALA A CA 1
ATOM 2330 C C . ALA A 1 315 ? 14.279 20.231 18.144 1.00 67.31 315 ALA A C 1
ATOM 2332 O O . ALA A 1 315 ? 13.661 20.273 17.081 1.00 67.31 315 ALA A O 1
ATOM 2333 N N . ALA A 1 316 ? 15.317 21.037 18.396 1.00 73.38 316 ALA A N 1
ATOM 2334 C CA . ALA A 1 316 ? 15.794 22.047 17.452 1.00 73.38 316 ALA A CA 1
ATOM 2335 C C . ALA A 1 316 ? 16.328 21.430 16.147 1.00 73.38 316 ALA A C 1
ATOM 2337 O O . ALA A 1 316 ? 16.120 21.989 15.071 1.00 73.38 316 ALA A O 1
ATOM 2338 N N . ALA A 1 317 ? 16.984 20.266 16.208 1.00 72.62 317 ALA A N 1
ATOM 2339 C CA . ALA A 1 317 ? 17.443 19.555 15.015 1.00 72.62 317 ALA A CA 1
ATOM 2340 C C . ALA A 1 317 ? 16.273 19.029 14.164 1.00 72.62 317 ALA A C 1
ATOM 2342 O O . ALA A 1 317 ? 16.291 19.185 12.941 1.00 72.62 317 ALA A O 1
ATOM 2343 N N . ILE A 1 318 ? 15.243 18.460 14.801 1.00 70.50 318 ILE A N 1
ATOM 2344 C CA . ILE A 1 318 ? 14.010 18.017 14.132 1.00 70.50 318 ILE A CA 1
ATOM 2345 C C . ILE A 1 318 ? 13.299 19.213 13.492 1.00 70.50 318 ILE A C 1
ATOM 2347 O O . ILE A 1 318 ? 12.903 19.143 12.329 1.00 70.50 318 ILE A O 1
ATOM 2351 N N . GLU A 1 319 ? 13.171 20.325 14.217 1.00 75.00 319 GLU A N 1
ATOM 2352 C CA . GLU A 1 319 ? 12.545 21.544 13.707 1.00 75.00 319 GLU A CA 1
ATOM 2353 C C . GLU A 1 319 ? 13.321 22.118 12.513 1.00 75.00 319 GLU A C 1
ATOM 2355 O O . GLU A 1 319 ? 12.726 22.420 11.478 1.00 75.00 319 GLU A O 1
ATOM 2360 N N . ALA A 1 320 ? 14.653 22.170 12.594 1.00 78.81 320 ALA A N 1
ATOM 2361 C CA . ALA A 1 320 ? 15.500 22.595 11.484 1.00 78.81 320 ALA A CA 1
ATOM 2362 C C . ALA A 1 320 ? 15.333 21.691 10.249 1.00 78.81 320 ALA A C 1
ATOM 2364 O O . ALA A 1 320 ? 15.267 22.191 9.126 1.00 78.81 320 ALA A O 1
ATOM 2365 N N . TRP A 1 321 ? 15.230 20.370 10.424 1.00 78.19 321 TRP A N 1
ATOM 2366 C CA . TRP A 1 321 ? 14.954 19.435 9.325 1.00 78.19 321 TRP A CA 1
ATOM 2367 C C . TRP A 1 321 ? 13.565 19.629 8.709 1.00 78.19 321 TRP A C 1
ATOM 2369 O O . TRP A 1 321 ? 13.440 19.655 7.483 1.00 78.19 321 TRP A O 1
ATOM 2379 N N . LEU A 1 322 ? 12.529 19.827 9.529 1.00 79.81 322 LEU A N 1
ATOM 2380 C CA . LEU A 1 322 ? 11.173 20.118 9.054 1.00 79.81 322 LEU A CA 1
ATOM 2381 C C . LEU A 1 322 ? 11.122 21.423 8.253 1.00 79.81 322 LEU A C 1
ATOM 2383 O O . LEU A 1 322 ? 10.503 21.462 7.189 1.00 79.81 322 LEU A O 1
ATOM 2387 N N . GLN A 1 323 ? 11.816 22.463 8.720 1.00 84.19 323 GLN A N 1
ATOM 2388 C CA . GLN A 1 323 ? 11.927 23.740 8.015 1.00 84.19 323 GLN A CA 1
ATOM 2389 C C . GLN A 1 323 ? 12.640 23.592 6.663 1.00 84.19 323 GLN A C 1
ATOM 2391 O O . GLN A 1 323 ? 12.183 24.159 5.671 1.00 84.19 323 GLN A O 1
ATOM 2396 N N . ARG A 1 324 ? 13.721 22.799 6.583 1.00 85.12 324 ARG A N 1
ATOM 2397 C CA . ARG A 1 324 ? 14.413 22.517 5.308 1.00 85.12 324 ARG A CA 1
ATOM 2398 C C . ARG A 1 324 ? 13.500 21.816 4.306 1.00 85.12 324 ARG A C 1
ATOM 2400 O O . ARG A 1 324 ? 13.454 22.218 3.145 1.00 85.12 324 ARG A O 1
ATOM 2407 N N . ARG A 1 325 ? 12.747 20.806 4.755 1.00 87.94 325 ARG A N 1
ATOM 2408 C CA . ARG A 1 325 ? 11.770 20.092 3.918 1.00 87.94 325 ARG A CA 1
ATOM 2409 C C . ARG A 1 325 ? 10.676 21.033 3.414 1.00 87.94 325 ARG A C 1
ATOM 2411 O O . ARG A 1 325 ? 10.356 21.020 2.229 1.00 87.94 325 ARG A O 1
ATOM 2418 N N . GLU A 1 326 ? 10.109 21.852 4.298 1.00 86.00 326 GLU A N 1
ATOM 2419 C CA . GLU A 1 326 ? 9.048 22.791 3.926 1.00 86.00 326 GLU A CA 1
ATOM 2420 C C . GLU A 1 326 ? 9.546 23.837 2.924 1.00 86.00 326 GLU A C 1
ATOM 2422 O O . GLU A 1 326 ? 8.887 24.100 1.922 1.00 86.00 326 GLU A O 1
ATOM 2427 N N . ARG A 1 327 ? 10.763 24.356 3.124 1.00 85.50 327 ARG A N 1
ATOM 2428 C CA . ARG A 1 327 ? 11.419 25.243 2.158 1.00 85.50 327 ARG A CA 1
ATOM 2429 C C . ARG A 1 327 ? 11.566 24.572 0.795 1.00 85.50 327 ARG A C 1
ATOM 2431 O O . ARG A 1 327 ? 11.240 25.192 -0.210 1.00 85.50 327 ARG A O 1
ATOM 2438 N N . LEU A 1 328 ? 12.038 23.325 0.743 1.00 88.69 328 LEU A N 1
ATOM 2439 C CA . LEU A 1 328 ? 12.190 22.595 -0.518 1.00 88.69 328 LEU A CA 1
ATOM 2440 C C . LEU A 1 328 ? 10.847 22.472 -1.255 1.00 88.69 328 LEU A C 1
ATOM 2442 O O . LEU A 1 328 ? 10.780 22.741 -2.452 1.00 88.69 328 LEU A O 1
ATOM 2446 N N . ARG A 1 329 ? 9.759 22.174 -0.536 1.00 89.31 329 ARG A N 1
ATOM 2447 C CA . ARG A 1 329 ? 8.401 22.147 -1.105 1.00 89.31 329 ARG A CA 1
ATOM 2448 C C . ARG A 1 329 ? 7.924 23.509 -1.594 1.00 89.31 329 ARG A C 1
ATOM 2450 O O . ARG A 1 329 ? 7.357 23.594 -2.678 1.00 89.31 329 ARG A O 1
ATOM 2457 N N . GLN A 1 330 ? 8.176 24.572 -0.834 1.00 88.75 330 GLN A N 1
ATOM 2458 C CA . GLN A 1 330 ? 7.849 25.933 -1.257 1.00 88.75 330 GLN A CA 1
ATOM 2459 C C . GLN A 1 330 ? 8.621 26.337 -2.513 1.00 88.75 330 GLN A C 1
ATOM 2461 O O . GLN A 1 330 ? 8.046 26.943 -3.412 1.00 88.75 330 GLN A O 1
ATOM 2466 N N . VAL A 1 331 ? 9.903 25.979 -2.611 1.00 87.88 331 VAL A N 1
ATOM 2467 C CA . VAL A 1 331 ? 10.704 26.233 -3.813 1.00 87.88 331 VAL A CA 1
ATOM 2468 C C . VAL A 1 331 ? 10.107 25.504 -5.013 1.00 87.88 331 VAL A C 1
ATOM 2470 O O . VAL A 1 331 ? 9.887 26.138 -6.038 1.00 87.88 331 VAL A O 1
ATOM 2473 N N . VAL A 1 332 ? 9.763 24.221 -4.872 1.00 88.38 332 VAL A N 1
ATOM 2474 C CA . VAL A 1 332 ? 9.090 23.453 -5.934 1.00 88.38 332 VAL A CA 1
ATOM 2475 C C . VAL A 1 332 ? 7.768 24.104 -6.349 1.00 88.38 332 VAL A C 1
ATOM 2477 O O . VAL A 1 332 ? 7.501 24.240 -7.535 1.00 88.38 332 VAL A O 1
ATOM 2480 N N . ALA A 1 333 ? 6.964 24.566 -5.390 1.00 86.56 333 ALA A N 1
ATOM 2481 C CA . ALA A 1 333 ? 5.672 25.192 -5.667 1.00 86.56 333 ALA A CA 1
ATOM 2482 C C . ALA A 1 333 ? 5.772 26.595 -6.298 1.00 86.56 333 ALA A C 1
ATOM 2484 O O . ALA A 1 333 ? 4.828 27.052 -6.937 1.00 86.56 333 ALA A O 1
ATOM 2485 N N . THR A 1 334 ? 6.883 27.308 -6.092 1.00 88.19 334 THR A N 1
ATOM 2486 C CA . THR A 1 334 ? 7.064 28.696 -6.560 1.00 88.19 334 THR A CA 1
ATOM 2487 C C . THR A 1 334 ? 7.884 28.806 -7.840 1.00 88.19 334 THR A C 1
ATOM 2489 O O . THR A 1 334 ? 7.801 29.828 -8.520 1.00 88.19 334 THR A O 1
ATOM 2492 N N . ARG A 1 335 ? 8.662 27.774 -8.180 1.00 89.00 335 ARG A N 1
ATOM 2493 C CA . ARG A 1 335 ? 9.560 27.744 -9.336 1.00 89.00 335 ARG A CA 1
ATOM 2494 C C . ARG A 1 335 ? 9.059 26.741 -10.386 1.00 89.00 335 ARG A C 1
ATOM 2496 O O . ARG A 1 335 ? 9.217 25.535 -10.189 1.00 89.00 335 ARG A O 1
ATOM 2503 N N . PRO A 1 336 ? 8.472 27.207 -11.507 1.00 84.62 336 PRO A N 1
ATOM 2504 C CA . PRO A 1 336 ? 7.891 26.336 -12.533 1.00 84.62 336 PRO A CA 1
ATOM 2505 C C . PRO A 1 336 ? 8.872 25.332 -13.152 1.00 84.62 336 PRO A C 1
ATOM 2507 O O . PRO A 1 336 ? 8.457 24.294 -13.656 1.00 84.62 336 PRO A O 1
ATOM 2510 N N . GLU A 1 337 ? 10.175 25.614 -13.131 1.00 83.25 337 GLU A N 1
ATOM 2511 C CA . GLU A 1 337 ? 11.214 24.694 -13.599 1.00 83.25 337 GLU A CA 1
ATOM 2512 C C . GLU A 1 337 ? 11.307 23.399 -12.773 1.00 83.25 337 GLU A C 1
ATOM 2514 O O . GLU A 1 337 ? 11.819 22.394 -13.268 1.00 83.25 337 GLU A O 1
ATOM 2519 N N . PHE A 1 338 ? 10.796 23.413 -11.539 1.00 83.88 338 PHE A N 1
ATOM 2520 C CA . PHE A 1 338 ? 10.772 22.273 -10.624 1.00 83.88 338 PHE A CA 1
ATOM 2521 C C . PHE A 1 338 ? 9.383 21.641 -10.478 1.00 83.88 338 PHE A C 1
ATOM 2523 O O . PHE A 1 338 ? 9.254 20.626 -9.791 1.00 83.88 338 PHE A O 1
ATOM 2530 N N . ASP A 1 339 ? 8.367 22.199 -11.140 1.00 83.38 339 ASP A N 1
ATOM 2531 C CA . ASP A 1 339 ? 7.005 21.672 -11.144 1.00 83.38 339 ASP A CA 1
ATOM 2532 C C . ASP A 1 339 ? 6.924 20.415 -12.025 1.00 83.38 339 ASP A C 1
ATOM 2534 O O . ASP A 1 339 ? 6.762 20.460 -13.251 1.00 83.38 339 ASP A O 1
ATOM 2538 N N . LEU A 1 340 ? 7.132 19.264 -11.387 1.00 88.81 340 LEU A N 1
ATOM 2539 C CA . LEU A 1 340 ? 7.122 17.957 -12.026 1.00 88.81 340 LEU A CA 1
ATOM 2540 C C . LEU A 1 340 ? 5.994 17.096 -11.437 1.00 88.81 340 LEU A C 1
ATOM 2542 O O . LEU A 1 340 ? 6.045 16.774 -10.246 1.00 88.81 340 LEU A O 1
ATOM 2546 N N . PRO A 1 341 ? 5.022 16.640 -12.252 1.00 90.50 341 PRO A N 1
ATOM 2547 C CA . PRO A 1 341 ? 3.906 15.824 -11.776 1.00 90.50 341 PRO A CA 1
ATOM 2548 C C . PRO A 1 341 ? 4.369 14.524 -11.109 1.00 90.50 341 PRO A C 1
ATOM 2550 O O . PRO A 1 341 ? 3.775 14.094 -10.124 1.00 90.50 341 PRO A O 1
ATOM 2553 N N . GLU A 1 342 ? 5.468 13.916 -11.573 1.00 91.56 342 GLU A N 1
ATOM 2554 C CA . GLU A 1 342 ? 6.010 12.698 -10.966 1.00 91.56 342 GLU A CA 1
ATOM 2555 C C . GLU A 1 342 ? 6.459 12.866 -9.503 1.00 91.56 342 GLU A C 1
ATOM 2557 O O . GLU A 1 342 ? 6.529 11.873 -8.785 1.00 91.56 342 GLU A O 1
ATOM 2562 N N . LEU A 1 343 ? 6.700 14.085 -9.003 1.00 91.88 343 LEU A N 1
ATOM 2563 C CA . LEU A 1 343 ? 7.029 14.295 -7.585 1.00 91.88 343 LEU A CA 1
ATOM 2564 C C . LEU A 1 343 ? 5.897 13.850 -6.647 1.00 91.88 343 LEU A C 1
ATOM 2566 O O . LEU A 1 343 ? 6.156 13.537 -5.485 1.00 91.88 343 LEU A O 1
ATOM 2570 N N . ALA A 1 344 ? 4.662 13.751 -7.150 1.00 90.19 344 ALA A N 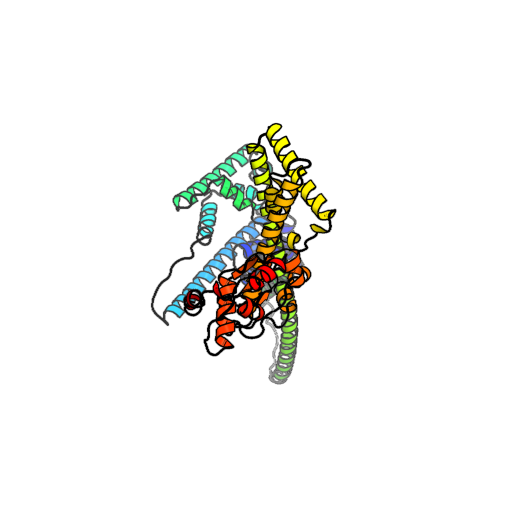1
ATOM 2571 C CA . ALA A 1 344 ? 3.512 13.260 -6.399 1.00 90.19 344 ALA A CA 1
ATOM 2572 C C . ALA A 1 344 ? 3.639 11.787 -5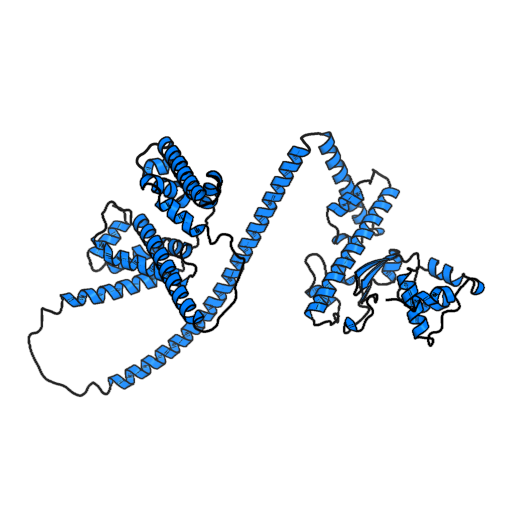.962 1.00 90.19 344 ALA A C 1
ATOM 2574 O O . ALA A 1 344 ? 2.940 11.376 -5.037 1.00 90.19 344 ALA A O 1
ATOM 2575 N N . VAL A 1 345 ? 4.518 10.988 -6.589 1.00 89.94 345 VAL A N 1
ATOM 2576 C CA . VAL A 1 345 ? 4.734 9.585 -6.178 1.00 89.94 345 VAL A CA 1
ATOM 2577 C C . VAL A 1 345 ? 5.690 9.431 -4.993 1.00 89.94 345 VAL A C 1
ATOM 2579 O O . VAL A 1 345 ? 5.852 8.320 -4.487 1.00 89.94 345 VAL A O 1
ATOM 2582 N N . LEU A 1 346 ? 6.350 10.514 -4.572 1.00 89.44 346 LEU A N 1
ATOM 2583 C CA . LEU A 1 346 ? 7.338 10.491 -3.498 1.00 89.44 346 LEU A CA 1
ATOM 2584 C C . LEU A 1 346 ? 6.688 10.441 -2.115 1.00 89.44 346 LEU A C 1
ATOM 2586 O O . LEU A 1 346 ? 5.653 11.057 -1.861 1.00 89.44 346 LEU A O 1
ATOM 2590 N N . THR A 1 347 ? 7.347 9.737 -1.200 1.00 86.88 347 THR A N 1
ATOM 2591 C CA . THR A 1 347 ? 6.954 9.659 0.211 1.00 86.88 347 THR A CA 1
ATOM 2592 C C . THR A 1 347 ? 7.547 10.812 1.016 1.00 86.88 347 THR A C 1
ATOM 2594 O O . THR A 1 347 ? 8.494 11.459 0.574 1.00 86.88 347 THR A O 1
ATOM 2597 N N . GLU A 1 348 ? 7.025 11.070 2.221 1.00 81.00 348 GLU A N 1
ATOM 2598 C CA . GLU A 1 348 ? 7.609 12.071 3.133 1.00 81.00 348 GLU A CA 1
ATOM 2599 C C . GLU A 1 348 ? 9.101 11.823 3.395 1.00 81.00 348 GLU A C 1
ATOM 2601 O O . GLU A 1 348 ? 9.881 12.772 3.390 1.00 81.00 348 GLU A O 1
ATOM 2606 N N . ASP A 1 349 ? 9.505 10.561 3.547 1.00 79.88 349 ASP A N 1
ATOM 2607 C CA . ASP A 1 349 ? 10.897 10.182 3.801 1.00 79.88 349 ASP A CA 1
ATOM 2608 C C . ASP A 1 349 ? 11.818 10.577 2.636 1.00 79.88 349 ASP A C 1
ATOM 2610 O O . ASP A 1 349 ? 12.926 11.061 2.862 1.00 79.88 349 ASP A O 1
ATOM 2614 N N . ASP A 1 350 ? 11.345 10.469 1.390 1.00 86.62 350 ASP A N 1
ATOM 2615 C CA . ASP A 1 350 ? 12.117 10.888 0.213 1.00 86.62 350 ASP A CA 1
ATOM 2616 C C . ASP A 1 350 ? 12.374 12.406 0.215 1.00 86.62 350 ASP A C 1
ATOM 2618 O O . ASP A 1 350 ? 13.467 12.862 -0.134 1.00 86.62 350 ASP A O 1
ATOM 2622 N N . TRP A 1 351 ? 11.387 13.198 0.652 1.00 85.88 351 TRP A N 1
ATOM 2623 C CA . TRP A 1 351 ? 11.536 14.647 0.811 1.00 85.88 351 TRP A CA 1
ATOM 2624 C C . TRP A 1 351 ? 12.500 15.007 1.944 1.00 85.88 351 TRP A C 1
ATOM 2626 O O . TRP A 1 351 ? 13.257 15.971 1.814 1.00 85.88 351 TRP A O 1
ATOM 2636 N N . PHE A 1 352 ? 12.500 14.241 3.037 1.00 81.94 352 PHE A N 1
ATOM 2637 C CA . PHE A 1 352 ? 13.448 14.433 4.134 1.00 81.94 352 PHE A CA 1
ATOM 2638 C C . PHE A 1 352 ? 14.885 14.117 3.721 1.00 81.94 352 PHE A C 1
ATOM 2640 O O . PHE A 1 352 ? 15.774 14.928 3.979 1.00 81.94 352 PHE A O 1
ATOM 2647 N N . GLU A 1 353 ? 15.112 12.990 3.046 1.00 83.00 353 GLU A N 1
ATOM 2648 C CA . GLU A 1 353 ? 16.444 12.605 2.568 1.00 83.00 353 GLU A CA 1
ATOM 2649 C C . GLU A 1 353 ? 17.020 13.650 1.604 1.00 83.00 353 GLU A C 1
ATOM 2651 O O . GLU A 1 353 ? 18.173 14.060 1.747 1.00 83.00 353 GLU A O 1
ATOM 2656 N N . ALA A 1 354 ? 16.208 14.174 0.681 1.00 86.75 354 ALA A N 1
ATOM 2657 C CA . ALA A 1 354 ? 16.648 15.232 -0.228 1.00 86.75 354 ALA A CA 1
ATOM 2658 C C . ALA A 1 354 ? 16.935 16.565 0.489 1.00 86.75 354 ALA A C 1
ATOM 2660 O O . ALA A 1 354 ? 17.865 17.283 0.125 1.00 86.75 354 ALA A O 1
ATOM 2661 N N . ALA A 1 355 ? 16.161 16.902 1.524 1.00 85.44 355 ALA A N 1
ATOM 2662 C CA . ALA A 1 355 ? 16.324 18.141 2.285 1.00 85.44 355 ALA A CA 1
ATOM 2663 C C . ALA A 1 355 ? 17.435 18.074 3.352 1.00 85.44 355 ALA A C 1
ATOM 2665 O O . ALA A 1 355 ? 17.768 19.095 3.961 1.00 85.44 355 ALA A O 1
ATOM 2666 N N . ARG A 1 356 ? 18.025 16.894 3.586 1.00 80.50 356 ARG A N 1
ATOM 2667 C CA . ARG A 1 356 ? 18.957 16.621 4.690 1.00 80.50 356 ARG A CA 1
ATOM 2668 C C . ARG A 1 356 ? 20.123 17.609 4.756 1.00 80.50 356 ARG A C 1
ATOM 2670 O O . ARG A 1 356 ? 20.440 18.129 5.829 1.00 80.50 356 ARG A O 1
ATOM 2677 N N . GLU A 1 357 ? 20.732 17.882 3.604 1.00 77.69 357 GLU A N 1
ATOM 2678 C CA . GLU A 1 357 ? 21.913 18.746 3.451 1.00 77.69 357 GLU A CA 1
ATOM 2679 C C . GLU A 1 357 ? 21.587 20.154 2.935 1.00 77.69 357 GLU A C 1
ATOM 2681 O O . GLU A 1 357 ? 22.499 20.935 2.663 1.00 77.69 357 GLU A O 1
ATOM 2686 N N . LEU A 1 358 ? 20.304 20.494 2.796 1.00 81.25 358 LEU A N 1
ATOM 2687 C CA . LEU A 1 358 ? 19.885 21.784 2.263 1.00 81.25 358 LEU A CA 1
ATOM 2688 C C . LEU A 1 358 ? 20.107 22.888 3.309 1.00 81.25 358 LEU A C 1
ATOM 2690 O O . LEU A 1 358 ? 19.298 23.081 4.218 1.00 81.25 358 LEU A O 1
ATOM 2694 N N . ALA A 1 359 ? 21.227 23.601 3.201 1.00 72.12 359 ALA A N 1
ATOM 2695 C CA . ALA A 1 359 ? 21.515 24.774 4.019 1.00 72.12 359 ALA A CA 1
ATOM 2696 C C . ALA A 1 359 ? 20.692 25.995 3.570 1.00 72.12 359 ALA A C 1
ATOM 2698 O O . ALA A 1 359 ? 20.134 26.030 2.470 1.00 72.12 359 ALA A O 1
ATOM 2699 N N . HIS A 1 360 ? 20.608 27.008 4.437 1.00 67.50 360 HIS A N 1
ATOM 2700 C CA . HIS A 1 360 ? 19.949 28.265 4.091 1.00 67.50 360 HIS A CA 1
ATOM 2701 C C . HIS A 1 360 ? 20.729 28.948 2.952 1.00 67.50 360 HIS A C 1
ATOM 2703 O O . HIS A 1 360 ? 21.922 29.192 3.094 1.00 67.50 360 HIS A O 1
ATOM 2709 N N . ASP A 1 361 ? 20.046 29.221 1.839 1.00 69.88 361 ASP A N 1
ATOM 2710 C CA . ASP A 1 361 ? 20.533 29.984 0.672 1.00 69.88 361 ASP A CA 1
ATOM 2711 C C . ASP A 1 361 ? 21.636 29.328 -0.169 1.00 69.88 361 ASP A C 1
ATOM 2713 O O . ASP A 1 361 ? 22.355 30.001 -0.905 1.00 69.88 361 ASP A O 1
ATOM 2717 N N . ASP A 1 362 ? 21.723 27.999 -0.130 1.00 84.69 362 ASP A N 1
ATOM 2718 C CA . ASP A 1 362 ? 22.628 27.242 -0.993 1.00 84.69 362 ASP A CA 1
ATOM 2719 C C . ASP A 1 362 ? 21.906 26.730 -2.254 1.00 84.69 362 ASP A C 1
ATOM 2721 O O . ASP A 1 362 ? 21.218 25.705 -2.247 1.00 84.69 362 ASP A O 1
ATOM 2725 N N . GLU A 1 363 ? 22.066 27.464 -3.357 1.00 87.38 363 GLU A N 1
ATOM 2726 C CA . GLU A 1 363 ? 21.472 27.132 -4.659 1.00 87.38 363 GLU A CA 1
ATOM 2727 C C . GLU A 1 363 ? 22.083 25.856 -5.275 1.00 87.38 363 GLU A C 1
ATOM 2729 O O . GLU A 1 363 ? 21.397 25.112 -5.977 1.00 87.38 363 GLU A O 1
ATOM 2734 N N . ALA A 1 364 ? 23.349 25.538 -4.975 1.00 87.88 364 ALA A N 1
ATOM 2735 C CA . ALA A 1 364 ? 23.984 24.310 -5.452 1.00 87.88 364 ALA A CA 1
ATOM 2736 C C . ALA A 1 364 ? 23.407 23.080 -4.736 1.00 87.88 364 ALA A C 1
ATOM 2738 O O . ALA A 1 364 ? 23.093 22.073 -5.376 1.00 87.88 364 ALA A O 1
ATOM 2739 N N . LYS A 1 365 ? 23.196 23.174 -3.418 1.00 88.31 365 LYS A N 1
ATOM 2740 C CA . LYS A 1 365 ? 22.512 22.134 -2.637 1.00 88.31 365 LYS A CA 1
ATOM 2741 C C . LYS A 1 365 ? 21.043 22.002 -3.013 1.00 88.31 365 LYS A C 1
ATOM 2743 O O . LYS A 1 365 ? 20.536 20.884 -3.024 1.00 88.31 365 LYS A O 1
ATOM 2748 N N . LEU A 1 366 ? 20.374 23.098 -3.372 1.00 88.25 366 LEU A N 1
ATOM 2749 C CA . LEU A 1 366 ? 19.018 23.042 -3.916 1.00 88.25 366 LEU A CA 1
ATOM 2750 C C . LEU A 1 366 ? 18.977 22.259 -5.235 1.00 88.25 366 LEU A C 1
ATOM 2752 O O . LEU A 1 366 ? 18.146 21.365 -5.384 1.00 88.25 366 LEU A O 1
ATOM 2756 N N . ALA A 1 367 ? 19.891 22.546 -6.165 1.00 88.00 367 ALA A N 1
ATOM 2757 C CA . ALA A 1 367 ? 19.981 21.815 -7.427 1.00 88.00 367 ALA A CA 1
ATOM 2758 C C . ALA A 1 367 ? 20.265 20.315 -7.210 1.00 88.00 367 ALA A C 1
ATOM 2760 O O . ALA A 1 367 ? 19.675 19.471 -7.885 1.00 88.00 367 ALA A O 1
ATOM 2761 N N . GLU A 1 368 ? 21.122 19.970 -6.243 1.00 88.62 368 GLU A N 1
ATOM 2762 C CA . GLU A 1 368 ? 21.404 18.579 -5.858 1.00 88.62 368 GLU A CA 1
ATOM 2763 C C . GLU A 1 368 ? 20.174 17.872 -5.268 1.00 88.62 368 GLU A C 1
ATOM 2765 O O . GLU A 1 368 ? 19.825 16.760 -5.677 1.00 88.62 368 GLU A O 1
ATOM 2770 N N . ALA A 1 369 ? 19.480 18.534 -4.338 1.00 89.88 369 ALA A N 1
ATOM 2771 C CA . ALA A 1 369 ? 18.258 18.023 -3.726 1.00 89.88 369 ALA A CA 1
ATOM 2772 C C . ALA A 1 369 ? 17.176 17.779 -4.787 1.00 89.88 369 ALA A C 1
ATOM 2774 O O . ALA A 1 369 ? 16.561 16.712 -4.818 1.00 89.88 369 ALA A O 1
ATOM 2775 N N . MET A 1 370 ? 16.995 18.723 -5.715 1.00 90.50 370 MET A N 1
ATOM 2776 C CA . MET A 1 370 ? 16.041 18.583 -6.814 1.00 90.50 370 MET A CA 1
ATOM 2777 C C . MET A 1 370 ? 16.407 17.449 -7.769 1.00 90.50 370 MET A C 1
ATOM 2779 O O . MET A 1 370 ? 15.527 16.674 -8.143 1.00 90.50 370 MET A O 1
ATOM 2783 N N . ARG A 1 371 ? 17.689 17.280 -8.115 1.00 88.19 371 ARG A N 1
ATOM 2784 C CA . ARG A 1 371 ? 18.143 16.149 -8.942 1.00 88.19 371 ARG A CA 1
ATOM 2785 C C . ARG A 1 371 ? 17.877 14.807 -8.258 1.00 88.19 371 ARG A C 1
ATOM 2787 O O . ARG A 1 371 ? 17.446 13.854 -8.912 1.00 88.19 371 ARG A O 1
ATOM 2794 N N . THR A 1 372 ? 18.084 14.747 -6.944 1.00 89.56 372 THR A N 1
ATOM 2795 C CA . THR A 1 372 ? 17.807 13.561 -6.122 1.00 89.56 372 THR A CA 1
ATOM 2796 C C . THR A 1 372 ? 16.317 13.223 -6.135 1.00 89.56 372 THR A C 1
ATOM 2798 O O . THR A 1 372 ? 15.948 12.094 -6.470 1.00 89.56 372 THR A O 1
ATOM 2801 N N . LEU A 1 373 ? 15.452 14.205 -5.855 1.00 91.50 373 LEU A N 1
ATOM 2802 C CA . LEU A 1 373 ? 13.996 14.033 -5.884 1.00 91.50 373 LEU A CA 1
ATOM 2803 C C . LEU A 1 373 ? 13.506 13.606 -7.262 1.00 91.50 373 LEU A C 1
ATOM 2805 O O . LEU A 1 373 ? 12.758 12.639 -7.377 1.00 91.50 373 LEU A O 1
ATOM 2809 N N . GLN A 1 374 ? 13.962 14.284 -8.312 1.00 91.44 374 GLN A N 1
ATOM 2810 C CA . GLN A 1 374 ? 13.584 13.979 -9.684 1.00 91.44 374 GLN A CA 1
ATOM 2811 C C . GLN A 1 374 ? 13.973 12.544 -10.063 1.00 91.44 374 GLN A C 1
ATOM 2813 O O . GLN A 1 374 ? 13.143 11.788 -10.566 1.00 91.44 374 GLN A O 1
ATOM 2818 N N . THR A 1 375 ? 15.212 12.137 -9.782 1.00 88.75 375 THR A N 1
ATOM 2819 C CA . THR A 1 375 ? 15.699 10.780 -10.075 1.00 88.75 375 THR A CA 1
ATOM 2820 C C . THR A 1 375 ? 14.889 9.730 -9.321 1.00 88.75 375 THR A C 1
ATOM 2822 O O . THR A 1 375 ? 14.486 8.711 -9.892 1.00 88.75 375 THR A O 1
ATOM 2825 N N . LYS A 1 376 ? 14.607 9.978 -8.038 1.00 91.12 376 LYS A N 1
ATOM 2826 C CA . LYS A 1 376 ? 13.811 9.074 -7.209 1.00 91.12 376 LYS A CA 1
ATOM 2827 C C . LYS A 1 376 ? 12.372 8.973 -7.712 1.00 91.12 376 LYS A C 1
ATOM 2829 O O . LYS A 1 376 ? 11.863 7.859 -7.853 1.00 91.12 376 LYS A O 1
ATOM 2834 N N . ALA A 1 377 ? 11.743 10.103 -8.024 1.00 91.88 377 ALA A N 1
ATOM 2835 C CA . ALA A 1 377 ? 10.363 10.187 -8.488 1.00 91.88 377 ALA A CA 1
ATOM 2836 C C . ALA A 1 377 ? 10.181 9.428 -9.800 1.00 91.88 377 ALA A C 1
ATOM 2838 O O . ALA A 1 377 ? 9.316 8.561 -9.906 1.00 91.88 377 ALA A O 1
ATOM 2839 N N . ARG A 1 378 ? 11.063 9.681 -10.770 1.00 93.62 378 ARG A N 1
ATOM 2840 C CA . ARG A 1 378 ? 11.010 9.069 -12.102 1.00 93.62 378 ARG A CA 1
ATOM 2841 C C . ARG A 1 378 ? 11.199 7.555 -12.047 1.00 93.62 378 ARG A C 1
ATOM 2843 O O . ARG A 1 378 ? 10.415 6.819 -12.641 1.00 93.62 378 ARG A O 1
ATOM 2850 N N . ASN A 1 379 ? 12.169 7.066 -11.273 1.00 90.50 379 ASN A N 1
ATOM 2851 C CA . ASN A 1 379 ? 12.363 5.623 -11.086 1.00 90.50 379 ASN A CA 1
ATOM 2852 C C . ASN A 1 379 ? 11.193 4.964 -10.343 1.00 90.50 379 ASN A C 1
ATOM 2854 O O . ASN A 1 379 ? 10.745 3.879 -10.719 1.00 90.50 379 ASN A O 1
ATOM 2858 N N . THR A 1 380 ? 10.668 5.628 -9.311 1.00 91.19 380 THR A N 1
ATOM 2859 C CA . THR A 1 380 ? 9.522 5.127 -8.542 1.00 91.19 380 THR A CA 1
ATOM 2860 C C . THR A 1 380 ? 8.277 5.030 -9.421 1.00 91.19 380 THR A C 1
ATOM 2862 O O . THR A 1 380 ? 7.623 3.984 -9.438 1.00 91.19 380 THR A O 1
ATOM 2865 N N . LEU A 1 381 ? 7.996 6.070 -10.210 1.00 94.31 381 LEU A N 1
ATOM 2866 C CA . LEU A 1 381 ? 6.881 6.103 -11.148 1.00 94.31 381 LEU A CA 1
ATOM 2867 C C . LEU A 1 381 ? 7.031 5.030 -12.235 1.00 94.31 381 LEU A C 1
ATOM 2869 O O . LEU A 1 381 ? 6.112 4.236 -12.426 1.00 94.31 381 LEU A O 1
ATOM 2873 N N . ALA A 1 382 ? 8.191 4.940 -12.895 1.00 93.12 382 ALA A N 1
ATOM 2874 C CA . ALA A 1 382 ? 8.450 3.911 -13.905 1.00 93.12 382 ALA A CA 1
ATOM 2875 C C . ALA A 1 382 ? 8.230 2.497 -13.335 1.00 93.12 382 ALA A C 1
ATOM 2877 O O . ALA A 1 382 ? 7.568 1.665 -13.959 1.00 93.12 382 ALA A O 1
ATOM 2878 N N . GLY A 1 383 ? 8.694 2.242 -12.108 1.00 91.56 383 GLY A N 1
ATOM 2879 C CA . GLY A 1 383 ? 8.459 0.985 -11.401 1.00 91.56 383 GLY A CA 1
ATOM 2880 C C . GLY A 1 383 ? 6.980 0.707 -11.102 1.00 91.56 383 GLY A C 1
ATOM 2881 O O . GLY A 1 383 ? 6.521 -0.421 -11.295 1.00 91.56 383 GLY A O 1
ATOM 2882 N N . GLN A 1 384 ? 6.215 1.707 -10.649 1.00 91.62 384 GLN A N 1
ATOM 2883 C CA . GLN A 1 384 ? 4.769 1.576 -10.402 1.00 91.62 384 GLN A CA 1
ATOM 2884 C C . GLN A 1 384 ? 3.990 1.282 -11.692 1.00 91.62 384 GLN A C 1
ATOM 2886 O O . GLN A 1 384 ? 3.144 0.380 -11.713 1.00 91.62 384 GLN A O 1
ATOM 2891 N N . VAL A 1 385 ? 4.307 1.990 -12.780 1.00 93.50 385 VAL A N 1
ATOM 2892 C CA . VAL A 1 385 ? 3.706 1.757 -14.101 1.00 93.50 385 VAL A CA 1
ATOM 2893 C C . VAL A 1 385 ? 4.075 0.368 -14.614 1.00 93.50 385 VAL A C 1
ATOM 2895 O O . VAL A 1 385 ? 3.193 -0.367 -15.051 1.00 93.50 385 VAL A O 1
ATOM 2898 N N . GLY A 1 386 ? 5.338 -0.045 -14.484 1.00 92.31 386 GLY A N 1
ATOM 2899 C CA . GLY A 1 386 ? 5.799 -1.376 -14.880 1.00 92.31 386 GLY A CA 1
ATOM 2900 C C . GLY A 1 386 ? 5.073 -2.509 -14.159 1.00 92.31 386 GLY A C 1
ATOM 2901 O O . GLY A 1 386 ? 4.579 -3.430 -14.807 1.00 92.31 386 GLY A O 1
ATOM 2902 N N . ARG A 1 387 ? 4.912 -2.421 -12.832 1.00 91.38 387 ARG A N 1
ATOM 2903 C CA . ARG A 1 387 ? 4.128 -3.410 -12.065 1.00 91.38 387 ARG A CA 1
ATOM 2904 C C . ARG A 1 387 ? 2.661 -3.443 -12.487 1.00 91.38 387 ARG A C 1
ATOM 2906 O O . ARG A 1 387 ? 2.062 -4.513 -12.569 1.00 91.38 387 ARG A O 1
ATOM 2913 N N . THR A 1 388 ? 2.073 -2.280 -12.756 1.00 92.75 388 THR A N 1
ATOM 2914 C CA . THR A 1 388 ? 0.679 -2.175 -13.212 1.00 92.75 388 THR A CA 1
ATOM 2915 C C . THR A 1 388 ? 0.501 -2.786 -14.600 1.00 92.75 388 THR A C 1
ATOM 2917 O O . THR A 1 388 ? -0.430 -3.560 -14.807 1.00 92.75 388 THR A O 1
ATOM 2920 N N . LEU A 1 389 ? 1.436 -2.529 -15.516 1.00 92.38 389 LEU A N 1
ATOM 2921 C CA . LEU A 1 389 ? 1.464 -3.143 -16.838 1.00 92.38 389 LEU A CA 1
ATOM 2922 C C . LEU A 1 389 ? 1.580 -4.665 -16.755 1.00 92.38 389 LEU A C 1
ATOM 2924 O O . LEU A 1 389 ? 0.792 -5.355 -17.390 1.00 92.38 389 LEU A O 1
ATOM 2928 N N . MET A 1 390 ? 2.527 -5.194 -15.975 1.00 91.25 390 MET A N 1
ATOM 2929 C CA . MET A 1 390 ? 2.719 -6.646 -15.875 1.00 91.25 390 MET A CA 1
ATOM 2930 C C . MET A 1 390 ? 1.481 -7.344 -15.309 1.00 91.25 390 MET A C 1
ATOM 2932 O O . MET A 1 390 ? 1.027 -8.323 -15.886 1.00 91.25 390 MET A O 1
ATOM 2936 N N . ARG A 1 391 ? 0.836 -6.778 -14.281 1.00 89.75 391 ARG A N 1
ATOM 2937 C CA . ARG A 1 391 ? -0.444 -7.314 -13.785 1.00 89.75 391 ARG A CA 1
ATOM 2938 C C . ARG A 1 391 ? -1.554 -7.283 -14.825 1.00 89.75 391 ARG A C 1
ATOM 2940 O O . ARG A 1 391 ? -2.348 -8.216 -14.888 1.00 89.75 391 ARG A O 1
ATOM 2947 N N . HIS A 1 392 ? -1.635 -6.217 -15.622 1.00 90.94 392 HIS A N 1
ATOM 2948 C CA . HIS A 1 392 ? -2.590 -6.159 -16.723 1.00 90.94 392 HIS A CA 1
ATOM 2949 C C . HIS A 1 392 ? -2.320 -7.284 -17.726 1.00 90.94 392 HIS A C 1
ATOM 2951 O O . HIS A 1 392 ? -3.249 -7.993 -18.102 1.00 90.94 392 HIS A O 1
ATOM 2957 N N . VAL A 1 393 ? -1.059 -7.478 -18.114 1.00 91.12 393 VAL A N 1
ATOM 2958 C CA . VAL A 1 393 ? -0.649 -8.539 -19.040 1.00 91.12 393 VAL A CA 1
ATOM 2959 C C . VAL A 1 393 ? -0.997 -9.925 -18.487 1.00 91.12 393 VAL A C 1
ATOM 2961 O O . VAL A 1 393 ? -1.577 -10.732 -19.214 1.00 91.12 393 VAL A O 1
ATOM 2964 N N . ASP A 1 394 ? -0.723 -10.183 -17.207 1.00 90.12 394 ASP A N 1
ATOM 2965 C CA . ASP A 1 394 ? -1.055 -11.448 -16.541 1.00 90.12 394 ASP A CA 1
ATOM 2966 C C . ASP A 1 394 ? -2.572 -11.698 -16.529 1.00 90.12 394 ASP A C 1
ATOM 2968 O O . ASP A 1 394 ? -3.031 -12.800 -16.830 1.00 90.12 394 ASP A O 1
ATOM 2972 N N . ALA A 1 395 ? -3.369 -10.661 -16.252 1.00 89.31 395 ALA A N 1
ATOM 2973 C CA . ALA A 1 395 ? -4.829 -10.746 -16.240 1.00 89.31 395 ALA A CA 1
ATOM 2974 C C . ALA A 1 395 ? -5.449 -10.959 -17.636 1.00 89.31 395 ALA A C 1
ATOM 2976 O O . ALA A 1 395 ? -6.557 -11.484 -17.734 1.00 89.31 395 ALA A O 1
ATOM 2977 N N . HIS A 1 396 ? -4.747 -10.576 -18.707 1.00 91.62 396 HIS A N 1
ATOM 2978 C CA . HIS A 1 396 ? -5.227 -10.655 -20.093 1.00 91.62 396 HIS A CA 1
ATOM 2979 C C . HIS A 1 396 ? -4.431 -11.666 -20.934 1.00 91.62 396 HIS A C 1
ATOM 2981 O O . HIS A 1 396 ? -4.309 -11.516 -22.150 1.00 91.62 396 HIS A O 1
ATOM 2987 N N . GLY A 1 397 ? -3.872 -12.702 -20.297 1.00 87.88 397 GLY A N 1
ATOM 2988 C CA . GLY A 1 397 ? -3.266 -13.841 -20.994 1.00 87.88 397 GLY A CA 1
ATOM 2989 C C . GLY A 1 397 ? -2.067 -13.475 -21.873 1.00 87.88 397 GLY A C 1
ATOM 2990 O O . GLY A 1 397 ? -1.886 -14.055 -22.941 1.00 87.88 397 GLY A O 1
ATOM 2991 N N . GLY A 1 398 ? -1.262 -12.492 -21.463 1.00 88.88 398 GLY A N 1
ATOM 2992 C CA . GLY A 1 398 ? -0.074 -12.070 -22.206 1.00 88.88 398 GLY A CA 1
ATOM 2993 C C . GLY A 1 398 ? -0.303 -10.911 -23.184 1.00 88.88 398 GLY A C 1
ATOM 2994 O O . GLY A 1 398 ? 0.641 -10.518 -23.874 1.00 88.88 398 GLY A O 1
ATOM 2995 N N . ALA A 1 399 ? -1.516 -10.358 -23.274 1.00 91.25 399 ALA A N 1
ATOM 2996 C CA . ALA A 1 399 ? -1.814 -9.214 -24.135 1.00 91.25 399 ALA A CA 1
ATOM 2997 C C . ALA A 1 399 ? -1.389 -7.879 -23.494 1.00 91.25 399 ALA A C 1
ATOM 2999 O O . ALA A 1 399 ? -1.682 -7.611 -22.329 1.00 91.25 399 ALA A O 1
ATOM 3000 N N . LEU A 1 400 ? -0.712 -7.026 -24.268 1.00 91.56 400 LEU A N 1
ATOM 3001 C CA . LEU A 1 400 ? -0.459 -5.633 -23.898 1.00 91.56 400 LEU A CA 1
ATOM 3002 C C . LEU A 1 400 ? -1.760 -4.814 -23.970 1.00 91.56 400 LEU A C 1
ATOM 3004 O O . LEU A 1 400 ? -2.614 -5.106 -24.814 1.00 91.56 400 LEU A O 1
ATOM 3008 N N . PRO A 1 401 ? -1.897 -3.764 -23.140 1.00 90.56 401 PRO A N 1
ATOM 3009 C CA . PRO A 1 401 ? -3.062 -2.887 -23.171 1.00 90.56 401 PRO A CA 1
ATOM 3010 C C . PRO A 1 401 ? -3.196 -2.204 -24.536 1.00 90.56 401 PRO A C 1
ATOM 3012 O O . PRO A 1 401 ? -2.200 -1.804 -25.140 1.00 90.56 401 PRO A O 1
ATOM 3015 N N . ALA A 1 402 ? -4.432 -2.028 -25.009 1.00 87.75 402 ALA A N 1
ATOM 3016 C CA . ALA A 1 402 ? -4.695 -1.298 -26.248 1.00 87.75 402 ALA A CA 1
ATOM 3017 C C . ALA A 1 402 ? -4.455 0.208 -26.063 1.00 87.75 402 ALA A C 1
ATOM 3019 O O . ALA A 1 402 ? -3.951 0.883 -26.963 1.00 87.75 402 ALA A O 1
ATOM 3020 N N . THR A 1 403 ? -4.790 0.728 -24.879 1.00 89.12 403 THR A N 1
ATOM 3021 C CA . THR A 1 403 ? -4.621 2.134 -24.508 1.00 89.12 403 THR A CA 1
ATOM 3022 C C . THR A 1 403 ? -4.116 2.285 -23.073 1.00 89.12 403 THR A C 1
ATOM 3024 O O . THR A 1 403 ? -4.326 1.424 -22.221 1.00 89.12 403 THR A O 1
ATOM 3027 N N . LEU A 1 404 ? -3.500 3.427 -22.753 1.00 87.25 404 LEU A N 1
ATOM 3028 C CA . LEU A 1 404 ? -3.087 3.731 -21.374 1.00 87.25 404 LEU A CA 1
ATOM 3029 C C . LEU A 1 404 ? -4.280 3.895 -20.416 1.00 87.25 404 LEU A C 1
ATOM 3031 O O . LEU A 1 404 ? -4.135 3.686 -19.212 1.00 87.25 404 LEU A O 1
ATOM 3035 N N . ALA A 1 405 ? -5.475 4.189 -20.937 1.00 83.81 405 ALA A N 1
ATOM 3036 C CA . ALA A 1 405 ? -6.706 4.215 -20.148 1.00 83.81 405 ALA A CA 1
ATOM 3037 C C . ALA A 1 405 ? -7.069 2.828 -19.581 1.00 83.81 405 ALA A C 1
ATOM 3039 O O . ALA A 1 405 ? -7.670 2.730 -18.510 1.00 83.81 405 ALA A O 1
ATOM 3040 N N . ASP A 1 406 ? -6.661 1.746 -20.252 1.00 84.00 406 ASP A N 1
ATOM 3041 C CA . ASP A 1 406 ? -6.853 0.379 -19.759 1.00 84.00 406 ASP A CA 1
ATOM 3042 C C . ASP A 1 406 ? -5.982 0.097 -18.532 1.00 84.00 406 ASP A C 1
ATOM 3044 O O . ASP A 1 406 ? -6.414 -0.593 -17.608 1.00 84.00 406 ASP A O 1
ATOM 3048 N N . LEU A 1 407 ? -4.788 0.697 -18.478 1.00 84.31 407 LEU A N 1
ATOM 3049 C CA . LEU A 1 407 ? -3.920 0.641 -17.303 1.00 84.31 407 LEU A CA 1
ATOM 3050 C C . LEU A 1 407 ? -4.461 1.487 -16.152 1.00 84.31 407 LEU A C 1
ATOM 3052 O O . LEU A 1 407 ? -4.378 1.052 -15.009 1.00 84.31 407 LEU A O 1
ATOM 3056 N N . ALA A 1 408 ? -5.064 2.645 -16.434 1.00 79.44 408 ALA A N 1
ATOM 3057 C CA . ALA A 1 408 ? -5.648 3.505 -15.402 1.00 79.44 408 ALA A CA 1
ATOM 3058 C C . ALA A 1 408 ? -6.760 2.798 -14.608 1.00 79.44 408 ALA A C 1
ATOM 3060 O O . ALA A 1 408 ? -6.877 2.988 -13.402 1.00 79.44 408 ALA A O 1
ATOM 3061 N N . ARG A 1 409 ? -7.540 1.925 -15.260 1.00 76.88 409 ARG A N 1
ATOM 3062 C CA . ARG A 1 409 ? -8.577 1.111 -14.598 1.00 76.88 409 ARG A CA 1
ATOM 3063 C C . ARG A 1 409 ? -8.009 0.017 -13.689 1.00 76.88 409 ARG A C 1
ATOM 3065 O O . ARG A 1 409 ? -8.690 -0.408 -12.762 1.00 76.88 409 ARG A O 1
ATOM 3072 N N . ALA A 1 410 ? -6.780 -0.424 -13.953 1.00 71.88 410 ALA A N 1
ATOM 3073 C CA . ALA A 1 410 ? -6.064 -1.441 -13.182 1.00 71.88 410 ALA A CA 1
ATOM 3074 C C . ALA A 1 410 ? -5.034 -0.844 -12.200 1.00 71.88 410 ALA A C 1
ATOM 3076 O O . ALA A 1 410 ? -4.325 -1.589 -11.519 1.00 71.88 410 ALA A O 1
ATOM 3077 N N . ALA A 1 411 ? -4.915 0.484 -12.153 1.00 75.38 411 ALA A N 1
ATOM 3078 C CA . ALA A 1 411 ? -3.903 1.186 -11.383 1.00 75.38 411 ALA A CA 1
ATOM 3079 C C . ALA A 1 411 ? -4.150 1.085 -9.867 1.00 75.38 411 ALA A C 1
ATOM 3081 O O . ALA A 1 411 ? -5.283 1.109 -9.386 1.00 75.38 411 ALA A O 1
ATOM 3082 N N . GLU A 1 412 ? -3.063 0.984 -9.100 1.00 68.81 412 GLU A N 1
ATOM 3083 C CA . GLU A 1 412 ? -3.097 1.076 -7.636 1.00 68.81 412 GLU A CA 1
ATOM 3084 C C . GLU A 1 412 ? -3.457 2.492 -7.160 1.00 68.81 412 GLU A C 1
ATOM 3086 O O . GLU A 1 412 ? -3.293 3.477 -7.884 1.00 68.81 412 GLU A O 1
ATOM 3091 N N . ARG A 1 413 ? -3.883 2.611 -5.891 1.00 67.38 413 ARG A N 1
ATOM 3092 C CA . ARG A 1 413 ? -4.014 3.917 -5.224 1.00 67.38 413 ARG A CA 1
ATOM 3093 C C . ARG A 1 413 ? -2.691 4.688 -5.347 1.00 67.38 413 ARG A C 1
ATOM 3095 O O . ARG A 1 413 ? -1.660 4.191 -4.910 1.00 67.38 413 ARG A O 1
ATOM 3102 N N . GLY A 1 414 ? -2.747 5.895 -5.910 1.00 68.56 414 GLY A N 1
ATOM 3103 C CA . GLY A 1 414 ? -1.592 6.786 -6.089 1.00 68.56 414 GLY A CA 1
ATOM 3104 C C . GLY A 1 414 ? -1.119 6.945 -7.537 1.00 68.56 414 GLY A C 1
ATOM 3105 O O . GLY A 1 414 ? -0.504 7.960 -7.847 1.00 68.56 414 GLY A O 1
ATOM 3106 N N . LEU A 1 415 ? -1.459 6.022 -8.445 1.00 84.75 415 LEU A N 1
ATOM 3107 C CA . LEU A 1 415 ? -1.134 6.152 -9.869 1.00 84.75 415 LEU A CA 1
ATOM 3108 C C . LEU A 1 415 ? -2.337 6.728 -10.633 1.00 84.75 415 LEU A C 1
ATOM 3110 O O . LEU A 1 415 ? -3.285 6.017 -10.964 1.00 84.75 415 LEU A O 1
ATOM 3114 N N . THR A 1 416 ? -2.321 8.039 -10.874 1.00 86.50 416 THR A N 1
ATOM 3115 C CA . THR A 1 416 ? -3.418 8.763 -11.536 1.00 86.50 416 THR A CA 1
ATOM 3116 C C . THR A 1 416 ? -3.341 8.658 -13.063 1.00 86.50 416 THR A C 1
ATOM 3118 O O . THR A 1 416 ? -2.294 8.359 -13.640 1.00 86.50 416 THR A O 1
ATOM 3121 N N . ALA A 1 417 ? -4.456 8.948 -13.743 1.00 85.88 417 ALA A N 1
ATOM 3122 C CA . ALA A 1 417 ? -4.487 9.030 -15.206 1.00 85.88 417 ALA A CA 1
ATOM 3123 C C . ALA A 1 417 ? -3.518 10.096 -15.756 1.00 85.88 417 ALA A C 1
ATOM 3125 O O . ALA A 1 417 ? -2.942 9.905 -16.822 1.00 85.88 417 ALA A O 1
ATOM 3126 N N . GLU A 1 418 ? -3.300 11.181 -15.009 1.00 88.44 418 GLU A N 1
ATOM 3127 C CA . GLU A 1 418 ? -2.333 12.232 -15.341 1.00 88.44 418 GLU A CA 1
ATOM 3128 C C . GLU A 1 418 ? -0.890 11.709 -15.326 1.00 88.44 418 GLU A C 1
ATOM 3130 O O . GLU A 1 418 ? -0.155 11.908 -16.291 1.00 88.44 418 GLU A O 1
ATOM 3135 N N . LEU A 1 419 ? -0.507 10.955 -14.288 1.00 91.94 419 LEU A N 1
ATOM 3136 C CA . LEU A 1 419 ? 0.818 10.333 -14.191 1.00 91.94 419 LEU A CA 1
ATOM 3137 C C . LEU A 1 419 ? 1.045 9.275 -15.276 1.00 91.94 419 LEU A C 1
ATOM 3139 O O . LEU A 1 419 ? 2.140 9.171 -15.826 1.00 91.94 419 LEU A O 1
ATOM 3143 N N . LEU A 1 420 ? 0.009 8.506 -15.619 1.00 91.75 420 LEU A N 1
ATOM 3144 C CA . LEU A 1 420 ? 0.057 7.574 -16.747 1.00 91.75 420 LEU A CA 1
ATOM 3145 C C . LEU A 1 420 ? 0.191 8.298 -18.091 1.00 91.75 420 LEU A C 1
ATOM 3147 O O . LEU A 1 420 ? 0.863 7.788 -18.985 1.00 91.75 420 LEU A O 1
ATOM 3151 N N . GLY A 1 421 ? -0.389 9.495 -18.216 1.00 91.25 421 GLY A N 1
ATOM 3152 C CA . GLY A 1 421 ? -0.265 10.362 -19.388 1.00 91.25 421 GLY A CA 1
ATOM 3153 C C . GLY A 1 421 ? 1.157 10.867 -19.656 1.00 91.25 421 GLY A C 1
ATOM 3154 O O . GLY A 1 421 ? 1.418 11.390 -20.735 1.00 91.25 421 GLY A O 1
ATOM 3155 N N . LEU A 1 422 ? 2.095 10.674 -18.720 1.00 92.75 422 LEU A N 1
ATOM 3156 C CA . LEU A 1 422 ? 3.521 10.942 -18.934 1.00 92.75 422 LEU A CA 1
ATOM 3157 C C . LEU A 1 422 ? 4.208 9.886 -19.810 1.00 92.75 422 LEU A C 1
ATOM 3159 O O . LEU A 1 422 ? 5.350 10.087 -20.220 1.00 92.75 422 LEU A O 1
ATOM 3163 N N . PHE A 1 423 ? 3.542 8.765 -20.090 1.00 94.19 423 PHE A N 1
ATOM 3164 C CA . PHE A 1 423 ? 4.056 7.682 -20.921 1.00 94.19 423 PHE A CA 1
ATOM 3165 C C . PHE A 1 423 ? 3.317 7.613 -22.258 1.00 94.19 423 PHE A C 1
ATOM 3167 O O . PHE A 1 423 ? 2.170 8.024 -22.387 1.00 94.19 423 PHE A O 1
ATOM 3174 N N . GLU A 1 424 ? 3.971 7.016 -23.248 1.00 93.06 424 GLU A N 1
ATOM 3175 C CA . GLU A 1 424 ? 3.392 6.625 -24.528 1.00 93.06 424 GLU A CA 1
ATOM 3176 C C . GLU A 1 424 ? 3.531 5.115 -24.707 1.00 93.06 424 GLU A C 1
ATOM 3178 O O . GLU A 1 424 ? 4.571 4.525 -24.393 1.00 93.06 424 GLU A O 1
ATOM 3183 N N . LEU A 1 425 ? 2.494 4.484 -25.257 1.00 91.81 425 LEU A N 1
ATOM 3184 C CA . LEU A 1 425 ? 2.542 3.077 -25.629 1.00 91.81 425 LEU A CA 1
ATOM 3185 C C . LEU A 1 425 ? 3.368 2.912 -26.915 1.00 91.81 425 LEU A C 1
ATOM 3187 O O . LEU A 1 425 ? 3.027 3.461 -27.960 1.00 91.81 425 LEU A O 1
ATOM 3191 N N . ARG A 1 426 ? 4.462 2.150 -26.843 1.00 89.75 426 ARG A N 1
ATOM 3192 C CA . ARG A 1 426 ? 5.420 1.958 -27.950 1.00 89.75 426 ARG A CA 1
ATOM 3193 C C . ARG A 1 426 ? 5.181 0.676 -28.742 1.00 89.75 426 ARG A C 1
ATOM 3195 O O . ARG A 1 426 ? 5.670 0.553 -29.868 1.00 89.75 426 ARG A O 1
ATOM 3202 N N . ARG A 1 427 ? 4.486 -0.290 -28.140 1.00 86.12 427 ARG A N 1
ATOM 3203 C CA . ARG A 1 427 ? 4.235 -1.633 -28.675 1.00 86.12 427 ARG A CA 1
ATOM 3204 C C . ARG A 1 427 ? 2.802 -2.063 -28.378 1.00 86.12 427 ARG A C 1
ATOM 3206 O O . ARG A 1 427 ? 2.258 -1.720 -27.336 1.00 86.12 427 ARG A O 1
ATOM 3213 N N . GLN A 1 428 ? 2.215 -2.834 -29.288 1.00 86.50 428 GLN A N 1
ATOM 3214 C CA . GLN A 1 428 ? 0.870 -3.399 -29.168 1.00 86.50 428 GLN A CA 1
ATOM 3215 C C . GLN A 1 428 ? 0.900 -4.883 -29.538 1.00 86.50 428 GLN A C 1
ATOM 3217 O O . GLN A 1 428 ? 1.733 -5.300 -30.339 1.00 86.50 428 GLN A O 1
ATOM 3222 N N . GLY A 1 429 ? -0.013 -5.676 -28.976 1.00 86.62 429 GLY A N 1
ATOM 3223 C CA . GLY A 1 429 ? -0.088 -7.120 -29.215 1.00 86.62 429 GLY A CA 1
ATOM 3224 C C . GLY A 1 429 ? 0.416 -7.942 -28.030 1.00 86.62 429 GLY A C 1
ATOM 3225 O O . GLY A 1 429 ? 0.298 -7.521 -26.884 1.00 86.62 429 GLY A O 1
ATOM 3226 N N . SER A 1 430 ? 0.941 -9.142 -28.283 1.00 88.06 430 SER A N 1
ATOM 3227 C CA . SER A 1 430 ? 1.373 -10.051 -27.212 1.00 88.06 430 SER A CA 1
ATOM 3228 C C . SER A 1 430 ? 2.765 -9.699 -26.686 1.00 88.06 430 SER A C 1
ATOM 3230 O O . SER A 1 430 ? 3.692 -9.502 -27.468 1.00 88.06 430 SER A O 1
ATOM 3232 N N . LEU A 1 431 ? 2.939 -9.708 -25.361 1.00 88.69 431 LEU A N 1
ATOM 3233 C CA . LEU A 1 431 ? 4.224 -9.486 -24.690 1.00 88.69 431 LEU A CA 1
ATOM 3234 C C . LEU A 1 431 ? 5.328 -10.430 -25.205 1.00 88.69 431 LEU A C 1
ATOM 3236 O O . LEU A 1 431 ? 6.491 -10.037 -25.288 1.00 88.69 431 LEU A O 1
ATOM 3240 N N . HIS A 1 432 ? 4.976 -11.668 -25.567 1.00 85.62 432 HIS A N 1
ATOM 3241 C CA . HIS A 1 432 ? 5.929 -12.674 -26.046 1.00 85.62 432 HIS A CA 1
ATOM 3242 C C . HIS A 1 432 ? 6.503 -12.374 -27.437 1.00 85.62 432 HIS A C 1
ATOM 3244 O O . HIS A 1 432 ? 7.529 -12.948 -27.793 1.00 85.62 432 HIS A O 1
ATOM 3250 N N . ALA A 1 433 ? 5.881 -11.471 -28.201 1.00 84.56 433 ALA A N 1
ATOM 3251 C CA . ALA A 1 433 ? 6.376 -11.050 -29.509 1.00 84.56 433 ALA A CA 1
ATOM 3252 C C . ALA A 1 433 ? 7.576 -10.088 -29.420 1.00 84.56 433 ALA A C 1
ATOM 3254 O O . ALA A 1 433 ? 8.208 -9.813 -30.437 1.00 84.56 433 ALA A O 1
ATOM 3255 N N . PHE A 1 434 ? 7.889 -9.576 -28.225 1.00 83.00 434 PHE A N 1
ATOM 3256 C CA . PHE A 1 434 ? 8.919 -8.560 -28.017 1.00 83.00 434 PHE A CA 1
ATOM 3257 C C . PHE A 1 434 ? 10.119 -9.104 -27.245 1.00 83.00 434 PHE A C 1
ATOM 3259 O O . PHE A 1 434 ? 10.000 -9.979 -26.371 1.00 83.00 434 PHE A O 1
ATOM 3266 N N . ALA A 1 435 ? 11.294 -8.559 -27.560 1.00 77.31 435 ALA A N 1
ATOM 3267 C CA . ALA A 1 435 ? 12.512 -8.870 -26.836 1.00 77.31 435 ALA A CA 1
ATOM 3268 C C . ALA A 1 435 ? 12.397 -8.401 -25.381 1.00 77.31 435 ALA A C 1
ATOM 3270 O O . ALA A 1 435 ? 11.626 -7.508 -25.034 1.00 77.31 435 ALA A O 1
ATOM 3271 N N . ALA A 1 436 ? 13.187 -9.013 -24.502 1.00 76.31 436 ALA A N 1
ATOM 3272 C CA . ALA A 1 436 ? 13.123 -8.724 -23.075 1.00 76.31 436 ALA A CA 1
ATOM 3273 C C . ALA A 1 436 ? 13.453 -7.256 -22.735 1.00 76.31 436 ALA A C 1
ATOM 3275 O O . ALA A 1 436 ? 12.910 -6.705 -21.774 1.00 76.31 436 ALA A O 1
ATOM 3276 N N . ASP A 1 437 ? 14.303 -6.647 -23.561 1.00 73.25 437 ASP A N 1
ATOM 3277 C CA . ASP A 1 437 ? 14.769 -5.276 -23.403 1.00 73.25 437 ASP A CA 1
ATOM 3278 C C . ASP A 1 437 ? 13.943 -4.285 -24.229 1.00 73.25 437 ASP A C 1
ATOM 3280 O O . ASP A 1 437 ? 14.190 -3.088 -24.136 1.00 73.25 437 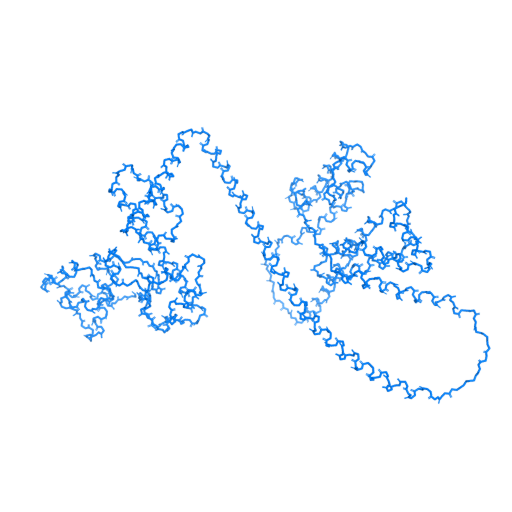ASP A O 1
ATOM 3284 N N . ASP A 1 438 ? 12.977 -4.732 -25.038 1.00 80.25 438 ASP A N 1
ATOM 3285 C CA . ASP A 1 438 ? 12.146 -3.815 -25.817 1.00 80.25 438 ASP A CA 1
ATOM 3286 C C . ASP A 1 438 ? 11.302 -2.942 -24.892 1.00 80.25 438 ASP A C 1
ATOM 3288 O O . ASP A 1 438 ? 10.622 -3.416 -23.976 1.00 80.25 438 ASP A O 1
ATOM 3292 N N . TRP A 1 439 ? 11.325 -1.641 -25.160 1.00 87.75 439 TRP A N 1
ATOM 3293 C CA . TRP A 1 439 ? 10.509 -0.690 -24.425 1.00 87.75 439 TRP A CA 1
ATOM 3294 C C . TRP A 1 439 ? 9.061 -0.798 -24.881 1.00 87.75 439 TRP A C 1
ATOM 3296 O O . TRP A 1 439 ? 8.727 -0.545 -26.040 1.00 87.75 439 TRP A O 1
ATOM 3306 N N . LEU A 1 440 ? 8.205 -1.173 -23.941 1.00 91.00 440 LEU A N 1
ATOM 3307 C CA . LEU A 1 440 ? 6.768 -1.316 -24.117 1.00 91.00 440 LEU A CA 1
ATOM 3308 C C . LEU A 1 440 ? 6.083 0.039 -23.943 1.00 91.00 440 LEU A C 1
ATOM 3310 O O . LEU A 1 440 ? 5.217 0.403 -24.738 1.00 91.00 440 LEU A O 1
ATOM 3314 N N . LEU A 1 441 ? 6.506 0.798 -22.928 1.00 93.44 441 LEU A N 1
ATOM 3315 C CA . LEU A 1 441 ? 6.105 2.183 -22.699 1.00 93.44 441 LEU A CA 1
ATOM 3316 C C . LEU A 1 441 ? 7.352 3.039 -22.508 1.00 93.44 441 LEU A C 1
ATOM 3318 O O . LEU A 1 441 ? 8.346 2.581 -21.943 1.00 93.44 441 LEU A O 1
ATOM 3322 N N . ALA A 1 442 ? 7.291 4.289 -22.948 1.00 92.38 442 ALA A N 1
ATOM 3323 C CA . ALA A 1 442 ? 8.358 5.252 -22.716 1.00 92.38 442 ALA A CA 1
ATOM 3324 C C . ALA A 1 442 ? 7.806 6.671 -22.646 1.00 92.38 442 ALA A C 1
ATOM 3326 O O . ALA A 1 442 ? 6.777 6.968 -23.243 1.00 92.38 442 ALA A O 1
ATOM 3327 N N . GLU A 1 443 ? 8.514 7.553 -21.953 1.00 93.12 443 GLU A N 1
ATOM 3328 C CA . GLU A 1 443 ? 8.190 8.979 -21.929 1.00 93.12 443 GLU A CA 1
ATOM 3329 C C . GLU A 1 443 ? 8.343 9.606 -23.337 1.00 93.12 443 GLU A C 1
ATOM 3331 O O . GLU A 1 443 ? 9.234 9.188 -24.103 1.00 93.12 443 GLU A O 1
ATOM 3336 N N . PRO A 1 444 ? 7.517 10.611 -23.695 1.00 91.31 444 PRO A N 1
ATOM 3337 C CA . PRO A 1 444 ? 7.690 11.394 -24.913 1.00 91.31 444 PRO A CA 1
ATOM 3338 C C . PRO A 1 444 ? 9.095 12.001 -25.016 1.00 91.31 444 PRO A C 1
ATOM 3340 O O . PRO A 1 444 ? 9.619 12.576 -24.058 1.00 91.31 444 PRO A O 1
ATOM 3343 N N . VAL A 1 445 ? 9.694 11.944 -26.210 1.00 85.31 445 VAL A N 1
ATOM 3344 C CA . VAL A 1 445 ? 11.085 12.390 -26.443 1.00 85.31 445 VAL A CA 1
ATOM 3345 C C . VAL A 1 445 ? 11.290 13.863 -26.074 1.00 85.31 445 VAL A C 1
ATOM 3347 O O . VAL A 1 445 ? 12.291 14.202 -25.453 1.00 85.31 445 VAL A O 1
ATOM 3350 N N . ALA A 1 446 ? 10.326 14.734 -26.389 1.00 86.56 446 ALA A N 1
ATOM 3351 C CA . ALA A 1 446 ? 10.422 16.164 -26.089 1.00 86.56 446 ALA A CA 1
ATOM 3352 C C . ALA A 1 446 ? 10.534 16.453 -24.581 1.00 86.56 446 ALA A C 1
ATOM 3354 O O . ALA A 1 446 ? 11.257 17.362 -24.169 1.00 86.56 446 ALA A O 1
ATOM 3355 N N . ARG A 1 447 ? 9.836 15.670 -23.749 1.00 89.25 447 ARG A N 1
ATOM 3356 C CA . ARG A 1 447 ? 9.929 15.775 -22.290 1.00 89.25 447 ARG A CA 1
ATOM 3357 C C . ARG A 1 447 ? 11.252 15.195 -21.797 1.00 89.25 447 ARG A C 1
ATOM 3359 O O . ARG A 1 447 ? 11.943 15.853 -21.027 1.00 89.25 447 ARG A O 1
ATOM 3366 N N . ALA A 1 448 ? 11.640 14.033 -22.314 1.00 88.00 448 ALA A N 1
ATOM 3367 C CA . ALA A 1 448 ? 12.894 13.385 -21.950 1.00 88.00 448 ALA A CA 1
ATOM 3368 C C . ALA A 1 448 ? 14.128 14.260 -22.253 1.00 88.00 448 ALA A C 1
ATOM 3370 O O . ALA A 1 448 ? 15.032 14.363 -21.430 1.00 88.00 448 ALA A O 1
ATOM 3371 N N . HIS A 1 449 ? 14.145 14.965 -23.392 1.00 87.62 449 HIS A N 1
ATOM 3372 C CA . HIS A 1 449 ? 15.213 15.912 -23.749 1.00 87.62 449 HIS A CA 1
ATOM 3373 C C . HIS A 1 449 ? 15.310 17.087 -22.777 1.00 87.62 449 HIS A C 1
ATOM 3375 O O . HIS A 1 449 ? 16.412 17.485 -22.415 1.00 87.62 449 HIS A O 1
ATOM 3381 N N . ARG A 1 450 ? 14.171 17.615 -22.309 1.00 86.25 450 ARG A N 1
ATOM 3382 C CA . ARG A 1 450 ? 14.145 18.692 -21.307 1.00 86.25 450 ARG A CA 1
ATOM 3383 C C . ARG A 1 450 ? 14.739 18.247 -19.971 1.00 86.25 450 ARG A C 1
ATOM 3385 O O . ARG A 1 450 ? 15.366 19.047 -19.290 1.00 86.25 450 ARG A O 1
ATOM 3392 N N . LEU A 1 451 ? 14.515 16.990 -19.597 1.00 86.31 451 LEU A N 1
ATOM 3393 C CA . LEU A 1 451 ? 14.911 16.439 -18.300 1.00 86.31 451 LEU A CA 1
ATOM 3394 C C . LEU A 1 451 ? 16.244 15.674 -18.351 1.00 86.31 451 LEU A C 1
ATOM 3396 O O . LEU A 1 451 ? 16.672 15.141 -17.331 1.00 86.31 451 LEU A O 1
ATOM 3400 N N . GLY A 1 452 ? 16.876 15.573 -19.526 1.00 86.25 452 GLY A N 1
ATOM 3401 C CA . GLY A 1 452 ? 18.149 14.872 -19.737 1.00 86.25 452 GLY A CA 1
ATOM 3402 C C . GLY A 1 452 ? 18.101 13.350 -19.540 1.00 86.25 452 GLY A C 1
ATOM 3403 O O . GLY A 1 452 ? 19.115 12.681 -19.695 1.00 86.25 452 GLY A O 1
ATOM 3404 N N . SER A 1 453 ? 16.938 12.786 -19.221 1.00 89.00 453 SER A N 1
ATOM 3405 C CA . SER A 1 453 ? 16.732 11.357 -18.985 1.00 89.00 453 SER A CA 1
ATOM 3406 C C . SER A 1 453 ? 15.365 10.939 -19.504 1.00 89.00 453 SER A C 1
ATOM 3408 O O . SER A 1 453 ? 14.448 11.757 -19.553 1.00 89.00 453 SER A O 1
ATOM 3410 N N . ARG A 1 454 ? 15.185 9.661 -19.831 1.00 90.56 454 ARG A N 1
ATOM 3411 C CA . ARG A 1 454 ? 13.926 9.113 -20.342 1.00 90.56 454 ARG A CA 1
ATOM 3412 C C . ARG A 1 454 ? 13.420 7.978 -19.470 1.00 90.56 454 ARG A C 1
ATOM 3414 O O . ARG A 1 454 ? 14.130 6.999 -19.264 1.00 90.56 454 ARG A O 1
ATOM 3421 N N . MET A 1 455 ? 12.183 8.078 -18.991 1.00 93.06 455 MET A N 1
ATOM 3422 C CA . MET A 1 455 ? 11.535 6.941 -18.329 1.00 93.06 455 MET A CA 1
ATOM 3423 C C . MET A 1 455 ? 11.137 5.873 -19.350 1.00 93.06 455 MET A C 1
ATOM 3425 O O . MET A 1 455 ? 10.632 6.196 -20.430 1.00 93.06 455 MET A O 1
ATOM 3429 N N . TYR A 1 456 ? 11.305 4.606 -18.980 1.00 91.56 456 TYR A N 1
ATOM 3430 C CA . TYR A 1 456 ? 10.899 3.461 -19.786 1.00 91.56 456 TYR A CA 1
ATOM 3431 C C . TYR A 1 456 ? 10.326 2.325 -18.934 1.00 91.56 456 TYR A C 1
ATOM 3433 O O . TYR A 1 456 ? 10.635 2.169 -17.751 1.00 91.56 456 TYR A O 1
ATOM 3441 N N . VAL A 1 457 ? 9.513 1.496 -19.584 1.00 92.56 457 VAL A N 1
ATOM 3442 C CA . VAL A 1 457 ? 9.009 0.224 -19.069 1.00 92.56 457 VAL A CA 1
ATOM 3443 C C . VAL A 1 457 ? 9.239 -0.843 -20.133 1.00 92.56 457 VAL A C 1
ATOM 3445 O O . VAL A 1 457 ? 8.761 -0.716 -21.259 1.00 92.56 457 VAL A O 1
ATOM 3448 N N . ALA A 1 458 ? 9.952 -1.900 -19.769 1.00 89.44 458 ALA A N 1
ATOM 3449 C CA . ALA A 1 458 ? 10.264 -3.060 -20.594 1.00 89.44 458 ALA A CA 1
ATOM 3450 C C . ALA A 1 458 ? 9.819 -4.353 -19.893 1.00 89.44 458 ALA A C 1
ATOM 3452 O O . ALA A 1 458 ? 9.378 -4.344 -18.742 1.00 89.44 458 ALA A O 1
ATOM 3453 N N . ARG A 1 459 ? 9.957 -5.497 -20.571 1.00 86.31 459 ARG A N 1
ATOM 3454 C CA . ARG A 1 459 ? 9.566 -6.798 -20.004 1.00 86.31 459 ARG A CA 1
ATOM 3455 C C . ARG A 1 459 ? 10.406 -7.190 -18.784 1.00 86.31 459 ARG A C 1
ATOM 3457 O O . ARG A 1 459 ? 9.885 -7.789 -17.851 1.00 86.31 459 ARG A O 1
ATOM 3464 N N . ARG A 1 460 ? 11.709 -6.893 -18.800 1.00 81.25 460 ARG A N 1
ATOM 3465 C CA . ARG A 1 460 ? 12.646 -7.231 -17.709 1.00 81.25 460 ARG A CA 1
ATOM 3466 C C . ARG A 1 460 ? 12.782 -6.161 -16.627 1.00 81.25 460 ARG A C 1
ATOM 3468 O O . ARG A 1 460 ? 13.509 -6.385 -15.664 1.00 81.25 460 ARG A O 1
ATOM 3475 N N . GLY A 1 461 ? 12.108 -5.022 -16.755 1.00 83.88 461 GLY A N 1
ATOM 3476 C CA . GLY A 1 461 ? 12.208 -3.961 -15.760 1.00 83.88 461 GLY A CA 1
ATOM 3477 C C . GLY A 1 461 ? 11.715 -2.613 -16.257 1.00 83.88 461 GLY A C 1
ATOM 3478 O O . GLY A 1 461 ? 11.321 -2.452 -17.408 1.00 83.88 461 GLY A O 1
ATOM 3479 N N . ALA A 1 462 ? 11.751 -1.638 -15.363 1.00 90.44 462 ALA A N 1
ATOM 3480 C CA . ALA A 1 462 ? 11.408 -0.254 -15.638 1.00 90.44 462 ALA A CA 1
ATOM 3481 C C . ALA A 1 462 ? 12.403 0.662 -14.924 1.00 90.44 462 ALA A C 1
ATOM 3483 O O . ALA A 1 462 ? 12.945 0.285 -13.883 1.00 90.44 462 ALA A O 1
ATOM 3484 N N . GLY A 1 463 ? 12.633 1.851 -15.471 1.00 88.62 463 GLY A N 1
ATOM 3485 C CA . GLY A 1 463 ? 13.574 2.807 -14.898 1.00 88.62 463 GLY A CA 1
ATOM 3486 C C . GLY A 1 463 ? 13.754 4.045 -15.760 1.00 88.62 463 GLY A C 1
ATOM 3487 O O . GLY A 1 463 ? 12.916 4.360 -16.607 1.00 88.62 463 GLY A O 1
ATOM 3488 N N . THR A 1 464 ? 14.860 4.744 -15.532 1.00 89.00 464 THR A N 1
ATOM 3489 C CA . THR A 1 464 ? 15.293 5.900 -16.320 1.00 89.00 464 THR A CA 1
ATOM 3490 C C . THR A 1 464 ? 16.562 5.588 -17.101 1.00 89.00 464 THR A C 1
ATOM 3492 O O . THR A 1 464 ? 17.488 4.995 -16.553 1.00 89.00 464 THR A O 1
ATOM 3495 N N . GLU A 1 465 ? 16.626 6.024 -18.354 1.00 85.56 465 GLU A N 1
ATOM 3496 C CA . GLU A 1 465 ? 17.843 6.028 -19.166 1.00 85.56 465 GLU A CA 1
ATOM 3497 C C . GLU A 1 465 ? 18.393 7.456 -19.279 1.00 85.56 465 GLU A C 1
ATOM 3499 O O . GLU A 1 465 ? 17.635 8.387 -19.553 1.00 85.56 465 GLU A O 1
ATOM 3504 N N . ASP A 1 466 ? 19.692 7.632 -19.041 1.00 84.12 466 ASP A N 1
ATOM 3505 C CA . ASP A 1 466 ? 20.397 8.900 -19.251 1.00 84.12 466 ASP A CA 1
ATOM 3506 C C . ASP A 1 466 ? 20.568 9.153 -20.757 1.00 84.12 466 ASP A C 1
ATOM 3508 O O . ASP A 1 466 ? 20.903 8.235 -21.503 1.00 84.12 466 ASP A O 1
ATOM 3512 N N . LEU A 1 467 ? 20.304 10.381 -21.211 1.00 85.31 467 LEU A N 1
ATOM 3513 C CA . LEU A 1 467 ? 20.398 10.765 -22.623 1.00 85.31 467 LEU A CA 1
ATOM 3514 C C . LEU A 1 467 ? 21.662 11.558 -22.967 1.00 85.31 467 LEU A C 1
ATOM 3516 O O . LEU A 1 467 ? 21.854 11.919 -24.134 1.00 85.31 467 LEU A O 1
ATOM 3520 N N . SER A 1 468 ? 22.502 11.858 -21.975 1.00 79.56 468 SER A N 1
ATOM 3521 C CA . SER A 1 468 ? 23.806 12.493 -22.180 1.00 79.56 468 SER A CA 1
ATOM 3522 C C . SER A 1 468 ? 24.790 11.564 -22.893 1.00 79.56 468 SER A C 1
ATOM 3524 O O . SER A 1 468 ? 25.594 12.022 -23.709 1.00 79.56 468 SER A O 1
ATOM 3526 N N . GLU A 1 469 ? 24.652 10.255 -22.691 1.00 81.50 469 GLU A N 1
ATOM 3527 C CA . GLU A 1 469 ? 25.465 9.217 -23.316 1.00 81.50 469 GLU A CA 1
ATOM 3528 C C . GLU A 1 469 ? 24.578 8.137 -23.949 1.00 81.50 469 GLU A C 1
ATOM 3530 O O . GLU A 1 469 ? 23.439 7.923 -23.541 1.00 81.50 469 GLU A O 1
ATOM 3535 N N . ILE A 1 470 ? 25.092 7.437 -24.966 1.00 81.94 470 ILE A N 1
ATOM 3536 C CA . ILE A 1 470 ? 24.399 6.256 -25.497 1.00 81.94 470 ILE A CA 1
ATOM 3537 C C . ILE A 1 470 ? 24.769 5.069 -24.615 1.00 81.94 470 ILE A C 1
ATOM 3539 O O . ILE A 1 470 ? 25.924 4.643 -24.611 1.00 81.94 470 ILE A O 1
ATOM 3543 N N . SER A 1 471 ? 23.782 4.522 -23.906 1.00 78.62 471 SER A N 1
ATOM 3544 C CA . SER A 1 471 ? 23.980 3.351 -23.057 1.00 78.62 471 SER A CA 1
ATOM 3545 C C . SER A 1 471 ? 24.417 2.129 -23.872 1.00 78.62 471 SER A C 1
ATOM 3547 O O . SER A 1 471 ? 24.049 1.956 -25.036 1.00 78.62 471 SER A O 1
ATOM 3549 N N . ASP A 1 472 ? 25.148 1.212 -23.238 1.00 78.06 472 ASP A N 1
ATOM 3550 C CA . ASP A 1 472 ? 25.519 -0.067 -23.851 1.00 78.06 472 ASP A CA 1
ATOM 3551 C C . ASP A 1 472 ? 24.297 -0.872 -24.328 1.00 78.06 472 ASP A C 1
ATOM 3553 O O . ASP A 1 472 ? 24.370 -1.605 -25.316 1.00 78.06 472 ASP A O 1
ATOM 3557 N N . ALA A 1 473 ? 23.169 -0.763 -23.620 1.00 75.75 473 ALA A N 1
ATOM 3558 C CA . ALA A 1 473 ? 21.930 -1.447 -23.972 1.00 75.75 473 ALA A CA 1
ATOM 3559 C C . ALA A 1 473 ? 21.299 -0.851 -25.238 1.00 75.75 473 ALA A C 1
ATOM 3561 O O . ALA A 1 473 ? 20.923 -1.595 -26.147 1.00 75.75 473 ALA A O 1
ATOM 3562 N N . GLU A 1 474 ? 21.251 0.476 -25.327 1.00 79.81 474 GLU A N 1
ATOM 3563 C CA . GLU A 1 474 ? 20.739 1.183 -26.496 1.00 79.81 474 GLU A CA 1
ATOM 3564 C C . GLU A 1 474 ? 21.660 0.989 -27.707 1.00 79.81 474 GLU A C 1
ATOM 3566 O O . GLU A 1 474 ? 21.190 0.689 -28.804 1.00 79.81 474 GLU A O 1
ATOM 3571 N N . MET A 1 475 ? 22.979 1.016 -27.494 1.00 84.31 475 MET A N 1
ATOM 3572 C CA . MET A 1 475 ? 23.974 0.693 -28.516 1.00 84.31 475 MET A CA 1
ATOM 3573 C C . MET A 1 475 ? 23.782 -0.731 -29.054 1.00 84.31 475 MET A C 1
ATOM 3575 O O . MET A 1 475 ? 23.737 -0.936 -30.268 1.00 84.31 475 MET A O 1
ATOM 3579 N N . ARG A 1 476 ? 23.604 -1.730 -28.173 1.00 83.50 476 ARG A N 1
ATOM 3580 C CA . ARG A 1 476 ? 23.286 -3.112 -28.581 1.00 83.50 476 ARG A CA 1
ATOM 3581 C C . ARG A 1 476 ? 22.029 -3.168 -29.439 1.00 83.50 476 ARG A C 1
ATOM 3583 O O . ARG A 1 476 ? 22.012 -3.880 -30.443 1.00 83.50 476 ARG A O 1
ATOM 3590 N N . ARG A 1 477 ? 20.971 -2.458 -29.045 1.00 82.19 477 ARG A N 1
ATOM 3591 C CA . ARG A 1 477 ? 19.695 -2.475 -29.762 1.00 82.19 477 ARG A CA 1
ATOM 3592 C C . ARG A 1 477 ? 19.815 -1.823 -31.139 1.00 82.19 477 ARG A C 1
ATOM 3594 O O . ARG A 1 477 ? 19.392 -2.434 -32.117 1.00 82.19 477 ARG A O 1
ATOM 3601 N N . ALA A 1 478 ? 20.459 -0.661 -31.228 1.00 87.19 478 ALA A N 1
ATOM 3602 C CA . ALA A 1 478 ? 20.685 0.040 -32.488 1.00 87.19 478 ALA A CA 1
ATOM 3603 C C . ALA A 1 478 ? 21.547 -0.777 -33.456 1.00 87.19 478 ALA A C 1
ATOM 3605 O O . ALA A 1 478 ? 21.210 -0.888 -34.631 1.00 87.19 478 ALA A O 1
ATOM 3606 N N . VAL A 1 479 ? 22.603 -1.435 -32.966 1.00 87.75 479 VAL A N 1
ATOM 3607 C CA . VAL A 1 479 ? 23.448 -2.315 -33.789 1.00 87.75 479 VAL A CA 1
ATOM 3608 C C . VAL A 1 479 ? 22.664 -3.517 -34.317 1.00 87.75 479 VAL A C 1
ATOM 3610 O O . VAL A 1 479 ? 22.785 -3.852 -35.494 1.00 87.75 479 VAL A O 1
ATOM 3613 N N . ARG A 1 480 ? 21.830 -4.156 -33.485 1.00 86.06 480 ARG A N 1
ATOM 3614 C CA . ARG A 1 480 ? 20.971 -5.265 -33.933 1.00 86.06 480 ARG A CA 1
ATOM 3615 C C . ARG A 1 480 ? 19.933 -4.806 -34.955 1.00 86.06 480 ARG A C 1
ATOM 3617 O O . ARG A 1 480 ? 19.727 -5.497 -35.948 1.00 86.06 480 ARG A O 1
ATOM 3624 N N . ALA A 1 481 ? 19.307 -3.651 -34.733 1.00 85.62 481 ALA A N 1
ATOM 3625 C CA . ALA A 1 481 ? 18.333 -3.075 -35.656 1.00 85.62 481 ALA A CA 1
ATOM 3626 C C . ALA A 1 481 ? 18.977 -2.691 -36.998 1.00 85.62 481 ALA A C 1
ATOM 3628 O O . ALA A 1 481 ? 18.421 -3.002 -38.049 1.00 85.62 481 ALA A O 1
ATOM 3629 N N . PHE A 1 482 ? 20.171 -2.093 -36.969 1.00 90.12 482 PHE A N 1
ATOM 3630 C CA . PHE A 1 482 ? 20.955 -1.797 -38.166 1.00 90.12 482 PHE A CA 1
ATOM 3631 C C . PHE A 1 482 ? 21.290 -3.079 -38.931 1.00 90.12 482 PHE A C 1
ATOM 3633 O O . PHE A 1 482 ? 21.002 -3.176 -40.121 1.00 90.12 482 PHE A O 1
ATOM 3640 N N . ALA A 1 483 ? 21.841 -4.085 -38.246 1.00 88.31 483 ALA A N 1
ATOM 3641 C CA . ALA A 1 483 ? 22.217 -5.349 -38.869 1.00 88.31 483 ALA A CA 1
ATOM 3642 C C . ALA A 1 483 ? 21.002 -6.075 -39.467 1.00 88.31 483 ALA A C 1
ATOM 3644 O O . ALA A 1 483 ? 21.093 -6.596 -40.574 1.00 88.31 483 ALA A O 1
ATOM 3645 N N . ALA A 1 484 ? 19.853 -6.066 -38.786 1.00 86.69 484 ALA A N 1
ATOM 3646 C CA . ALA A 1 484 ? 18.612 -6.635 -39.309 1.00 86.69 484 ALA A CA 1
ATOM 3647 C C . ALA A 1 484 ? 18.120 -5.919 -40.581 1.00 86.69 484 ALA A C 1
ATOM 3649 O O . ALA A 1 484 ? 17.593 -6.573 -41.475 1.00 86.69 484 ALA A O 1
ATOM 3650 N N . ALA A 1 485 ? 18.316 -4.600 -40.681 1.00 89.25 485 ALA A N 1
ATOM 3651 C CA . ALA A 1 485 ? 17.950 -3.810 -41.858 1.00 89.25 485 ALA A CA 1
ATOM 3652 C C . ALA A 1 485 ? 18.957 -3.920 -43.023 1.00 89.25 485 ALA A C 1
ATOM 3654 O O . ALA A 1 485 ? 18.611 -3.586 -44.153 1.00 89.25 485 ALA A O 1
ATOM 3655 N N . HIS A 1 486 ? 20.183 -4.385 -42.762 1.00 91.12 486 HIS A N 1
ATOM 3656 C CA . HIS A 1 486 ? 21.295 -4.392 -43.723 1.00 91.12 486 HIS A CA 1
ATOM 3657 C C . HIS A 1 486 ? 21.929 -5.783 -43.903 1.00 91.12 486 HIS A C 1
ATOM 3659 O O . HIS A 1 486 ? 23.149 -5.898 -44.049 1.00 91.12 486 HIS A O 1
ATOM 3665 N N . ASP A 1 487 ? 21.121 -6.847 -43.878 1.00 88.19 487 ASP A N 1
ATOM 3666 C CA . ASP A 1 487 ? 21.545 -8.234 -44.144 1.00 88.19 487 ASP A CA 1
ATOM 3667 C C . ASP A 1 487 ? 22.725 -8.716 -43.275 1.00 88.19 487 ASP A C 1
ATOM 3669 O O . ASP A 1 487 ? 23.641 -9.404 -43.730 1.00 88.19 487 ASP A O 1
ATOM 3673 N N . GLY A 1 488 ? 22.742 -8.321 -42.002 1.00 82.69 488 GLY A N 1
ATOM 3674 C CA . GLY A 1 488 ? 23.776 -8.696 -41.035 1.00 82.69 488 GLY A CA 1
ATOM 3675 C C . GLY A 1 488 ? 25.072 -7.884 -41.127 1.00 82.69 488 GLY A C 1
ATOM 3676 O O . GLY A 1 488 ? 26.035 -8.201 -40.424 1.00 82.69 488 GLY A O 1
ATOM 3677 N N . ARG A 1 489 ? 25.130 -6.842 -41.968 1.00 88.12 489 ARG A N 1
ATOM 3678 C CA . ARG A 1 489 ? 26.289 -5.940 -42.037 1.00 88.12 489 ARG A CA 1
ATOM 3679 C C . ARG A 1 489 ? 26.389 -5.072 -40.784 1.00 88.12 489 ARG A C 1
ATOM 3681 O O . ARG A 1 489 ? 25.389 -4.668 -40.198 1.00 88.12 489 ARG A O 1
ATOM 3688 N N . LEU A 1 490 ? 27.626 -4.782 -40.391 1.00 87.69 490 LEU A N 1
ATOM 3689 C CA . LEU A 1 490 ? 27.928 -3.844 -39.314 1.00 87.69 490 LEU A CA 1
ATOM 3690 C C . LEU A 1 490 ? 27.985 -2.411 -39.867 1.00 87.69 490 LEU A C 1
ATOM 3692 O O . LEU A 1 490 ? 28.360 -2.238 -41.030 1.00 87.69 490 LEU A O 1
ATOM 3696 N N . PRO A 1 491 ? 27.640 -1.398 -39.054 1.00 88.19 491 PRO A N 1
ATOM 3697 C CA . PRO A 1 491 ? 27.810 0.004 -39.431 1.00 88.19 491 PRO A CA 1
ATOM 3698 C C . PRO A 1 491 ? 29.288 0.309 -39.702 1.00 88.19 491 PRO A C 1
ATOM 3700 O O . PRO A 1 491 ? 30.173 -0.349 -39.148 1.00 88.19 491 PRO A O 1
ATOM 3703 N N . VAL A 1 492 ? 29.565 1.309 -40.538 1.00 87.44 492 VAL A N 1
ATOM 3704 C CA . VAL A 1 492 ? 30.931 1.743 -40.888 1.00 87.44 492 VAL A CA 1
ATOM 3705 C C . VAL A 1 492 ? 31.281 3.097 -40.269 1.00 87.44 492 VAL A C 1
ATOM 3707 O O . VAL A 1 492 ? 32.457 3.443 -40.172 1.00 87.44 492 VAL A O 1
ATOM 3710 N N . ALA A 1 493 ? 30.281 3.825 -39.777 1.00 86.38 493 ALA A N 1
ATOM 3711 C CA . ALA A 1 493 ? 30.422 5.035 -38.986 1.00 86.38 493 ALA A CA 1
ATOM 3712 C C . ALA A 1 493 ? 29.444 5.042 -37.800 1.00 86.38 493 ALA A C 1
ATOM 3714 O O . ALA A 1 493 ? 28.392 4.408 -37.821 1.00 86.38 493 ALA A O 1
ATOM 3715 N N . ALA A 1 494 ? 29.759 5.830 -36.767 1.00 82.06 494 ALA A N 1
ATOM 3716 C CA . ALA A 1 494 ? 28.848 6.033 -35.636 1.00 82.06 494 ALA A CA 1
ATOM 3717 C C . ALA A 1 494 ? 27.528 6.708 -36.061 1.00 82.06 494 ALA A C 1
ATOM 3719 O O . ALA A 1 494 ? 26.486 6.452 -35.463 1.00 82.06 494 ALA A O 1
ATOM 3720 N N . ALA A 1 495 ? 27.574 7.538 -37.109 1.00 85.38 495 ALA A N 1
ATOM 3721 C CA . ALA A 1 495 ? 26.409 8.205 -37.681 1.00 85.38 495 ALA A CA 1
ATOM 3722 C C . ALA A 1 495 ? 25.372 7.219 -38.248 1.00 85.38 495 ALA A C 1
ATOM 3724 O O . ALA A 1 495 ? 24.177 7.479 -38.129 1.00 85.38 495 ALA A O 1
ATOM 3725 N N . ASP A 1 496 ? 25.812 6.072 -38.776 1.00 87.88 496 ASP A N 1
ATOM 3726 C CA . ASP A 1 496 ? 24.936 5.051 -39.372 1.00 87.88 496 ASP A CA 1
ATOM 3727 C C . ASP A 1 496 ? 23.959 4.454 -38.351 1.00 87.88 496 ASP A C 1
ATOM 3729 O O . ASP A 1 496 ? 22.919 3.913 -38.712 1.00 87.88 496 ASP A O 1
ATOM 3733 N N . LEU A 1 497 ? 24.288 4.540 -37.060 1.00 86.50 497 LEU A N 1
ATOM 3734 C CA . LEU A 1 497 ? 23.453 4.024 -35.982 1.00 86.50 497 LEU A CA 1
ATOM 3735 C C . LEU A 1 497 ? 22.372 5.010 -35.530 1.00 86.50 497 LEU A C 1
ATOM 3737 O O . LEU A 1 497 ? 21.443 4.581 -34.852 1.00 86.50 497 LEU A O 1
ATOM 3741 N N . LEU A 1 498 ? 22.457 6.297 -35.894 1.00 85.44 498 LEU A N 1
ATOM 3742 C CA . LEU A 1 498 ? 21.562 7.339 -35.372 1.00 85.44 498 LEU A CA 1
ATOM 3743 C C . LEU A 1 498 ? 20.088 7.072 -35.692 1.00 85.44 498 LEU A C 1
ATOM 3745 O O . LEU A 1 498 ? 19.241 7.241 -34.816 1.00 85.44 498 LEU A O 1
ATOM 3749 N N . ASP A 1 499 ? 19.793 6.603 -36.905 1.00 85.94 499 ASP A N 1
ATOM 3750 C CA . ASP A 1 499 ? 18.423 6.302 -37.346 1.00 85.94 499 ASP A CA 1
ATOM 3751 C C . ASP A 1 499 ? 17.882 4.987 -36.759 1.00 85.94 499 ASP A C 1
ATOM 3753 O O . ASP A 1 499 ? 16.686 4.703 -36.832 1.00 85.94 499 ASP A O 1
ATOM 3757 N N . HIS A 1 500 ? 18.755 4.193 -36.134 1.00 86.38 500 HIS A N 1
ATOM 3758 C CA . HIS A 1 500 ? 18.414 2.931 -35.485 1.00 86.38 500 HIS A CA 1
ATOM 3759 C C . HIS A 1 500 ? 18.336 3.038 -33.956 1.00 86.38 500 HIS A C 1
ATOM 3761 O O . HIS A 1 500 ? 18.014 2.047 -33.296 1.00 86.38 500 HIS A O 1
ATOM 3767 N N . LEU A 1 501 ? 18.586 4.223 -33.385 1.00 83.38 501 LEU A N 1
ATOM 3768 C CA . LEU A 1 501 ? 18.354 4.492 -31.967 1.00 83.38 501 LEU A CA 1
ATOM 3769 C C . LEU A 1 501 ? 16.845 4.605 -31.697 1.00 83.38 501 LEU A C 1
ATOM 3771 O O . LEU A 1 501 ? 16.116 5.397 -32.291 1.00 83.38 501 LEU A O 1
ATOM 3775 N N . THR A 1 502 ? 16.371 3.827 -30.735 1.00 73.56 502 THR A N 1
ATOM 3776 C CA . THR A 1 502 ? 15.021 3.875 -30.152 1.00 73.56 502 THR A CA 1
ATOM 3777 C C . THR A 1 502 ? 14.748 5.193 -29.437 1.00 73.56 502 THR A C 1
ATOM 3779 O O . THR A 1 502 ? 13.592 5.641 -29.356 1.00 73.56 502 THR A O 1
ATOM 3782 N N . THR A 1 503 ? 15.808 5.791 -28.892 1.00 72.38 503 THR A N 1
ATOM 3783 C CA . THR A 1 503 ? 15.780 7.097 -28.244 1.00 72.38 503 THR A CA 1
ATOM 3784 C C . THR A 1 503 ? 16.767 8.037 -28.924 1.00 72.38 503 THR A C 1
ATOM 3786 O O . THR A 1 503 ? 17.971 7.799 -28.859 1.00 72.38 503 THR A O 1
ATOM 3789 N N . PRO A 1 504 ? 16.290 9.133 -29.540 1.00 78.62 504 PRO A N 1
ATOM 3790 C CA . PRO A 1 504 ? 17.178 10.152 -30.073 1.00 78.62 504 PRO A CA 1
ATOM 3791 C C . PRO A 1 504 ? 18.040 10.725 -28.938 1.00 78.62 504 PRO A C 1
ATOM 3793 O O . PRO A 1 504 ? 17.470 11.192 -27.942 1.00 78.62 504 PRO A O 1
ATOM 3796 N N . PRO A 1 505 ? 19.377 10.710 -29.064 1.00 81.50 505 PRO A N 1
ATOM 3797 C CA . PRO A 1 505 ? 20.257 11.261 -28.044 1.00 81.50 505 PRO A CA 1
ATOM 3798 C C . PRO A 1 505 ? 20.093 12.785 -27.984 1.00 81.50 505 PRO A C 1
ATOM 3800 O O . PRO A 1 505 ? 19.496 13.395 -28.882 1.00 81.50 505 PRO A O 1
ATOM 3803 N N . LEU A 1 506 ? 20.621 13.417 -26.933 1.00 84.75 506 LEU A N 1
ATOM 3804 C CA . LEU A 1 506 ? 20.617 14.878 -26.847 1.00 84.75 506 LEU A CA 1
ATOM 3805 C C . LEU A 1 506 ? 21.334 15.505 -28.061 1.00 84.75 506 LEU A C 1
ATOM 3807 O O . LEU A 1 506 ? 22.262 14.892 -28.599 1.00 84.75 506 LEU A O 1
ATOM 3811 N N . PRO A 1 507 ? 20.958 16.729 -28.489 1.00 84.06 507 PRO A N 1
ATOM 3812 C CA . PRO A 1 507 ? 21.571 17.386 -29.646 1.00 84.06 507 PRO A CA 1
ATOM 3813 C C . PRO A 1 507 ? 23.104 17.428 -29.594 1.00 84.06 507 PRO A C 1
ATOM 3815 O O . PRO A 1 507 ? 23.751 17.084 -30.576 1.00 84.06 507 PRO A O 1
ATOM 3818 N N . ALA A 1 508 ? 23.685 17.732 -28.429 1.00 83.06 508 ALA A N 1
ATOM 3819 C CA . ALA A 1 508 ? 25.136 17.745 -28.235 1.00 83.06 508 ALA A CA 1
ATOM 3820 C C . ALA A 1 508 ? 25.776 16.360 -28.455 1.00 83.06 508 ALA A C 1
ATOM 3822 O O . ALA A 1 508 ? 26.790 16.235 -29.140 1.00 83.06 508 ALA A O 1
ATOM 3823 N N . THR A 1 509 ? 25.162 15.301 -27.926 1.00 82.56 509 THR A N 1
ATOM 3824 C CA . THR A 1 509 ? 25.620 13.914 -28.100 1.00 82.56 509 THR A CA 1
ATOM 3825 C C . THR A 1 509 ? 25.478 13.468 -29.556 1.00 82.56 509 THR A C 1
ATOM 3827 O O . THR A 1 509 ? 26.366 12.806 -30.095 1.00 82.56 509 THR A O 1
ATOM 3830 N N . ARG A 1 510 ? 24.398 13.879 -30.233 1.00 84.56 510 ARG A N 1
ATOM 3831 C CA . ARG A 1 510 ? 24.197 13.651 -31.670 1.00 84.56 510 ARG A CA 1
ATOM 3832 C C . ARG A 1 510 ? 25.287 14.326 -32.501 1.00 84.56 510 ARG A C 1
ATOM 3834 O O . ARG A 1 510 ? 25.873 13.677 -33.362 1.00 84.56 510 ARG A O 1
ATOM 3841 N N . GLU A 1 511 ? 25.569 15.600 -32.244 1.00 86.56 511 GLU A N 1
ATOM 3842 C CA . GLU A 1 511 ? 26.628 16.348 -32.929 1.00 86.56 511 GLU A CA 1
ATOM 3843 C C . GLU A 1 511 ? 28.003 15.720 -32.689 1.00 86.56 511 GLU A C 1
ATOM 3845 O O . GLU A 1 511 ? 28.760 15.521 -33.638 1.00 86.56 511 GLU A O 1
ATOM 3850 N N . ALA A 1 512 ? 28.297 15.304 -31.454 1.00 84.50 512 ALA A N 1
ATOM 3851 C CA . ALA A 1 512 ? 29.538 14.612 -31.122 1.00 84.50 512 ALA A CA 1
ATOM 3852 C C . ALA A 1 512 ? 29.700 13.283 -31.883 1.00 84.50 512 ALA A C 1
ATOM 3854 O O . ALA A 1 512 ? 30.811 12.928 -32.273 1.00 84.50 512 ALA A O 1
ATOM 3855 N N . LEU A 1 513 ? 28.610 12.544 -32.123 1.00 82.12 513 LEU A N 1
ATOM 3856 C CA . LEU A 1 513 ? 28.633 11.312 -32.922 1.00 82.12 513 LEU A CA 1
ATOM 3857 C C . LEU A 1 513 ? 28.822 11.586 -34.414 1.00 82.12 513 LEU A C 1
ATOM 3859 O O . LEU A 1 513 ? 29.565 10.855 -35.064 1.00 82.12 513 LEU A O 1
ATOM 3863 N N . LEU A 1 514 ? 28.188 12.636 -34.941 1.00 85.50 514 LEU A N 1
ATOM 3864 C CA . LEU A 1 514 ? 28.349 13.063 -36.335 1.00 85.50 514 LEU A CA 1
ATOM 3865 C C . LEU A 1 514 ? 29.762 13.589 -36.621 1.00 85.50 514 LEU A C 1
ATOM 3867 O O . LEU A 1 514 ? 30.272 13.406 -37.721 1.00 85.50 514 LEU A O 1
ATOM 3871 N N . ALA A 1 515 ? 30.405 14.211 -35.631 1.00 85.06 515 ALA A N 1
ATOM 3872 C CA . ALA A 1 515 ? 31.763 14.734 -35.746 1.00 85.06 515 ALA A CA 1
ATOM 3873 C C . ALA A 1 515 ? 32.858 13.652 -35.652 1.00 85.06 515 ALA A C 1
ATOM 3875 O O . ALA A 1 515 ? 34.018 13.940 -35.951 1.00 85.06 515 ALA A O 1
ATOM 3876 N N . LYS A 1 516 ? 32.530 12.414 -35.242 1.00 82.69 516 LYS A N 1
ATOM 3877 C CA . LYS A 1 516 ? 33.518 11.329 -35.132 1.00 82.69 516 LYS A CA 1
ATOM 3878 C C . LYS A 1 516 ? 33.965 10.846 -36.521 1.00 82.69 516 LYS A C 1
ATOM 3880 O O . LYS A 1 516 ? 33.122 10.391 -37.296 1.00 82.69 516 LYS A O 1
ATOM 3885 N N . PRO A 1 517 ? 35.277 10.854 -36.832 1.00 80.62 517 PRO A N 1
ATOM 3886 C CA . PRO A 1 517 ? 35.777 10.356 -38.108 1.00 80.62 517 PRO A CA 1
ATOM 3887 C C . PRO A 1 517 ? 35.455 8.871 -38.293 1.00 80.62 517 PRO A C 1
ATOM 3889 O O . PRO A 1 517 ? 35.700 8.060 -37.399 1.00 80.62 517 PRO A O 1
ATOM 3892 N N . ALA A 1 518 ? 34.998 8.482 -39.487 1.00 77.06 518 ALA A N 1
ATOM 3893 C CA . ALA A 1 518 ? 34.785 7.069 -39.825 1.00 77.06 518 ALA A CA 1
ATOM 3894 C C . ALA A 1 518 ? 36.069 6.230 -39.651 1.00 77.06 518 ALA A C 1
ATOM 3896 O O . ALA A 1 518 ? 36.011 5.065 -39.270 1.00 77.06 518 ALA A O 1
ATOM 3897 N N . ALA A 1 519 ? 37.241 6.849 -39.842 1.00 75.56 519 ALA A N 1
ATOM 3898 C CA . ALA A 1 519 ? 38.546 6.222 -39.643 1.00 75.56 519 ALA A CA 1
ATOM 3899 C C . ALA A 1 519 ? 38.839 5.814 -38.186 1.00 75.56 519 ALA A C 1
ATOM 3901 O O . ALA A 1 519 ? 39.689 4.950 -37.971 1.00 75.56 519 ALA A O 1
ATOM 3902 N N . ASP A 1 520 ? 38.141 6.380 -37.198 1.00 77.75 520 ASP A N 1
ATOM 3903 C CA . ASP A 1 520 ? 38.284 6.039 -35.774 1.00 77.75 520 ASP A CA 1
ATOM 3904 C C . ASP A 1 520 ? 37.240 5.016 -35.312 1.00 77.75 520 ASP A C 1
ATOM 3906 O O . ASP A 1 520 ? 37.360 4.419 -34.237 1.00 77.75 520 ASP A O 1
ATOM 3910 N N . PHE A 1 521 ? 36.227 4.761 -36.141 1.00 81.06 521 PHE A N 1
ATOM 3911 C CA . PHE A 1 521 ? 35.227 3.744 -35.882 1.00 81.06 521 PHE A CA 1
ATOM 3912 C C . PHE A 1 521 ? 35.828 2.348 -36.100 1.00 81.06 521 PHE A C 1
ATOM 3914 O O . PHE A 1 521 ? 36.628 2.111 -37.008 1.00 81.06 521 PHE A O 1
ATOM 3921 N N . ARG A 1 522 ? 35.502 1.407 -35.213 1.00 83.75 522 ARG A N 1
ATOM 3922 C CA . ARG A 1 522 ? 35.991 0.019 -35.264 1.00 83.75 522 ARG A CA 1
ATOM 3923 C C . ARG A 1 522 ? 34.781 -0.919 -35.256 1.00 83.75 522 ARG A C 1
ATOM 3925 O O . ARG A 1 522 ? 34.394 -1.355 -34.167 1.00 83.75 522 ARG A O 1
ATOM 3932 N N . PRO A 1 523 ? 34.167 -1.200 -36.423 1.00 82.06 523 PRO A N 1
ATOM 3933 C CA . PRO A 1 523 ? 32.972 -2.046 -36.543 1.00 82.06 523 PRO A CA 1
ATOM 3934 C C . PRO A 1 523 ? 33.084 -3.387 -35.800 1.00 82.06 523 PRO A C 1
ATOM 3936 O O . PRO A 1 523 ? 32.141 -3.873 -35.189 1.00 82.06 523 PRO A O 1
ATOM 3939 N N . GLU A 1 524 ? 34.279 -3.960 -35.770 1.00 83.19 524 GLU A N 1
ATOM 3940 C CA . GLU A 1 524 ? 34.635 -5.261 -35.209 1.00 83.19 524 GLU A CA 1
ATOM 3941 C C . GLU A 1 524 ? 34.370 -5.321 -33.704 1.00 83.19 524 GLU A C 1
ATOM 3943 O O . GLU A 1 524 ? 34.027 -6.384 -33.184 1.00 83.19 524 GLU A O 1
ATOM 3948 N N . ARG A 1 525 ? 34.457 -4.178 -33.007 1.00 83.25 525 ARG A N 1
ATOM 3949 C CA . ARG A 1 525 ? 34.117 -4.069 -31.580 1.00 83.25 525 ARG A CA 1
ATOM 3950 C C . ARG A 1 525 ? 32.619 -4.218 -31.310 1.00 83.25 525 ARG A C 1
ATOM 3952 O O . ARG A 1 525 ? 32.247 -4.487 -30.175 1.00 83.25 525 ARG A O 1
ATOM 3959 N N . LEU A 1 526 ? 31.772 -4.085 -32.331 1.00 82.31 526 LEU A N 1
ATOM 3960 C CA . LEU A 1 526 ? 30.317 -4.226 -32.228 1.00 82.31 526 LEU A CA 1
ATOM 3961 C C . LEU A 1 526 ? 29.842 -5.656 -32.500 1.00 82.31 526 LEU A C 1
ATOM 3963 O O . LEU A 1 526 ? 28.714 -6.005 -32.171 1.00 82.31 526 LEU A O 1
ATOM 3967 N N . ARG A 1 527 ? 30.699 -6.523 -33.050 1.00 81.69 527 ARG A N 1
ATOM 3968 C CA . ARG A 1 527 ? 30.358 -7.922 -33.343 1.00 81.69 527 ARG A CA 1
ATOM 3969 C C . 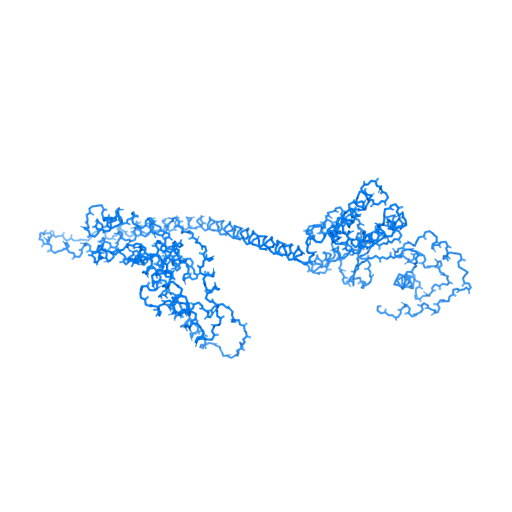ARG A 1 527 ? 29.882 -8.716 -32.107 1.00 81.69 527 ARG A C 1
ATOM 3971 O O . ARG A 1 527 ? 28.911 -9.459 -32.250 1.00 81.69 527 ARG A O 1
ATOM 3978 N N . PRO A 1 528 ? 30.454 -8.539 -30.894 1.00 81.81 528 PRO A N 1
ATOM 3979 C CA . PRO A 1 528 ? 29.932 -9.169 -29.676 1.00 81.81 528 PRO A CA 1
ATOM 3980 C C . PRO A 1 528 ? 28.501 -8.737 -29.324 1.00 81.81 528 PRO A C 1
ATOM 3982 O O . PRO A 1 528 ? 27.751 -9.513 -28.744 1.00 81.81 528 PRO A O 1
ATOM 3985 N N . LEU A 1 529 ? 28.088 -7.527 -29.717 1.00 75.88 529 LEU A N 1
ATOM 3986 C CA . LEU A 1 529 ? 26.755 -6.980 -29.436 1.00 75.88 529 LEU A CA 1
ATOM 3987 C C . LEU A 1 529 ? 25.643 -7.665 -30.248 1.00 75.88 529 LEU A C 1
ATOM 3989 O O . LEU A 1 529 ? 24.473 -7.578 -29.879 1.00 75.88 529 LEU A O 1
ATOM 3993 N N . LEU A 1 530 ? 26.008 -8.372 -31.323 1.00 73.00 530 LEU A N 1
ATOM 3994 C CA . LEU A 1 530 ? 25.096 -9.200 -32.115 1.00 73.00 530 LEU A CA 1
ATOM 3995 C C . LEU A 1 530 ? 24.861 -10.587 -31.494 1.00 73.00 530 LEU A C 1
ATOM 3997 O O . LEU A 1 530 ? 23.874 -11.239 -31.822 1.00 73.00 530 LEU A O 1
ATOM 4001 N N . SER A 1 531 ? 25.759 -11.046 -30.615 1.00 65.44 531 SER A N 1
ATOM 4002 C CA . SER A 1 531 ? 25.800 -12.419 -30.091 1.00 65.44 531 SER A CA 1
ATOM 4003 C C . SER A 1 531 ? 25.697 -12.424 -28.561 1.00 65.44 531 SER A C 1
ATOM 4005 O O . SER A 1 531 ? 26.682 -12.639 -27.862 1.00 65.44 531 SER A O 1
ATOM 4007 N N . GLY A 1 532 ? 24.501 -12.168 -28.026 1.00 56.84 532 GLY A N 1
ATOM 4008 C CA . GLY A 1 532 ? 24.219 -12.234 -26.586 1.00 56.84 532 GLY A CA 1
ATOM 4009 C C . GLY A 1 532 ? 22.727 -12.034 -26.271 1.00 56.84 532 GLY A C 1
ATOM 4010 O O . GLY A 1 532 ? 22.045 -11.384 -27.071 1.00 56.84 532 GLY A O 1
ATOM 4011 N N . PRO A 1 533 ? 22.199 -12.620 -25.177 1.00 47.41 533 PRO A N 1
ATOM 4012 C CA . PRO A 1 533 ? 20.802 -12.454 -24.759 1.00 47.41 533 PRO A CA 1
ATOM 4013 C C . PRO A 1 533 ? 20.449 -11.044 -24.271 1.00 47.41 533 PRO A C 1
ATOM 4015 O O . PRO A 1 533 ? 21.363 -10.195 -24.157 1.00 47.41 533 PRO A O 1
#

Foldseek 3Di:
DDPLLVLLVCLVVVDPCNLVSLLVNLLVCLFVLLQLLCVLAVDSVRSLVLSLVLSLVSSVCSNPDDPPDDPNVSSSVSSNVSSNVSVVVVVVVVVVVVVVVPVPDDDDDDDDDDDDPVCVVQLVVQLVPDDPLLSQLCCCCQVVVDQLCVNQVVSVHHSVVSVVSPLVSLVSSQVSCVVVVHHDDSVRVSVVSNPDDTDGDDPVSSVVSSVVSVVVVVVVVVVPPPPPDPDDDDDDDDDDPPVVVPVVVVVVVVVVVVVVVVVVVVVVVVVVVVVVVVVVVVVVVVVVVVVVVVVVVVVVVVVVCVVQDVPVVSVVVVVVLVVLLVVLVVCCVVPVLLVDPLLLLDDPVLSSVLSVPPDPPDPVSSVSSSLSSVQVSLFSLQQQLQVLQVVLCVVVVQFGDPDLVSSQVSHDPRCHPVSSVQKDQPDGTGLVVDDQPDFRIKGDQVVCLSVQWIWTHGNPGTHIGGQQDQDPSQLLQLQQQLCVVVVNDFDLALLSSQVSGPHRHHPVNNVVRVPDDSVPDDRVVCVVSNPDD

Mean predicted aligned error: 21.68 Å